Protein 3GO9 (pdb70)

Secondary structure (DSSP, 8-state):
---S----PPP-B-TTEEEEE-TTS-EEEEEE-TTSTTSPEEEEEEES--GGG--GGGTTHHHHHHHHH---TT--HHHHHHHHHT-S-SSS---SEEE-SS-EEEEEEE-TT-HHHHHHHHHHHHHHHH----SHHHHHHHHT-SS--EEESSS-TT-HHHHHHTTTSTTTT--TTPPPPSS--HHHHHHHHHHH--TT--EEEEES--HHHHHHHHHHHHTT-----SSPPP---PPPPPSS-B----S-SSEEEE--EEE--------HHHHHHHHHHHHHHHHHHHHHHHHS--TT-EEEEEEEEETTEEEEEEEEEE-GGGTTT--HHHHHHHHHHHH---HHHHHH--HHHHHHHTHHHHHHT--TTT--HHHHHHHHT---B-HHHHHHHHHHHHHH--HHHHHHHHHHHHTSPP--B---TTSPPP-HHHHHHHHHH--

Solvent-accessible surface area: 22981 Å² total

Sequence (447 aa):
LVGGLLQAEALQPDPAWQQGKLDNGFSWQLLATPQRPSDRIELRLIVNTGSLSENTQEVGFAHLLPRLALSSASFTPAQLQSLWQQGIDNERPLPPAITSYDFTLYSLSLPNNRPDLLKDALAWLSDTAGNLAVSEQTVNAALNTATDPIATFPQNIQEEPWWRYRLKGSSLIGHDPGQPVTQPVDVEKLKQFYQQWYTPDATLYVVGNVDSSRSSIAAQISKKAFSSELKGKRTAPAAVATLAPLPPEPVSLNEQQAAQDTLSLWDTPWHPIQDSALSRYWRRSDLARREALFWHIKQVLEEKNNQKKNLKLGFDCRVQYQRAQCCAIHLNTPVEENLTANTFVARRELAALRANGLSQAEFDALTQKNDQLSKLLFATYARTDTDILSQRLRSQQSGVVDIAPEQYQKLRQAFLSGLTLAELNRELKQQQLSQQDTTLVLQPKGEPEVNVKALQEEIYNGIA

Organism: Yersinia pestis (NCBI:txid632)

Radius of gyration: 25.08 Å; Cα contacts (8 Å, |Δi|>4): 705; chains: 1; bounding box: 83×47×65 Å

Nearest PDB structures (foldseek):
  3go9-assembly1_A  TM=1.001E+00  e=1.176E-84  Yersinia pestis
  6oft-assembly2_B  TM=8.315E-01  e=1.986E-24  Escherichia coli K-12
  6ofs-assembly1_A  TM=8.120E-01  e=3.632E-24  Escherichia coli K-12
  7v4y-assembly1_B  TM=7.287E-01  e=2.643E-16  Thermus thermophilus HB8
  3d3y-assembly1_A  TM=6.239E-01  e=3.699E-11  Enterococcus faecalis V583

Foldseek 3Di:
DDDDPDDDDFFFFAVQW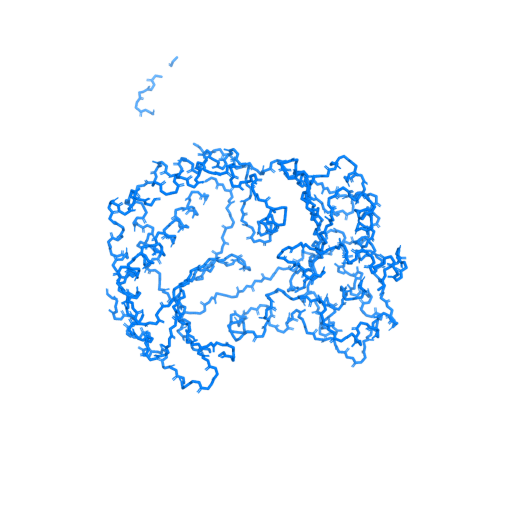DKDAFPLQAIETEHACVLPAFFWKKKKDKFQDFLLLDDPLCAQLVQLLVLLLLPFPVDDPVRSVVLVVFWFHPPPTDQQWEGENGIIMGITIHGHPCVVSVLVVLRSVLSSLAPRDQDPVSSVVSVPDPDRSYAYVVRCCPFFVNVLQQPPWPCPPRGGRDDHDPPRPSVVSVVSSLQRSGSSRYMYIYYNDDVVVVVVSNCVSHNPGDDDHPDPGDAGATDWDDQAADETHAPAPAKKKKKDKAFADFDRGLVVLVVVLLVLLLVLLVVVLVVVCVVPPQPAWDWDWDWAQGRRMIDTIIITGGHPVRVLVSLSSLLSLLCLLVPNDDPVSLVVSVVVVVVLVCVVVVVSVDRRVRCVVVCRCVRRVHGRGHSVVVSVSVVVSSVPDDRVSSSVSSNVVSVPGIHIYMGHPPDPDDPVVVSVVSSVVSD

InterPro domains:
  IPR007863 Peptidase M16, C-terminal [PF05193] (201-378)
  IPR011249 Metalloenzyme, LuxS/M16 peptidase-like [SSF63411] (29-240)
  IPR011249 Metalloenzyme, LuxS/M16 peptidase-like [SSF63411] (342-458)
  IPR011765 Peptidase M16, N-terminal [PF00675] (51-170)
  IPR050626 Peptidase M16 [PTHR43690] (34-378)

B-factor: mean 17.84, std 7.53, range [2.0, 52.75]

Structure (mmCIF, N/CA/C/O backbone):
data_3GO9
#
_entry.id   3GO9
#
_cell.length_a   42.890
_cell.length_b   80.230
_cell.length_c   66.620
_cell.angle_alpha   90.000
_cell.angle_beta   99.340
_cell.angle_gamma   90.000
#
_symmetry.space_group_name_H-M   'P 1 21 1'
#
loop_
_entity.id
_entity.type
_entity.pdbx_description
1 polymer 'insulinase family protease'
2 non-polymer 'ZINC ION'
3 non-polymer DI(HYDROXYETHYL)ETHER
4 water water
#
loop_
_atom_site.group_PDB
_atom_site.id
_atom_site.type_symbol
_atom_site.label_atom_id
_atom_site.label_alt_id
_atom_site.label_comp_id
_atom_site.label_asym_id
_atom_site.label_entity_id
_atom_site.label_seq_id
_atom_site.pdbx_PDB_ins_code
_atom_site.Cartn_x
_atom_site.Cartn_y
_atom_site.Cartn_z
_atom_site.occupancy
_atom_site.B_iso_or_equiv
_atom_site.auth_seq_id
_atom_site.auth_comp_id
_atom_site.auth_asym_id
_atom_site.auth_atom_id
_atom_site.pdbx_PDB_model_num
ATOM 1 N N . LEU A 1 1 ? 63.079 25.504 27.982 1.00 7.39 8 LEU A N 1
ATOM 2 C CA . LEU A 1 1 ? 62.415 25.121 26.697 1.00 8.46 8 LEU A CA 1
ATOM 3 C C . LEU A 1 1 ? 62.571 23.615 26.421 1.00 8.65 8 LEU A C 1
ATOM 4 O O . LEU A 1 1 ? 63.699 23.128 26.383 1.00 8.74 8 LEU A O 1
ATOM 17 N N . VAL A 1 3 ? 62.870 20.325 24.245 1.00 12.25 10 VAL A N 1
ATOM 18 C CA . VAL A 1 3 ? 63.675 20.284 23.021 1.00 14.44 10 VAL A CA 1
ATOM 19 C C . VAL A 1 3 ? 62.964 19.740 21.806 1.00 17.38 10 VAL A C 1
ATOM 20 O O . VAL A 1 3 ? 63.579 19.616 20.760 1.00 18.06 10 VAL A O 1
ATOM 24 N N . GLY A 1 4 ? 61.693 19.394 21.950 1.00 19.40 11 GLY A N 1
ATOM 25 C CA . GLY A 1 4 ? 60.974 18.656 20.893 1.00 22.95 11 GLY A CA 1
ATOM 26 C C . GLY A 1 4 ? 60.579 19.574 19.757 1.00 25.31 11 GLY A C 1
ATOM 27 O O . GLY A 1 4 ? 60.310 20.760 19.982 1.00 25.17 11 GLY A O 1
ATOM 28 N N . GLY A 1 5 ? 60.547 19.033 18.538 1.00 28.02 12 GLY A N 1
ATOM 29 C CA . GLY A 1 5 ? 59.990 19.743 17.393 1.00 29.83 12 GLY A CA 1
ATOM 30 C C . GLY A 1 5 ? 58.603 19.272 17.017 1.00 31.92 12 GLY A C 1
ATOM 31 O O . GLY A 1 5 ? 57.595 19.880 17.409 1.00 32.01 12 GLY A O 1
ATOM 32 N N . LEU A 1 6 ? 58.544 18.164 16.268 1.00 34.01 13 LEU A N 1
ATOM 33 C CA . LEU A 1 6 ? 57.313 17.766 15.540 1.00 35.01 13 LEU A CA 1
ATOM 34 C C . LEU A 1 6 ? 56.160 17.199 16.430 1.00 35.37 13 LEU A C 1
ATOM 35 O O . LEU A 1 6 ? 55.062 16.845 15.940 1.00 35.93 13 LEU A O 1
ATOM 40 N N . LEU A 1 7 ? 56.441 17.110 17.726 1.00 35.66 14 LEU A N 1
ATOM 41 C CA . LEU A 1 7 ? 55.476 16.756 18.766 1.00 35.60 14 LEU A CA 1
ATOM 42 C C . LEU A 1 7 ? 54.169 17.580 18.713 1.00 36.06 14 LEU A C 1
ATOM 43 O O . LEU A 1 7 ? 54.165 18.813 18.879 1.00 37.04 14 LEU A O 1
ATOM 48 N N . GLN A 1 16 ? 42.161 17.450 24.394 1.00 27.12 23 GLN A N 1
ATOM 49 C CA . GLN A 1 16 ? 41.033 17.219 25.284 1.00 27.08 23 GLN A CA 1
ATOM 50 C C . GLN A 1 16 ? 39.835 18.153 24.973 1.00 26.74 23 GLN A C 1
ATOM 51 O O . GLN A 1 16 ? 39.971 19.212 24.361 1.00 27.19 23 GLN A O 1
ATOM 57 N N . ALA A 1 17 ? 38.652 17.710 25.338 1.00 25.68 24 ALA A N 1
ATOM 58 C CA . ALA A 1 17 ? 37.473 18.573 25.306 1.00 24.82 24 ALA A CA 1
ATOM 59 C C . ALA A 1 17 ? 37.081 19.010 26.712 1.00 23.15 24 ALA A C 1
ATOM 60 O O . ALA A 1 17 ? 37.341 18.334 27.698 1.00 23.05 24 ALA A O 1
ATOM 62 N N . GLU A 1 18 ? 36.453 20.179 26.828 1.00 21.20 25 GLU A N 1
ATOM 63 C CA . GLU A 1 18 ? 35.981 20.645 28.098 1.00 19.47 25 GLU A CA 1
ATOM 64 C C . GLU A 1 18 ? 34.830 19.754 28.591 1.00 17.42 25 GLU A C 1
ATOM 65 O O . GLU A 1 18 ? 34.133 19.131 27.765 1.00 18.56 25 GLU A O 1
ATOM 71 N N . ALA A 1 19 ? 34.626 19.770 29.906 1.00 15.84 26 ALA A N 1
ATOM 72 C CA . ALA A 1 19 ? 33.492 19.155 30.540 1.00 13.77 26 ALA A CA 1
ATOM 73 C C . ALA A 1 19 ? 32.205 19.916 30.122 1.00 13.09 26 ALA A C 1
ATOM 74 O O . ALA A 1 19 ? 32.190 21.143 30.128 1.00 12.88 26 ALA A O 1
ATOM 76 N N . LEU A 1 20 ? 31.138 19.187 29.830 1.00 10.49 27 LEU A N 1
ATOM 77 C CA . LEU A 1 20 ? 29.843 19.855 29.675 1.00 11.01 27 LEU A CA 1
ATOM 78 C C . LEU A 1 20 ? 29.389 20.463 31.000 1.00 11.65 27 LEU A C 1
ATOM 79 O O . LEU A 1 20 ? 29.584 19.857 32.059 1.00 13.25 27 LEU A O 1
ATOM 84 N N . GLN A 1 21 ? 28.793 21.651 30.930 1.00 12.88 28 GLN A N 1
ATOM 85 C CA . GLN A 1 21 ? 28.333 22.431 32.063 1.00 13.34 28 GLN A CA 1
ATOM 86 C C . GLN A 1 21 ? 26.805 22.373 32.125 1.00 13.75 28 GLN A C 1
ATOM 87 O O . GLN A 1 21 ? 26.139 22.937 31.268 1.00 12.22 28 GLN A O 1
ATOM 93 N N . PRO A 1 22 ? 26.248 21.760 33.150 1.00 13.36 29 PRO A N 1
ATOM 94 C CA . PRO A 1 22 ? 24.801 21.922 33.365 1.00 14.25 29 PRO A CA 1
ATOM 95 C C . PRO A 1 22 ? 24.415 23.363 33.459 1.00 13.59 29 PRO A C 1
ATOM 96 O O . PRO A 1 22 ? 25.174 24.167 33.954 1.00 15.63 29 PRO A O 1
ATOM 100 N N . ASP A 1 23 ? 23.237 23.735 32.975 1.00 12.91 30 ASP A N 1
ATOM 101 C CA . ASP A 1 23 ? 22.897 25.142 32.922 1.00 12.39 30 ASP A CA 1
ATOM 102 C C . ASP A 1 23 ? 22.698 25.657 34.351 1.00 12.98 30 ASP A C 1
ATOM 103 O O . ASP A 1 23 ? 21.797 25.195 35.035 1.00 12.73 30 ASP A O 1
ATOM 108 N N . PRO A 1 24 ? 23.531 26.593 34.828 1.00 14.62 31 PRO A N 1
ATOM 109 C CA . PRO A 1 24 ? 23.455 27.038 36.215 1.00 15.94 31 PRO A CA 1
ATOM 110 C C . PRO A 1 24 ? 22.233 27.929 36.458 1.00 16.11 31 PRO A C 1
ATOM 111 O O . PRO A 1 24 ? 21.883 28.157 37.607 1.00 18.54 31 PRO A O 1
ATOM 115 N N . ALA A 1 25 ? 21.541 28.346 35.403 1.00 15.98 32 ALA A N 1
ATOM 116 C CA . ALA A 1 25 ? 20.297 29.078 35.568 1.00 16.99 32 ALA A CA 1
ATOM 117 C C . ALA A 1 25 ? 19.235 28.240 36.319 1.00 17.19 32 ALA A C 1
ATOM 118 O O . ALA A 1 25 ? 18.353 28.820 36.994 1.00 19.88 32 ALA A O 1
ATOM 120 N N . TRP A 1 26 ? 19.307 26.915 36.209 1.00 16.00 33 TRP A N 1
ATOM 121 C CA . TRP A 1 26 ? 18.405 26.002 36.918 1.00 16.72 33 TRP A CA 1
ATOM 122 C C . TRP A 1 26 ? 18.958 25.697 38.287 1.00 18.21 33 TRP A C 1
ATOM 123 O O . TRP A 1 26 ? 19.882 24.838 38.383 1.00 19.60 33 TRP A O 1
ATOM 134 N N . GLN A 1 27 ? 18.424 26.399 39.306 1.00 15.72 34 GLN A N 1
ATOM 135 C CA . GLN A 1 27 ? 18.748 26.243 40.704 1.00 15.79 34 GLN A CA 1
ATOM 136 C C . GLN A 1 27 ? 18.118 24.965 41.195 1.00 15.02 34 GLN A C 1
ATOM 137 O O . GLN A 1 27 ? 16.968 24.677 40.885 1.00 13.72 34 GLN A O 1
ATOM 143 N N . GLN A 1 28 ? 18.858 24.196 41.960 1.00 13.68 35 GLN A N 1
ATOM 144 C CA . GLN A 1 28 ? 18.293 22.925 42.438 1.00 14.34 35 GLN A CA 1
ATOM 145 C C . GLN A 1 28 ? 18.556 22.710 43.897 1.00 14.14 35 GLN A C 1
ATOM 146 O O . GLN A 1 28 ? 19.531 23.207 44.468 1.00 13.88 35 GLN A O 1
ATOM 152 N N . GLY A 1 29 ? 17.664 22.005 44.550 1.00 12.14 36 GLY A N 1
ATOM 153 C CA . GLY A 1 29 ? 17.894 21.641 45.931 1.00 13.57 36 GLY A CA 1
ATOM 154 C C . GLY A 1 29 ? 17.189 20.344 46.272 1.00 12.35 36 GLY A C 1
ATOM 155 O O . GLY A 1 29 ? 16.397 19.807 45.471 1.00 10.79 36 GLY A O 1
ATOM 156 N N . LYS A 1 30 ? 17.498 19.844 47.465 1.00 13.44 37 LYS A N 1
ATOM 157 C CA . LYS A 1 30 ? 16.915 18.611 47.994 1.00 13.79 37 LYS A CA 1
ATOM 158 C C . LYS A 1 30 ? 16.580 18.878 49.465 1.00 13.50 37 LYS A C 1
ATOM 159 O O . LYS A 1 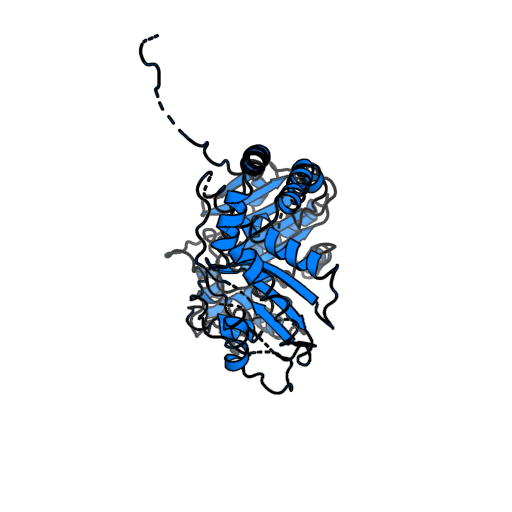30 ? 17.382 19.457 50.183 1.00 15.16 37 LYS A O 1
ATOM 165 N N . LEU A 1 31 ? 15.420 18.439 49.915 1.00 10.40 38 LEU A N 1
ATOM 166 C CA . LEU A 1 31 ? 15.054 18.548 51.297 1.00 10.98 38 LEU A CA 1
ATOM 167 C C . LEU A 1 31 ? 15.577 17.305 52.017 1.00 11.36 38 LEU A C 1
ATOM 168 O O . LEU A 1 31 ? 15.986 16.348 51.407 1.00 10.80 38 LEU A O 1
ATOM 173 N N . ASP A 1 32 ? 15.578 17.346 53.333 1.00 13.10 39 ASP A N 1
ATOM 174 C CA . ASP A 1 32 ? 16.162 16.233 54.058 1.00 14.27 39 ASP A CA 1
ATOM 175 C C . ASP A 1 32 ? 15.432 14.904 53.881 1.00 14.90 39 ASP A C 1
ATOM 176 O O . ASP A 1 32 ? 16.025 13.839 54.067 1.00 15.84 39 ASP A O 1
ATOM 181 N N . ASN A 1 33 ? 14.152 14.965 53.518 1.00 12.56 40 ASN A N 1
ATOM 182 C CA . ASN A 1 33 ? 13.345 13.753 53.219 1.00 11.35 40 ASN A CA 1
ATOM 183 C C . ASN A 1 33 ? 13.492 13.235 51.792 1.00 10.43 40 ASN A C 1
ATOM 184 O O . ASN A 1 33 ? 12.797 12.260 51.382 1.00 11.12 40 ASN A O 1
ATOM 189 N N . GLY A 1 34 ? 14.396 13.839 51.043 1.00 9.52 41 GLY A N 1
ATOM 190 C CA . GLY A 1 34 ? 14.706 13.459 49.671 1.00 9.58 41 GLY A CA 1
ATOM 191 C C . GLY A 1 34 ? 13.877 14.138 48.580 1.00 9.39 41 GLY A C 1
ATOM 192 O O . GLY A 1 34 ? 14.100 13.887 47.372 1.00 10.23 41 GLY A O 1
ATOM 193 N N . PHE A 1 35 ? 12.949 14.983 49.000 1.00 9.33 42 PHE A N 1
ATOM 194 C CA . PHE A 1 35 ? 12.164 15.786 48.035 1.00 8.33 42 PHE A CA 1
ATOM 195 C C . PHE A 1 35 ? 13.084 16.705 47.222 1.00 9.79 42 PHE A C 1
ATOM 196 O O . PHE A 1 35 ? 13.966 17.322 47.772 1.00 10.95 42 PHE A O 1
ATOM 204 N N . SER A 1 36 ? 12.918 16.721 45.894 1.00 8.30 43 SER A N 1
ATOM 205 C CA . SER A 1 36 ? 13.795 17.510 45.010 1.00 8.32 43 SER A CA 1
ATOM 206 C C . SER A 1 36 ? 13.048 18.674 44.440 1.00 8.44 43 SER A C 1
ATOM 207 O O . SER A 1 36 ? 11.836 18.576 44.187 1.00 8.84 43 SER A O 1
ATOM 210 N N . TRP A 1 37 ? 13.754 19.776 44.225 1.00 8.68 44 TRP A N 1
ATOM 211 C CA . TRP A 1 37 ? 13.122 20.923 43.565 1.00 9.27 44 TRP A CA 1
ATOM 212 C C . TRP A 1 37 ? 14.109 21.587 42.608 1.00 9.78 44 TRP A C 1
ATOM 213 O O . TRP A 1 37 ? 15.332 21.506 42.815 1.00 9.54 44 TRP A O 1
ATOM 224 N N . GLN A 1 38 ? 13.536 22.242 41.586 1.00 8.74 45 GLN A N 1
ATOM 225 C CA . GLN A 1 38 ? 14.321 22.911 40.582 1.00 8.55 45 GLN A CA 1
ATOM 226 C C . GLN A 1 38 ? 13.591 24.191 40.223 1.00 9.29 45 GLN A C 1
ATOM 227 O O . GLN A 1 38 ? 12.408 24.167 39.990 1.00 10.12 45 GLN A O 1
ATOM 233 N N . LEU A 1 39 ? 14.314 25.309 40.173 1.00 8.72 46 LEU A N 1
ATOM 234 C CA . LEU A 1 39 ? 13.721 26.601 39.935 1.00 9.41 46 LEU A CA 1
ATOM 235 C C . LEU A 1 39 ? 14.507 27.333 38.822 1.00 9.22 46 LEU A C 1
ATOM 236 O O . LEU A 1 39 ? 15.742 27.436 38.846 1.00 10.25 46 LEU A O 1
ATOM 241 N N . LEU A 1 40 ? 13.777 27.861 37.859 1.00 9.40 47 LEU A N 1
ATOM 242 C CA . LEU A 1 40 ? 14.318 28.707 36.849 1.00 8.89 47 LEU A CA 1
ATOM 243 C C . LEU A 1 40 ? 13.684 30.090 36.990 1.00 9.96 47 LEU A C 1
ATOM 244 O O . LEU A 1 40 ? 12.536 30.279 36.616 1.00 9.30 47 LEU A O 1
ATOM 249 N N . ALA A 1 41 ? 14.416 31.060 37.548 1.00 10.41 48 ALA A N 1
ATOM 250 C CA . ALA A 1 41 ? 13.897 32.429 37.570 1.00 10.70 48 ALA A CA 1
ATOM 251 C C . ALA A 1 41 ? 14.008 33.049 36.170 1.00 11.59 48 ALA A C 1
ATOM 252 O O . ALA A 1 41 ? 15.052 32.913 35.509 1.00 12.29 48 ALA A O 1
ATOM 254 N N . THR A 1 42 ? 12.972 33.788 35.744 1.00 12.01 49 THR A N 1
ATOM 255 C CA . THR A 1 42 ? 12.928 34.346 34.390 1.00 12.18 49 THR A CA 1
ATOM 256 C C . THR A 1 42 ? 12.653 35.855 34.441 1.00 13.67 49 THR A C 1
ATOM 257 O O . THR A 1 42 ? 11.562 36.328 34.112 1.00 14.53 49 THR A O 1
ATOM 261 N N . PRO A 1 43 ? 13.670 36.610 34.805 1.00 15.06 50 PRO A N 1
ATOM 262 C CA . PRO A 1 43 ? 13.447 38.057 34.812 1.00 17.27 50 PRO A CA 1
ATOM 263 C C . PRO A 1 43 ? 13.274 38.606 33.394 1.00 17.82 50 PRO A C 1
ATOM 264 O O . PRO A 1 43 ? 12.795 39.726 33.264 1.00 18.58 50 PRO A O 1
ATOM 268 N N . GLN A 1 44 ? 13.705 37.885 32.366 1.00 17.69 51 GLN A N 1
ATOM 269 C CA . GLN A 1 44 ? 13.440 38.248 30.967 1.00 18.87 51 GLN A CA 1
ATOM 270 C C . GLN A 1 44 ? 11.978 38.036 30.569 1.00 18.73 51 GLN A C 1
ATOM 271 O O . GLN A 1 44 ? 11.547 38.498 29.488 1.00 19.75 51 GLN A O 1
ATOM 277 N N . ARG A 1 45 ? 11.213 37.308 31.386 1.00 16.64 52 ARG A N 1
ATOM 278 C CA . ARG A 1 45 ? 9.772 37.131 31.162 1.00 15.83 52 ARG A CA 1
ATOM 279 C C . ARG A 1 45 ? 9.012 37.688 32.376 1.00 16.18 52 ARG A C 1
ATOM 280 O O . ARG A 1 45 ? 8.361 36.944 33.102 1.00 14.74 52 ARG A O 1
ATOM 288 N N . PRO A 1 46 ? 9.099 39.015 32.614 1.00 15.78 53 PRO A N 1
ATOM 289 C CA . PRO A 1 46 ? 8.734 39.513 33.899 1.00 16.55 53 PRO A CA 1
ATOM 290 C C . PRO A 1 46 ? 7.244 39.437 34.181 1.00 16.15 53 PRO A C 1
ATOM 291 O O . PRO A 1 46 ? 6.883 39.361 35.347 1.00 18.54 53 PRO A O 1
ATOM 295 N N . SER A 1 47 ? 6.418 39.403 33.119 1.00 16.19 54 SER A N 1
ATOM 296 C CA . SER A 1 47 ? 4.968 39.409 33.208 1.00 18.48 54 SER A CA 1
ATOM 297 C C . SER A 1 47 ? 4.298 38.073 32.832 1.00 17.18 54 SER A C 1
ATOM 298 O O . SER A 1 47 ? 3.061 37.963 32.868 1.00 17.46 54 SER A O 1
ATOM 301 N N . ASP A 1 48 ? 5.108 37.054 32.498 1.00 14.50 55 ASP A N 1
ATOM 302 C CA . ASP A 1 48 ? 4.574 35.802 32.024 1.00 12.47 55 ASP A CA 1
ATOM 303 C C . ASP A 1 48 ? 4.051 34.956 33.226 1.00 11.36 55 ASP A C 1
ATOM 304 O O . ASP A 1 48 ? 4.376 35.185 34.391 1.00 10.99 55 ASP A O 1
ATOM 309 N N . ARG A 1 49 ? 3.245 33.964 32.914 1.00 10.80 56 ARG A N 1
ATOM 310 C CA . ARG A 1 49 ? 2.648 33.102 33.934 1.00 8.76 56 ARG A CA 1
ATOM 311 C C . ARG A 1 49 ? 3.720 32.240 34.620 1.00 10.03 56 ARG A C 1
ATOM 312 O O . ARG A 1 49 ? 4.795 31.926 34.033 1.00 11.68 56 ARG A O 1
ATOM 320 N N . ILE A 1 50 ? 3.439 31.905 35.871 1.00 9.31 57 ILE A N 1
ATOM 321 C CA . ILE A 1 50 ? 4.379 31.120 36.697 1.00 8.93 57 ILE A CA 1
ATOM 322 C C . ILE A 1 50 ? 3.953 29.710 36.508 1.00 8.16 57 ILE A C 1
ATOM 323 O O . ILE A 1 50 ? 2.800 29.354 36.837 1.00 9.32 57 ILE A O 1
ATOM 328 N N . GLU A 1 51 ? 4.887 28.847 36.062 1.00 7.96 58 GLU A N 1
ATOM 329 C CA . GLU A 1 51 ? 4.584 27.440 35.799 1.00 7.31 58 GLU A CA 1
ATOM 330 C C . GLU A 1 51 ? 5.150 26.537 36.886 1.00 8.24 58 GLU A C 1
ATOM 331 O O . GLU A 1 51 ? 6.312 26.637 37.214 1.00 8.08 58 GLU A O 1
ATOM 337 N N . LEU A 1 52 ? 4.298 25.662 37.432 1.00 6.72 59 LEU A N 1
ATOM 338 C CA . LEU A 1 52 ? 4.696 24.700 38.435 1.00 7.76 59 LEU A CA 1
ATOM 339 C C . LEU A 1 52 ? 4.404 23.290 37.926 1.00 6.53 59 LEU A C 1
ATOM 340 O O . LEU A 1 52 ? 3.317 23.001 37.376 1.00 8.09 59 LEU A O 1
ATOM 345 N N . ARG A 1 53 ? 5.329 22.365 38.162 1.00 7.84 60 ARG A N 1
ATOM 346 C CA . ARG A 1 53 ?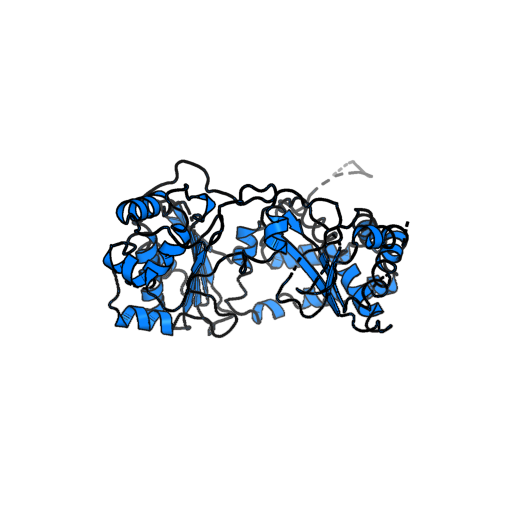 5.119 20.986 37.782 1.00 8.12 60 ARG A CA 1
ATOM 347 C C . ARG A 1 53 ? 5.586 20.122 38.955 1.00 9.08 60 ARG A C 1
ATOM 348 O O . ARG A 1 53 ? 6.694 20.331 39.471 1.00 9.74 60 ARG A O 1
ATOM 356 N N . LEU A 1 54 ? 4.763 19.159 39.365 1.00 7.76 61 LEU A N 1
ATOM 357 C CA . LEU A 1 54 ? 5.195 18.195 40.351 1.00 7.54 61 LEU A CA 1
ATOM 358 C C . LEU A 1 54 ? 5.181 16.880 39.654 1.00 7.77 61 LEU A C 1
ATOM 359 O O . LEU A 1 54 ? 4.108 16.402 39.240 1.00 7.89 61 LEU A O 1
ATOM 364 N N . ILE A 1 55 ? 6.363 16.288 39.509 1.00 7.40 62 ILE A N 1
ATOM 365 C CA . ILE A 1 55 ? 6.457 14.904 39.008 1.00 8.81 62 ILE A CA 1
ATOM 366 C C . ILE A 1 55 ? 6.602 13.959 40.171 1.00 9.63 62 ILE A C 1
ATOM 367 O O . ILE A 1 55 ? 7.444 14.142 41.077 1.00 8.95 62 ILE A O 1
ATOM 372 N N . VAL A 1 56 ? 5.743 12.954 40.169 1.00 9.73 63 VAL A N 1
ATOM 373 C CA . VAL A 1 56 ? 5.800 11.851 41.161 1.00 9.42 63 VAL A CA 1
ATOM 374 C C . VAL A 1 56 ? 6.126 10.610 40.325 1.00 8.77 63 VAL A C 1
ATOM 375 O O . VAL A 1 56 ? 5.416 10.312 39.359 1.00 9.29 63 VAL A O 1
ATOM 379 N N . ASN A 1 57 ? 7.180 9.883 40.693 1.00 9.96 64 ASN A N 1
ATOM 380 C CA . ASN A 1 57 ? 7.601 8.706 39.936 1.00 9.84 64 ASN A CA 1
ATOM 381 C C . ASN A 1 57 ? 6.745 7.484 40.285 1.00 10.23 64 ASN A C 1
ATOM 382 O O . ASN A 1 57 ? 7.267 6.461 40.793 1.00 11.77 64 ASN A O 1
ATOM 387 N N . THR A 1 58 ? 5.440 7.614 40.075 1.00 9.97 65 THR A N 1
ATOM 388 C CA . THR A 1 58 ? 4.452 6.577 40.319 1.00 11.55 65 THR A CA 1
ATOM 389 C C . THR A 1 58 ? 3.487 6.599 39.152 1.00 11.15 65 THR A C 1
ATOM 390 O O . THR A 1 58 ? 2.886 7.627 38.853 1.00 11.69 65 THR A O 1
ATOM 394 N N . GLY A 1 59 ? 3.361 5.468 38.500 1.00 9.93 66 GLY A N 1
ATOM 395 C CA . GLY A 1 59 ? 2.392 5.296 37.393 1.00 9.32 66 GLY A CA 1
ATOM 396 C C . GLY A 1 59 ? 1.807 3.913 37.455 1.00 8.92 66 GLY A C 1
ATOM 397 O O . GLY A 1 59 ? 1.885 3.226 38.501 1.00 10.04 66 GLY A O 1
ATOM 398 N N . SER A 1 60 ? 1.294 3.451 36.328 1.00 9.37 67 SER A N 1
ATOM 399 C CA . SER A 1 60 ? 0.601 2.165 36.266 1.00 9.26 67 SER A CA 1
ATOM 400 C C . SER A 1 60 ? 1.507 0.987 36.450 1.00 9.74 67 SER A C 1
ATOM 401 O O . SER A 1 60 ? 1.030 -0.093 36.833 1.00 10.35 67 SER A O 1
ATOM 404 N N . LEU A 1 61 ? 2.807 1.142 36.178 1.00 10.15 68 LEU A N 1
ATOM 405 C CA . LEU A 1 61 ? 3.727 0.053 36.447 1.00 10.36 68 LEU A CA 1
ATOM 406 C C . LEU A 1 61 ? 3.834 -0.254 37.955 1.00 11.21 68 LEU A C 1
ATOM 407 O O . LEU A 1 61 ? 4.257 -1.376 38.302 1.00 14.09 68 LEU A O 1
ATOM 412 N N . SER A 1 62 ? 3.411 0.651 38.848 1.00 12.20 69 SER A N 1
ATOM 413 C CA . SER A 1 62 ? 3.421 0.412 40.304 1.00 13.60 69 SER A CA 1
ATOM 414 C C . SER A 1 62 ? 2.263 -0.431 40.771 1.00 13.19 69 SER A C 1
ATOM 415 O O . SER A 1 62 ? 2.210 -0.817 41.946 1.00 12.92 69 SER A O 1
ATOM 418 N N . GLU A 1 63 ? 1.273 -0.614 39.899 1.00 11.41 70 GLU A N 1
ATOM 419 C CA . GLU A 1 63 ? 0.029 -1.293 40.254 1.00 10.45 70 GLU A CA 1
ATOM 420 C C . GLU A 1 63 ? 0.094 -2.791 40.114 1.00 9.77 70 GLU A C 1
ATOM 421 O O . GLU A 1 63 ? 0.499 -3.281 39.052 1.00 11.51 70 GLU A O 1
ATOM 427 N N . ASN A 1 64 ? -0.349 -3.503 41.131 1.00 9.56 71 ASN A N 1
ATOM 428 C CA . ASN A 1 64 ? -0.599 -4.930 40.999 1.00 10.45 71 ASN A CA 1
ATOM 429 C C . ASN A 1 64 ? -1.986 -5.119 40.432 1.00 11.09 71 ASN A C 1
ATOM 430 O O . ASN A 1 64 ? -2.660 -4.142 40.158 1.00 9.95 71 ASN A O 1
ATOM 435 N N . THR A 1 65 ? -2.446 -6.375 40.217 1.00 12.41 72 THR A N 1
ATOM 436 C CA . THR A 1 65 ? -3.743 -6.498 39.594 1.00 13.98 72 THR A CA 1
ATOM 437 C C . THR A 1 65 ? -4.923 -6.137 40.449 1.00 13.60 72 THR A C 1
ATOM 438 O O . THR A 1 65 ? -5.995 -5.943 39.885 1.00 16.13 72 THR A O 1
ATOM 442 N N . GLN A 1 66 ? -4.730 -5.958 41.753 1.00 14.09 73 GLN A N 1
ATOM 443 C CA . GLN A 1 66 ? -5.781 -5.480 42.630 1.00 14.49 73 GLN A CA 1
ATOM 444 C C . GLN A 1 66 ? -5.813 -3.954 42.690 1.00 12.81 73 GLN A C 1
ATOM 445 O O . GLN A 1 66 ? -6.540 -3.401 43.539 1.00 13.79 73 GLN A O 1
ATOM 451 N N . GLU A 1 67 ? -4.957 -3.306 41.894 1.00 11.93 74 GLU A N 1
ATOM 452 C CA . GLU A 1 67 ? -4.747 -1.845 41.964 1.00 11.19 74 GLU A CA 1
ATOM 453 C C . GLU A 1 67 ? -4.878 -1.165 40.629 1.00 11.13 74 GLU A C 1
ATOM 454 O O . GLU A 1 67 ? -4.419 -0.037 40.471 1.00 10.24 74 GLU A O 1
ATOM 460 N N . VAL A 1 68 ? -5.459 -1.858 39.652 1.00 11.32 75 VAL A N 1
ATOM 461 C CA . VAL A 1 68 ? -5.576 -1.365 38.308 1.00 11.71 75 VAL A CA 1
ATOM 462 C C . VAL A 1 68 ? -6.298 -0.026 38.332 1.00 11.69 75 VAL A C 1
ATOM 463 O O . VAL A 1 68 ? -7.377 0.111 38.931 1.00 10.82 75 VAL A O 1
ATOM 467 N N . GLY A 1 69 ? -5.666 0.969 37.723 1.00 9.56 76 GLY A N 1
ATOM 468 C CA . GLY A 1 69 ? -6.264 2.298 37.592 1.00 10.40 76 GLY A CA 1
ATOM 469 C C . GLY A 1 69 ? -6.052 3.198 38.809 1.00 9.21 76 GLY A C 1
ATOM 470 O O . GLY A 1 69 ? -6.494 4.369 38.794 1.00 10.16 76 GLY A O 1
ATOM 471 N N . PHE A 1 70 ? -5.440 2.674 39.881 1.00 9.50 77 PHE A N 1
ATOM 472 C CA . PHE A 1 70 ? -5.255 3.455 41.113 1.00 8.50 77 PHE A CA 1
ATOM 473 C C . PHE A 1 70 ? -4.427 4.718 40.866 1.00 8.45 77 PHE A C 1
ATOM 474 O O . PHE A 1 70 ? -4.791 5.803 41.340 1.00 8.39 77 PHE A O 1
ATOM 482 N N . ALA A 1 71 ? -3.350 4.619 40.114 1.00 7.73 78 ALA A N 1
ATOM 483 C CA . ALA A 1 71 ? -2.496 5.814 39.941 1.00 7.17 78 ALA A CA 1
ATOM 484 C C . ALA A 1 71 ? -3.236 6.887 39.161 1.00 7.79 78 ALA A C 1
ATOM 485 O O . ALA A 1 71 ? -3.011 8.103 39.338 1.00 8.86 78 ALA A O 1
ATOM 487 N N . HIS A 1 72 ? -4.080 6.466 38.235 1.00 9.26 79 HIS A N 1
ATOM 488 C CA . HIS A 1 72 ? -4.864 7.453 37.437 1.00 9.83 79 HIS A CA 1
ATOM 489 C C . HIS A 1 72 ? -6.002 8.078 38.252 1.00 9.28 79 HIS A C 1
ATOM 490 O O . HIS A 1 72 ? -6.441 9.208 37.938 1.00 9.78 79 HIS A O 1
ATOM 497 N N . LEU A 1 73 ? -6.520 7.364 39.230 1.00 8.72 80 LEU A N 1
ATOM 498 C CA . LEU A 1 73 ? -7.634 7.842 40.069 1.00 9.21 80 LEU A CA 1
ATOM 499 C C . LEU A 1 73 ? -7.197 8.884 41.095 1.00 8.51 80 LEU A C 1
ATOM 500 O O . LEU A 1 73 ? -7.887 9.871 41.352 1.00 8.98 80 LEU A O 1
ATOM 505 N N . LEU A 1 74 ? -6.012 8.677 41.686 1.00 9.29 81 LEU A N 1
ATOM 506 C CA . LEU A 1 74 ? -5.552 9.536 42.784 1.00 9.12 81 LEU A CA 1
ATOM 507 C C . LEU A 1 74 ? -5.642 11.013 42.426 1.00 8.48 81 LEU A C 1
ATOM 508 O O . LEU A 1 74 ? -6.161 11.776 43.210 1.00 9.19 81 LEU A O 1
ATOM 513 N N . PRO A 1 75 ? -5.124 11.442 41.258 1.00 8.87 82 PRO A N 1
ATOM 514 C CA . PRO A 1 75 ? -5.199 12.869 41.029 1.00 8.42 82 PRO A CA 1
ATOM 515 C C . PRO A 1 75 ? -6.601 13.408 40.869 1.00 9.35 82 PRO A C 1
ATOM 516 O O . PRO A 1 75 ? -6.824 14.603 41.167 1.00 9.33 82 PRO A O 1
ATOM 520 N N . ARG A 1 76 ? -7.555 12.573 40.430 1.00 8.38 83 ARG A N 1
ATOM 521 C CA . ARG A 1 76 ? -8.921 13.055 40.336 1.00 9.56 83 ARG A CA 1
ATOM 522 C C . ARG A 1 76 ? -9.476 13.383 41.751 1.00 8.90 83 ARG A C 1
ATOM 523 O O . ARG A 1 76 ? -10.265 14.317 41.951 1.00 10.15 83 ARG A O 1
ATOM 531 N N . LEU A 1 77 ? -9.052 12.618 42.742 1.00 8.99 84 LEU A N 1
ATOM 532 C CA . LEU A 1 77 ? -9.445 12.880 44.134 1.00 7.39 84 LEU A CA 1
ATOM 533 C C . LEU A 1 77 ? -9.034 14.314 44.590 1.00 9.16 84 LEU A C 1
ATOM 534 O O . LEU A 1 77 ? -9.832 15.000 45.235 1.00 10.39 84 LEU A O 1
ATOM 539 N N . ALA A 1 78 ? -7.815 14.698 44.238 1.00 9.57 85 ALA A N 1
ATOM 540 C CA . ALA A 1 78 ? -7.213 15.955 44.563 1.00 10.41 85 ALA A CA 1
ATOM 541 C C . ALA A 1 78 ? -8.024 17.129 43.976 1.00 11.48 85 ALA A C 1
ATOM 542 O O . ALA A 1 78 ? -7.951 18.254 44.489 1.00 11.74 85 ALA A O 1
ATOM 544 N N . LEU A 1 79 ? -8.819 16.859 42.929 1.00 12.33 86 LEU A N 1
ATOM 545 C CA . LEU A 1 79 ? -9.725 17.872 42.347 1.00 13.11 86 LEU A CA 1
ATOM 546 C C . LEU A 1 79 ? -11.106 17.847 42.972 1.00 13.66 86 LEU A C 1
ATOM 547 O O . LEU A 1 79 ? -11.891 18.778 42.795 1.00 18.15 86 LEU A O 1
ATOM 560 N N . SER A 1 81 ? -11.604 17.388 46.344 1.00 12.18 88 SER A N 1
ATOM 561 C CA . SER A 1 81 ? -11.490 18.064 47.620 1.00 12.49 88 SER A CA 1
ATOM 562 C C . SER A 1 81 ? -10.042 18.108 48.017 1.00 11.18 88 SER A C 1
ATOM 563 O O . SER A 1 81 ? -9.273 17.188 47.662 1.00 10.68 88 SER A O 1
ATOM 566 N N . SER A 1 82 ? -9.655 19.160 48.729 1.00 9.92 89 SER A N 1
ATOM 567 C CA . SER A 1 82 ? -8.277 19.280 49.176 1.00 10.51 89 SER A CA 1
ATOM 568 C C . SER A 1 82 ? -8.260 19.850 50.576 1.00 11.61 89 SER A C 1
ATOM 569 O O . SER A 1 82 ? -8.976 20.809 50.866 1.00 11.97 89 SER A O 1
ATOM 572 N N . ALA A 1 83 ? -7.471 19.237 51.441 1.00 10.42 90 ALA A N 1
ATOM 573 C CA . ALA A 1 83 ? -7.608 19.503 52.899 1.00 12.70 90 ALA A CA 1
ATOM 574 C C . ALA A 1 83 ? -7.479 20.988 53.289 1.00 12.43 90 ALA A C 1
ATOM 575 O O . ALA A 1 83 ? -8.179 21.441 54.227 1.00 15.61 90 ALA A O 1
ATOM 577 N N . SER A 1 84 ? -6.667 21.767 52.586 1.00 11.63 91 SER A N 1
ATOM 578 C CA . SER A 1 84 ? -6.425 23.157 52.928 1.00 13.55 91 SER A CA 1
ATOM 579 C C . SER A 1 84 ? -7.436 24.118 52.300 1.00 12.15 91 SER A C 1
ATOM 580 O O . SER A 1 84 ? -7.303 25.332 52.466 1.00 14.82 91 SER A O 1
ATOM 583 N N . PHE A 1 85 ? -8.434 23.588 51.624 1.00 12.64 92 PHE A N 1
ATOM 584 C CA . PHE A 1 85 ? -9.333 24.404 50.802 1.00 11.90 92 PHE A CA 1
ATOM 585 C C . PHE A 1 85 ? -10.810 24.167 51.095 1.00 12.04 92 PHE A C 1
ATOM 586 O O . PHE A 1 85 ? -11.277 23.040 51.178 1.00 11.11 92 PHE A O 1
ATOM 594 N N . THR A 1 86 ? -11.588 25.240 51.175 1.00 13.30 93 THR A N 1
ATOM 595 C CA . THR A 1 86 ? -13.029 25.094 50.955 1.00 12.58 93 THR A CA 1
ATOM 596 C C . THR A 1 86 ? -13.313 24.823 49.469 1.00 12.02 93 THR A C 1
ATOM 597 O O . THR A 1 86 ? -12.471 25.085 48.622 1.00 11.10 93 THR A O 1
ATOM 601 N N . PRO A 1 87 ? -14.490 24.257 49.122 1.00 13.54 94 PRO A N 1
ATOM 602 C CA . PRO A 1 87 ? -14.868 24.137 47.725 1.00 14.34 94 PRO A CA 1
ATOM 603 C C . PRO A 1 87 ? -14.654 25.437 46.903 1.00 13.72 94 PRO A C 1
ATOM 604 O O . PRO A 1 87 ? -14.111 25.390 45.755 1.00 11.75 94 PRO A O 1
ATOM 608 N N . ALA A 1 88 ? -15.032 26.578 47.493 1.00 14.50 95 ALA A N 1
ATOM 609 C CA . ALA A 1 88 ? -14.871 27.860 46.815 1.00 14.43 95 ALA A CA 1
ATOM 610 C C . ALA A 1 88 ? -13.420 28.197 46.559 1.00 14.45 95 ALA A C 1
ATOM 611 O O . ALA A 1 88 ? -13.052 28.639 45.460 1.00 14.94 95 ALA A O 1
ATOM 613 N N . GLN A 1 89 ? -12.573 27.949 47.545 1.00 13.62 96 GLN A N 1
ATOM 614 C CA . GLN A 1 89 ? -11.157 28.248 47.366 1.00 13.48 96 GLN A CA 1
ATOM 615 C C . GLN A 1 89 ? -10.518 27.315 46.324 1.00 12.49 96 GLN A C 1
ATOM 616 O O . GLN A 1 89 ? -9.615 27.739 45.537 1.00 10.66 96 GLN A O 1
ATOM 622 N N . LEU A 1 90 ? -10.940 26.048 46.339 1.00 11.97 97 LEU A N 1
ATOM 623 C CA . LEU A 1 90 ? -10.388 25.063 45.369 1.00 12.42 97 LEU A CA 1
ATOM 624 C C . LEU A 1 90 ? -10.755 25.420 43.948 1.00 12.16 97 LEU A C 1
ATOM 625 O O . LEU A 1 90 ? -9.924 25.380 43.067 1.00 12.52 97 LEU A O 1
ATOM 630 N N . GLN A 1 91 ? -12.010 25.802 43.766 1.00 12.39 98 GLN A N 1
ATOM 631 C CA . GLN A 1 91 ? -12.502 26.219 42.460 1.00 13.63 98 GLN A CA 1
ATOM 632 C C . GLN A 1 91 ? -11.748 27.500 42.032 1.00 12.43 98 GLN A C 1
ATOM 633 O O . GLN A 1 91 ? -11.346 27.629 40.865 1.00 13.30 98 GLN A O 1
ATOM 639 N N . SER A 1 92 ? -11.569 28.451 42.956 1.00 13.52 99 SER A N 1
ATOM 640 C CA . SER A 1 92 ? -10.893 29.720 42.629 1.00 13.19 99 SER A CA 1
ATOM 641 C C . SER A 1 92 ? -9.449 29.449 42.111 1.00 12.21 99 SER A C 1
ATOM 642 O O . SER A 1 92 ? -9.016 30.044 41.121 1.00 10.64 99 SER A O 1
ATOM 645 N N . LEU A 1 93 ? -8.733 28.542 42.765 1.00 10.76 100 LEU A N 1
ATOM 646 C CA . LEU A 1 93 ? -7.386 28.216 42.319 1.00 10.97 100 LEU A CA 1
ATOM 647 C C . LEU A 1 93 ? -7.403 27.715 40.892 1.00 10.35 100 LEU A C 1
ATOM 648 O O . LEU A 1 93 ? -6.618 28.185 40.056 1.00 9.71 100 LEU A O 1
ATOM 653 N N . TRP A 1 94 ? -8.252 26.717 40.620 1.00 9.84 101 TRP A N 1
ATOM 654 C CA . TRP A 1 94 ? -8.213 26.048 39.335 1.00 10.47 101 TRP A CA 1
ATOM 655 C C . TRP A 1 94 ? -8.769 26.913 38.184 1.00 11.00 101 TRP A C 1
ATOM 656 O O . TRP A 1 94 ? -8.322 26.806 37.074 1.00 11.11 101 TRP A O 1
ATOM 667 N N . GLN A 1 95 ? -9.677 27.831 38.485 1.00 11.58 102 GLN A N 1
ATOM 668 C CA . GLN A 1 95 ? -10.088 28.830 37.530 1.00 11.84 102 GLN A CA 1
ATOM 669 C C . GLN A 1 95 ? -9.011 29.789 37.119 1.00 11.93 102 GLN A C 1
ATOM 670 O O . GLN A 1 95 ? -9.155 30.467 36.100 1.00 13.47 102 GLN A O 1
ATOM 676 N N . GLN A 1 96 ? -7.947 29.856 37.904 1.00 10.95 103 GLN A N 1
ATOM 677 C CA . GLN A 1 96 ? -6.828 30.754 37.627 1.00 11.08 103 GLN A CA 1
ATOM 678 C C . GLN A 1 96 ? -5.540 29.940 37.534 1.00 11.62 103 GLN A C 1
ATOM 679 O O . GLN A 1 96 ? -4.440 30.483 37.690 1.00 13.18 103 GLN A O 1
ATOM 685 N N . GLY A 1 97 ? -5.648 28.655 37.216 1.00 10.94 104 GLY A N 1
ATOM 686 C CA . GLY A 1 97 ? -4.469 27.803 37.233 1.00 11.07 104 GLY A CA 1
ATOM 687 C C . GLY A 1 97 ? -4.099 27.123 35.947 1.00 10.79 104 GLY A C 1
ATOM 688 O O . GLY A 1 97 ? -3.300 26.180 35.976 1.00 10.73 104 GLY A O 1
ATOM 689 N N . ILE A 1 98 ? -4.712 27.548 34.849 1.00 9.30 105 ILE A N 1
ATOM 690 C CA . ILE A 1 98 ? -4.505 26.988 33.523 1.00 11.57 105 ILE A CA 1
ATOM 691 C C . ILE A 1 98 ? -3.856 28.030 32.581 1.00 10.50 105 ILE A C 1
ATOM 692 O O . ILE A 1 98 ? -4.238 29.201 32.577 1.00 11.31 105 ILE A O 1
ATOM 697 N N . ASP A 1 99 ? -2.877 27.604 31.811 1.00 9.33 106 ASP A N 1
ATOM 698 C CA . ASP A 1 99 ? -2.122 28.507 30.908 1.00 10.22 106 ASP A CA 1
ATOM 699 C C . ASP A 1 99 ? -3.039 29.051 29.808 1.00 11.05 106 ASP A C 1
ATOM 700 O O . ASP A 1 99 ? -4.023 28.441 29.426 1.00 11.10 106 ASP A O 1
ATOM 705 N N . ASN A 1 100 ? -2.675 30.216 29.285 1.00 11.73 107 ASN A N 1
ATOM 706 C CA . ASN A 1 100 ? -3.449 30.838 28.200 1.00 12.72 107 ASN A CA 1
ATOM 707 C C . ASN A 1 100 ? -3.385 30.124 26.849 1.00 13.28 107 ASN A C 1
ATOM 708 O O . ASN A 1 100 ? -4.310 30.220 26.023 1.00 14.78 107 ASN A O 1
ATOM 713 N N . GLU A 1 101 ? -2.291 29.432 26.611 1.00 13.77 108 GLU A N 1
ATOM 714 C CA . GLU A 1 101 ? -2.083 28.617 25.425 1.00 12.82 108 GLU A CA 1
ATOM 715 C C . GLU A 1 101 ? -1.445 27.304 25.840 1.00 12.92 108 GLU A C 1
ATOM 716 O O . GLU A 1 101 ? -0.882 27.191 26.955 1.00 13.78 108 GLU A O 1
ATOM 722 N N . ARG A 1 102 ? -1.536 26.310 24.971 1.00 13.52 109 ARG A N 1
ATOM 723 C CA . ARG A 1 102 ? -1.025 24.961 25.264 1.00 14.97 109 ARG A CA 1
ATOM 724 C C . ARG A 1 102 ? -1.453 24.528 26.660 1.00 15.83 109 ARG A C 1
ATOM 725 O O . ARG A 1 102 ? -0.621 23.990 27.420 1.00 15.01 109 ARG A O 1
ATOM 733 N N . PRO A 1 103 ? -2.752 24.720 26.976 1.00 15.30 110 PRO A N 1
ATOM 734 C CA . PRO A 1 103 ? -3.180 24.447 28.364 1.00 15.79 110 PRO A CA 1
ATOM 735 C C . PRO A 1 103 ? -2.964 23.005 28.678 1.00 15.95 110 PRO A C 1
ATOM 736 O O . PRO A 1 103 ? -3.080 22.145 27.785 1.00 16.40 110 PRO A O 1
ATOM 740 N N . LEU A 1 104 ? -2.601 22.746 29.929 1.00 13.21 111 LEU A N 1
ATOM 741 C CA . LEU A 1 104 ? -2.361 21.389 30.390 1.00 12.32 111 LEU A CA 1
ATOM 742 C C . LEU A 1 104 ? -3.476 20.928 31.278 1.00 11.27 111 LEU A C 1
ATOM 743 O O . LEU A 1 104 ? -4.056 21.697 32.030 1.00 10.32 111 LEU A O 1
ATOM 748 N N . PRO A 1 105 ? -3.755 19.645 31.199 1.00 11.08 112 PRO A N 1
ATOM 749 C CA . PRO A 1 105 ? -4.667 19.132 32.214 1.00 11.65 112 PRO A CA 1
ATOM 750 C C . PRO A 1 105 ? -4.048 19.205 33.592 1.00 9.91 112 PRO A C 1
ATOM 751 O O . PRO A 1 105 ? -2.818 19.193 33.741 1.00 10.27 112 PRO A O 1
ATOM 755 N N . PRO A 1 106 ? -4.883 19.142 34.628 1.00 10.36 113 PRO A N 1
ATOM 756 C CA . PRO A 1 106 ? -4.344 19.213 35.997 1.00 10.71 113 PRO A CA 1
ATOM 757 C C . PRO A 1 106 ? -3.357 18.128 36.329 1.00 10.47 113 PRO A C 1
ATOM 758 O O . PRO A 1 106 ? -2.400 18.345 37.070 1.00 10.25 113 PRO A O 1
ATOM 762 N N . ALA A 1 107 ? -3.592 16.955 35.791 1.00 8.91 114 ALA A N 1
ATOM 763 C CA . ALA A 1 107 ? -2.620 15.875 35.916 1.00 9.25 114 ALA A CA 1
ATOM 764 C C . ALA A 1 107 ? -2.647 14.986 34.698 1.00 9.75 114 ALA A C 1
ATOM 765 O O . ALA A 1 107 ? -3.655 14.870 34.003 1.00 9.68 114 ALA A O 1
ATOM 767 N N . ILE A 1 108 ? -1.484 14.421 34.442 1.00 9.08 115 ILE A N 1
ATOM 768 C CA . ILE A 1 108 ? -1.237 13.450 33.409 1.00 10.02 115 ILE A CA 1
ATOM 769 C C . ILE A 1 108 ? -0.626 12.264 34.074 1.00 9.67 115 ILE A C 1
ATOM 770 O O . ILE A 1 108 ? 0.365 12.415 34.823 1.00 9.39 115 ILE A O 1
ATOM 775 N N . THR A 1 109 ? -1.184 11.077 33.865 1.00 8.42 116 THR A N 1
ATOM 776 C CA . THR A 1 109 ? -0.568 9.884 34.428 1.00 9.44 116 THR A CA 1
ATOM 777 C C . THR A 1 109 ? -0.091 8.933 33.346 1.00 9.83 116 THR A C 1
ATOM 778 O O . THR A 1 109 ? -0.613 8.928 32.225 1.00 11.45 116 THR A O 1
ATOM 782 N N . SER A 1 110 ? 0.925 8.151 33.653 1.00 9.48 117 SER A N 1
ATOM 783 C CA . SER A 1 110 ? 1.550 7.352 32.637 1.00 8.62 117 SER A CA 1
ATOM 784 C C . SER A 1 110 ? 2.043 6.053 33.271 1.00 8.85 117 SER A C 1
ATOM 785 O O . SER A 1 110 ? 1.579 5.666 34.349 1.00 8.72 117 SER A O 1
ATOM 788 N N . TYR A 1 111 ? 2.922 5.345 32.575 1.00 8.67 118 TYR A N 1
ATOM 789 C CA . TYR A 1 111 ? 3.443 4.085 33.048 1.00 9.29 118 TYR A CA 1
ATOM 790 C C . TYR A 1 111 ? 4.327 4.241 34.260 1.00 10.65 118 TYR A C 1
ATOM 791 O O . TYR A 1 111 ? 4.292 3.456 35.161 1.00 9.65 118 TYR A O 1
ATOM 800 N N . ASP A 1 112 ? 5.182 5.279 34.252 1.00 9.65 119 ASP A N 1
ATOM 801 C CA . ASP A 1 112 ? 6.193 5.449 35.285 1.00 10.34 119 ASP A CA 1
ATOM 802 C C . ASP A 1 112 ? 6.228 6.802 35.946 1.00 10.92 119 ASP A C 1
ATOM 803 O O . ASP A 1 112 ? 7.112 7.053 36.754 1.00 11.21 119 ASP A O 1
ATOM 808 N N . PHE A 1 113 ? 5.218 7.615 35.680 1.00 8.99 120 PHE A N 1
ATOM 809 C CA . PHE A 1 113 ? 5.090 8.900 36.330 1.00 9.31 120 PHE A CA 1
ATOM 810 C C . PHE A 1 113 ? 3.666 9.398 36.372 1.00 8.46 120 PHE A C 1
ATOM 811 O O . PHE A 1 113 ? 2.803 8.988 35.595 1.00 9.40 120 PHE A O 1
ATOM 819 N N . THR A 1 114 ? 3.452 10.327 37.303 1.00 8.01 121 THR A N 1
ATOM 820 C CA . THR A 1 114 ? 2.295 11.241 37.322 1.00 8.32 121 THR A CA 1
ATOM 821 C C . THR A 1 114 ? 2.822 12.667 37.347 1.00 8.75 121 THR A C 1
ATOM 822 O O . THR A 1 114 ? 3.716 12.999 38.143 1.00 9.81 121 THR A O 1
ATOM 826 N N . LEU A 1 115 ? 2.229 13.545 36.558 1.00 8.77 122 LEU A N 1
ATOM 827 C CA . LEU A 1 115 ? 2.684 14.927 36.433 1.00 9.27 122 LEU A CA 1
ATOM 828 C C . LEU A 1 115 ? 1.510 15.828 36.761 1.00 8.45 122 LEU A C 1
ATOM 829 O O . LEU A 1 115 ? 0.482 15.798 36.028 1.00 10.79 122 LEU A O 1
ATOM 834 N N . TYR A 1 116 ? 1.656 16.638 37.839 1.00 6.71 123 TYR A N 1
ATOM 835 C CA . TYR A 1 116 ? 0.687 17.671 38.211 1.00 8.20 123 TYR A CA 1
ATOM 836 C C . TYR A 1 116 ? 1.149 19.008 37.654 1.00 8.28 123 TYR A C 1
ATOM 837 O O . TYR A 1 116 ? 2.319 19.345 37.759 1.00 9.97 123 TYR A O 1
ATOM 846 N N . SER A 1 117 ? 0.214 19.805 37.111 1.00 8.06 124 SER A N 1
ATOM 847 C CA . SER A 1 117 ? 0.584 21.042 36.443 1.00 9.64 124 SER A CA 1
ATOM 848 C C . SER A 1 117 ? -0.329 22.179 36.858 1.00 8.92 124 SER A C 1
ATOM 849 O O . SER A 1 117 ? -1.559 22.070 36.729 1.00 9.95 124 SER A O 1
ATOM 852 N N . LEU A 1 118 ? 0.278 23.286 37.261 1.00 6.84 125 LEU A N 1
ATOM 853 C CA . LEU A 1 118 ? -0.411 24.552 37.516 1.00 8.16 125 LEU A CA 1
ATOM 854 C C . LEU A 1 118 ? 0.306 25.698 36.778 1.00 8.85 125 LEU A C 1
ATOM 855 O O . LEU A 1 118 ? 1.542 25.716 36.647 1.00 10.00 125 LEU A O 1
ATOM 860 N N . SER A 1 119 ? -0.459 26.672 36.300 1.00 9.09 126 SER A N 1
ATOM 861 C CA . SER A 1 119 ? 0.047 27.831 35.585 1.00 9.38 126 SER A CA 1
ATOM 862 C C . SER A 1 119 ? -0.677 29.019 36.200 1.00 10.46 126 SER A C 1
ATOM 863 O O . SER A 1 119 ? -1.916 29.093 36.069 1.00 10.21 126 SER A O 1
ATOM 866 N N . LEU A 1 120 ? 0.051 29.875 36.904 1.00 10.25 127 LEU A N 1
ATOM 867 C CA . LEU A 1 120 ? -0.533 30.934 37.696 1.00 11.02 127 LEU A CA 1
ATOM 868 C C . LEU A 1 120 ? -0.289 32.262 37.026 1.00 11.85 127 LEU A C 1
ATOM 869 O O . LEU A 1 120 ? 0.735 32.503 36.382 1.00 11.42 127 LEU A O 1
ATOM 874 N N . PRO A 1 121 ? -1.195 33.214 37.238 1.00 12.06 128 PRO A N 1
ATOM 875 C CA . PRO A 1 121 ? -0.848 34.508 36.727 1.00 13.75 128 PRO A CA 1
ATOM 876 C C . PRO A 1 121 ? 0.346 35.107 37.419 1.00 14.32 128 PRO A C 1
ATOM 877 O O . PRO A 1 121 ? 0.636 34.814 38.561 1.00 14.11 128 PRO A O 1
ATOM 881 N N . ASN A 1 122 ? 0.989 36.020 36.721 1.00 18.34 129 ASN A N 1
ATOM 882 C CA . ASN A 1 122 ? 2.106 36.716 37.289 1.00 20.51 129 ASN A CA 1
ATOM 883 C C . ASN A 1 122 ? 1.661 37.639 38.422 1.00 20.33 129 ASN A C 1
ATOM 884 O O . ASN A 1 122 ? 0.500 38.046 38.478 1.00 17.98 129 ASN A O 1
ATOM 889 N N . ASN A 1 123 ? 2.555 37.866 39.366 1.00 19.09 130 ASN A N 1
ATOM 890 C CA . ASN A 1 123 ? 2.296 38.846 40.429 1.00 19.65 130 ASN A CA 1
ATOM 891 C C . ASN A 1 123 ? 1.063 38.533 41.266 1.00 18.22 130 ASN A C 1
ATOM 892 O O . ASN A 1 123 ? 0.295 39.428 41.631 1.00 15.92 130 ASN A O 1
ATOM 897 N N . ARG A 1 124 ? 0.897 37.237 41.572 1.00 15.50 131 ARG A N 1
ATOM 898 C CA . ARG A 1 124 ? -0.176 36.752 42.438 1.00 15.54 131 ARG A CA 1
ATOM 899 C C . ARG A 1 124 ? 0.440 35.857 43.501 1.00 16.21 131 ARG A C 1
ATOM 900 O O . ARG A 1 124 ? 0.356 34.616 43.407 1.00 13.21 131 ARG A O 1
ATOM 908 N N . PRO A 1 125 ? 1.024 36.470 44.552 1.00 17.17 132 PRO A N 1
ATOM 909 C CA . PRO A 1 125 ? 1.632 35.677 45.645 1.00 18.02 132 PRO A CA 1
ATOM 910 C C . PRO A 1 125 ? 0.614 34.831 46.376 1.00 16.18 132 PRO A C 1
ATOM 911 O O . PRO A 1 125 ? 0.955 33.728 46.847 1.00 16.12 132 PRO A O 1
ATOM 915 N N . ASP A 1 126 ? -0.654 35.273 46.389 1.00 14.20 133 ASP A N 1
ATOM 916 C CA . ASP A 1 126 ? -1.686 34.510 47.006 1.00 14.58 133 ASP A CA 1
ATOM 917 C C . ASP A 1 126 ? -1.888 33.211 46.291 1.00 13.08 133 ASP A C 1
ATOM 918 O O . ASP A 1 126 ? -2.028 32.169 46.949 1.00 11.36 133 ASP A O 1
ATOM 923 N N . LEU A 1 127 ? -1.911 33.267 44.969 1.00 11.86 134 LEU A N 1
ATOM 924 C CA . LEU A 1 127 ? -2.165 32.047 44.194 1.00 11.10 134 LEU A CA 1
ATOM 925 C C . LEU A 1 127 ? -0.949 31.105 44.209 1.00 11.00 134 LEU A C 1
ATOM 926 O O . LEU A 1 127 ? -1.090 29.892 44.197 1.00 10.55 134 LEU A O 1
ATOM 931 N N . LEU A 1 128 ? 0.250 31.667 44.309 1.00 11.13 135 LEU A N 1
ATOM 932 C CA . LEU A 1 128 ? 1.432 30.837 44.493 1.00 11.47 135 LEU A CA 1
ATOM 933 C C . LEU A 1 128 ? 1.343 30.075 45.806 1.00 11.67 135 LEU A C 1
ATOM 934 O O . LEU A 1 128 ? 1.595 28.870 45.825 1.00 10.69 135 LEU A O 1
ATOM 939 N N . LYS A 1 129 ? 0.959 30.757 46.890 1.00 11.59 136 LYS A N 1
ATOM 940 C CA . LYS A 1 129 ? 0.740 30.083 48.160 1.00 12.79 136 LYS A CA 1
ATOM 941 C C . LYS A 1 129 ? -0.306 28.980 48.021 1.00 11.41 136 LYS A C 1
ATOM 942 O O . LYS A 1 129 ? -0.099 27.878 48.510 1.00 12.94 136 LYS A O 1
ATOM 948 N N . ASP A 1 130 ? -1.416 29.280 47.369 1.00 11.79 137 ASP A N 1
ATOM 949 C CA . ASP A 1 130 ? -2.503 28.305 47.183 1.00 11.78 137 ASP A CA 1
ATOM 950 C C . ASP A 1 130 ? -2.011 27.130 46.367 1.00 11.24 137 ASP A C 1
ATOM 951 O O . ASP A 1 130 ? -2.330 25.965 46.677 1.00 11.64 137 ASP A O 1
ATOM 956 N N . ALA A 1 131 ? -1.264 27.410 45.308 1.00 9.83 138 ALA A N 1
ATOM 957 C CA . ALA A 1 131 ? -0.740 26.327 44.473 1.00 9.44 138 ALA A CA 1
ATOM 958 C C . ALA A 1 131 ? 0.150 25.372 45.278 1.00 11.34 138 ALA A C 1
ATOM 959 O O . ALA A 1 131 ? 0.055 24.153 45.182 1.00 10.71 138 ALA A O 1
ATOM 961 N N . LEU A 1 132 ? 1.055 25.938 46.055 1.00 9.91 139 LEU A N 1
ATOM 962 C CA . LEU A 1 132 ? 1.909 25.100 46.869 1.00 10.32 139 LEU A CA 1
ATOM 963 C C . LEU A 1 132 ? 1.122 24.307 47.906 1.00 10.70 139 LEU A C 1
ATOM 964 O O . LEU A 1 132 ? 1.500 23.154 48.229 1.00 10.46 139 LEU A O 1
ATOM 969 N N . ALA A 1 133 ? 0.020 24.889 48.412 1.00 9.45 140 ALA A N 1
ATOM 970 C CA . ALA A 1 133 ? -0.818 24.230 49.392 1.00 9.25 140 ALA A CA 1
ATOM 971 C C . ALA A 1 133 ? -1.555 23.059 48.716 1.00 8.84 140 ALA A C 1
ATOM 972 O O . ALA A 1 133 ? -1.636 21.956 49.303 1.00 9.44 140 ALA A O 1
ATOM 974 N N . TRP A 1 134 ? -2.045 23.270 47.492 1.00 9.11 141 TRP A N 1
ATOM 975 C CA . TRP A 1 134 ? -2.742 22.224 46.770 1.00 8.13 141 TRP A CA 1
ATOM 976 C C . TRP A 1 134 ? -1.758 21.084 46.484 1.00 7.49 141 TRP A C 1
ATOM 977 O O . TRP A 1 134 ? -2.062 19.912 46.640 1.00 7.62 141 TRP A O 1
ATOM 988 N N . LEU A 1 135 ? -0.552 21.439 46.073 1.00 7.18 142 LEU A N 1
ATOM 989 C CA . LEU A 1 135 ? 0.443 20.427 45.703 1.00 7.84 142 LEU A CA 1
ATOM 990 C C . LEU A 1 135 ? 0.920 19.657 46.952 1.00 9.40 142 LEU A C 1
ATOM 991 O O . LEU A 1 135 ? 1.158 18.434 46.870 1.00 10.19 142 LEU A O 1
ATOM 996 N N . SER A 1 136 ? 1.083 20.353 48.069 1.00 8.88 143 SER A N 1
ATOM 997 C CA . SER A 1 136 ? 1.449 19.664 49.354 1.00 10.11 143 SER A CA 1
ATOM 998 C C . SER A 1 136 ? 0.323 18.852 49.960 1.00 10.05 143 SER A C 1
ATOM 999 O O . SER A 1 136 ? 0.562 17.759 50.497 1.00 10.81 143 SER A O 1
ATOM 1002 N N . ASP A 1 137 ? -0.902 19.334 49.859 1.00 9.15 144 ASP A N 1
ATOM 1003 C CA . ASP A 1 137 ? -2.076 18.506 50.193 1.00 8.24 144 ASP A CA 1
ATOM 1004 C C . ASP A 1 137 ? -2.059 17.226 49.363 1.00 8.48 144 ASP A C 1
ATOM 1005 O O . ASP A 1 137 ? -2.270 16.122 49.882 1.00 11.06 144 ASP A O 1
ATOM 1010 N N . THR A 1 138 ? -1.822 17.349 48.055 1.00 8.00 145 THR A N 1
ATOM 1011 C CA . THR A 1 138 ? -1.867 16.198 47.198 1.00 8.18 145 THR A CA 1
ATOM 1012 C C . THR A 1 138 ? -0.713 15.215 47.520 1.00 8.50 145 THR A C 1
ATOM 1013 O O . THR A 1 138 ? -0.914 13.984 47.574 1.00 11.01 145 THR A O 1
ATOM 1017 N N . ALA A 1 139 ? 0.460 15.785 47.760 1.00 8.39 146 ALA A N 1
ATOM 1018 C CA . ALA A 1 139 ? 1.706 15.000 47.949 1.00 9.08 146 ALA A CA 1
ATOM 1019 C C . ALA A 1 139 ? 1.658 14.199 49.214 1.00 9.51 146 ALA A C 1
ATOM 1020 O O . ALA A 1 139 ? 2.179 13.054 49.249 1.00 10.83 146 ALA A O 1
ATOM 1022 N N . GLY A 1 140 ? 1.073 14.755 50.259 1.00 9.76 147 GLY A N 1
ATOM 1023 C CA . GLY A 1 140 ? 1.102 14.115 51.585 1.00 11.82 147 GLY A CA 1
ATOM 1024 C C . GLY A 1 140 ? -0.167 13.949 52.364 1.00 13.20 147 GLY A C 1
ATOM 1025 O O . GLY A 1 140 ? -0.126 13.282 53.407 1.00 13.85 147 GLY A O 1
ATOM 1026 N N . ASN A 1 141 ? -1.276 14.549 51.924 1.00 10.67 148 ASN A N 1
ATOM 1027 C CA . ASN A 1 141 ? -2.531 14.470 52.693 1.00 9.61 148 ASN A CA 1
ATOM 1028 C C . ASN A 1 141 ? -3.742 14.349 51.768 1.00 9.83 148 ASN A C 1
ATOM 1029 O O . ASN A 1 141 ? -4.796 14.915 52.005 1.00 11.64 148 ASN A O 1
ATOM 1034 N N . LEU A 1 142 ? -3.583 13.553 50.743 1.00 10.40 149 LEU A N 1
ATOM 1035 C CA . LEU A 1 142 ? -4.637 13.374 49.710 1.00 9.85 149 LEU A CA 1
ATOM 1036 C C . LEU A 1 142 ? -5.942 12.901 50.359 1.00 10.87 149 LEU A C 1
ATOM 1037 O O . LEU A 1 142 ? -5.918 12.064 51.260 1.00 10.19 149 LEU A O 1
ATOM 1042 N N . ALA A 1 143 ? -7.070 13.470 49.920 1.00 11.21 150 ALA A N 1
ATOM 1043 C CA . ALA A 1 143 ? -8.366 13.198 50.507 1.00 12.65 150 ALA A CA 1
ATOM 1044 C C . ALA A 1 143 ? -8.931 11.919 49.900 1.00 13.18 150 ALA A C 1
ATOM 1045 O O . ALA A 1 143 ? -9.589 11.944 48.885 1.00 14.53 150 ALA A O 1
ATOM 1047 N N . VAL A 1 144 ? -8.607 10.786 50.504 1.00 14.35 151 VAL A N 1
ATOM 1048 C CA . VAL A 1 144 ? -8.991 9.492 49.974 1.00 14.61 151 VAL A CA 1
ATOM 1049 C C . VAL A 1 144 ? -10.026 8.927 50.953 1.00 16.41 151 VAL A C 1
ATOM 1050 O O . VAL A 1 144 ? -9.704 8.530 52.060 1.00 16.73 151 VAL A O 1
ATOM 1054 N N . SER A 1 145 ? -11.276 8.969 50.556 1.00 17.41 152 SER A N 1
ATOM 1055 C CA . SER A 1 145 ? -12.343 8.469 51.389 1.00 17.64 152 SER A CA 1
ATOM 1056 C C . SER A 1 145 ? -13.416 7.879 50.539 1.00 17.89 152 SER A C 1
ATOM 1057 O O . SER A 1 145 ? -13.421 8.053 49.320 1.00 16.47 152 SER A O 1
ATOM 1060 N N . GLU A 1 146 ? -14.379 7.176 51.161 1.00 18.94 153 GLU A N 1
ATOM 1061 C CA . GLU A 1 146 ? -15.509 6.656 50.386 1.00 19.73 153 GLU A CA 1
ATOM 1062 C C . GLU A 1 146 ? -16.219 7.794 49.667 1.00 19.03 153 GLU A C 1
ATOM 1063 O O . GLU A 1 146 ? -16.641 7.670 48.516 1.00 18.76 153 GLU A O 1
ATOM 1069 N N . GLN A 1 147 ? -16.311 8.925 50.343 1.00 19.25 154 GLN A N 1
ATOM 1070 C CA . GLN A 1 147 ? -16.994 10.104 49.813 1.00 19.52 154 GLN A CA 1
ATOM 1071 C C . GLN A 1 147 ? -16.286 10.687 48.583 1.00 18.56 154 GLN A C 1
ATOM 1072 O O . GLN A 1 147 ? -16.925 10.970 47.572 1.00 18.41 154 GLN A O 1
ATOM 1078 N N . THR A 1 148 ? -14.974 10.871 48.662 1.00 16.35 155 THR A N 1
ATOM 1079 C CA . THR A 1 148 ? -14.268 11.466 47.529 1.00 16.36 155 THR A CA 1
ATOM 1080 C C . THR A 1 148 ? -14.161 10.490 46.355 1.00 14.76 155 THR A C 1
ATOM 1081 O O . THR A 1 148 ? -14.199 10.882 45.187 1.00 15.28 155 THR A O 1
ATOM 1085 N N . VAL A 1 149 ? -13.987 9.208 46.673 1.00 14.22 156 VAL A N 1
ATOM 1086 C CA . VAL A 1 149 ? -13.931 8.160 45.634 1.00 14.52 156 VAL A CA 1
ATOM 1087 C C . VAL A 1 149 ? -15.271 8.077 44.882 1.00 14.68 156 VAL A C 1
ATOM 1088 O O . VAL A 1 149 ? -15.311 8.115 43.681 1.00 14.04 156 VAL A O 1
ATOM 1092 N N . ASN A 1 150 ? -16.384 8.045 45.601 1.00 16.07 157 ASN A N 1
ATOM 1093 C CA . ASN A 1 150 ? -17.699 8.055 44.979 1.00 16.51 157 ASN A CA 1
ATOM 1094 C C . ASN A 1 150 ? -17.874 9.291 44.109 1.00 16.02 157 ASN A C 1
ATOM 1095 O O . ASN A 1 150 ? -18.273 9.181 42.963 1.00 17.48 157 ASN A O 1
ATOM 1100 N N . ALA A 1 151 ? -17.478 10.462 44.618 1.00 16.65 158 ALA A N 1
ATOM 1101 C CA . ALA A 1 151 ? -17.619 11.689 43.849 1.00 15.91 158 ALA A CA 1
ATOM 1102 C C . ALA A 1 151 ? -16.788 11.643 42.564 1.00 15.46 158 ALA A C 1
ATOM 1103 O O . ALA A 1 151 ? -17.259 12.009 41.493 1.00 15.84 158 ALA A O 1
ATOM 1105 N N . ALA A 1 152 ? -15.557 11.169 42.672 1.00 14.73 159 ALA A N 1
ATOM 1106 C CA . ALA A 1 152 ? -14.666 11.065 41.533 1.00 15.03 159 ALA A CA 1
ATOM 1107 C C . ALA A 1 152 ? -15.208 10.133 40.438 1.00 15.88 159 ALA A C 1
ATOM 1108 O O . ALA A 1 152 ? -15.056 10.393 39.239 1.00 17.27 159 ALA A O 1
ATOM 1110 N N . LEU A 1 153 ? -15.839 9.055 40.842 1.00 16.97 160 LEU A N 1
ATOM 1111 C CA . LEU A 1 153 ? -16.322 8.063 39.891 1.00 18.77 160 LEU A CA 1
ATOM 1112 C C . LEU A 1 153 ? -17.598 8.536 39.210 1.00 20.87 160 LEU A C 1
ATOM 1113 O O . LEU A 1 153 ? -17.996 7.970 38.198 1.00 23.41 160 LEU A O 1
ATOM 1118 N N . ASN A 1 154 ? -18.239 9.554 39.785 1.00 21.28 161 ASN A N 1
ATOM 1119 C CA . ASN A 1 154 ? -19.486 10.096 39.234 1.00 22.29 161 ASN A CA 1
ATOM 1120 C C . ASN A 1 154 ? -19.305 11.431 38.470 1.00 21.79 161 ASN A C 1
ATOM 1121 O O . ASN A 1 154 ? -20.280 12.089 38.164 1.00 21.55 161 ASN A O 1
ATOM 1126 N N . THR A 1 155 ? -18.070 11.822 38.131 1.00 21.62 162 THR A N 1
ATOM 1127 C CA . THR A 1 155 ? -17.870 13.029 37.281 1.00 20.93 162 THR A CA 1
ATOM 1128 C C . THR A 1 155 ? -18.261 12.812 35.806 1.00 20.59 162 THR A C 1
ATOM 1129 O O . THR A 1 155 ? -18.063 11.740 35.235 1.00 21.01 162 THR A O 1
ATOM 1133 N N . ALA A 1 156 ? -18.822 13.850 35.183 1.00 19.75 163 ALA A N 1
ATOM 1134 C CA . ALA A 1 156 ? -19.250 13.732 33.785 1.00 19.89 163 ALA A CA 1
ATOM 1135 C C . ALA A 1 156 ? -18.081 13.566 32.842 1.00 19.72 163 ALA A C 1
ATOM 1136 O O . ALA A 1 156 ? -18.232 13.001 31.752 1.00 21.23 163 ALA A O 1
ATOM 1138 N N . THR A 1 157 ? -16.920 14.081 33.237 1.00 17.63 164 THR A N 1
ATOM 1139 C CA . THR A 1 157 ? -15.758 14.071 32.359 1.00 17.95 164 THR A CA 1
ATOM 1140 C C . THR A 1 157 ? -14.545 13.566 33.103 1.00 15.91 164 THR A C 1
ATOM 1141 O O . THR A 1 157 ? -14.581 13.411 34.302 1.00 16.62 164 THR A O 1
ATOM 1145 N N . ASP A 1 158 ? -13.472 13.349 32.361 1.00 13.91 165 ASP A N 1
ATOM 1146 C CA . ASP A 1 158 ? -12.225 12.854 32.949 1.00 14.70 165 ASP A CA 1
ATOM 1147 C C . ASP A 1 158 ? -11.186 13.913 32.800 1.00 13.91 165 ASP A C 1
ATOM 1148 O O . ASP A 1 158 ? -10.635 14.106 31.712 1.00 15.23 165 ASP A O 1
ATOM 1153 N N . PRO A 1 159 ? -10.872 14.624 33.908 1.00 13.82 166 PRO A N 1
ATOM 1154 C CA . PRO A 1 159 ? -9.886 15.679 33.752 1.00 14.42 166 PRO A CA 1
ATOM 1155 C C . PRO A 1 159 ? -8.453 15.179 33.733 1.00 13.06 166 PRO A C 1
ATOM 1156 O O . PRO A 1 159 ? -7.548 15.960 33.498 1.00 15.12 166 PRO A O 1
ATOM 1160 N N . ILE A 1 160 ? -8.229 13.891 33.969 1.00 10.47 167 ILE A N 1
ATOM 1161 C CA . ILE A 1 160 ? -6.876 13.343 34.061 1.00 10.38 167 ILE A CA 1
ATOM 1162 C C . ILE A 1 160 ? -6.449 12.689 32.736 1.00 11.31 167 ILE A C 1
ATOM 1163 O O . ILE A 1 160 ? -7.119 11.771 32.231 1.00 11.23 167 ILE A O 1
ATOM 1168 N N . ALA A 1 161 ? -5.376 13.179 32.165 1.00 9.32 168 ALA A N 1
ATOM 1169 C CA . ALA A 1 161 ? -4.896 12.708 30.891 1.00 9.53 168 ALA A CA 1
ATOM 1170 C C . ALA A 1 161 ? -3.923 11.590 31.069 1.00 10.52 168 ALA A C 1
ATOM 1171 O O . ALA A 1 161 ? -3.470 11.291 32.198 1.00 9.20 168 ALA A O 1
ATOM 1173 N N . THR A 1 162 ? -3.577 10.975 29.956 1.00 12.32 169 THR A N 1
ATOM 1174 C CA . THR A 1 162 ? -2.506 9.996 29.974 1.00 11.84 169 THR A CA 1
ATOM 1175 C C . THR A 1 162 ? -1.324 10.433 29.115 1.00 12.26 169 THR A C 1
ATOM 1176 O O . THR A 1 162 ? -1.435 11.332 28.291 1.00 12.27 169 THR A O 1
ATOM 1180 N N . PHE A 1 163 ? -0.172 9.832 29.349 1.00 12.54 170 PHE A N 1
ATOM 1181 C CA . PHE A 1 163 ? 0.931 9.883 28.382 1.00 13.81 170 PHE A CA 1
ATOM 1182 C C . PHE A 1 163 ? 1.329 8.457 28.015 1.00 14.25 170 PHE A C 1
ATOM 1183 O O . PHE A 1 163 ? 1.600 7.661 28.920 1.00 12.76 170 PHE A O 1
ATOM 1191 N N . PRO A 1 164 ? 1.388 8.117 26.705 1.00 14.64 171 PRO A N 1
ATOM 1192 C CA . PRO A 1 164 ? 0.929 8.883 25.559 1.00 14.57 171 PRO A CA 1
ATOM 1193 C C . PRO A 1 164 ? -0.527 9.314 25.714 1.00 13.95 171 PRO A C 1
ATOM 1194 O O . PRO A 1 164 ? -1.342 8.725 26.463 1.00 12.09 171 PRO A O 1
ATOM 1198 N N . GLN A 1 165 ? -0.882 10.363 24.982 1.00 16.49 172 GLN A N 1
ATOM 1199 C CA . GLN A 1 165 ? -2.164 10.953 25.109 1.00 16.92 172 GLN A CA 1
ATOM 1200 C C . GLN A 1 165 ? -3.323 10.023 24.718 1.00 16.70 172 GLN A C 1
ATOM 1201 O O . GLN A 1 165 ? -4.404 10.063 25.316 1.00 15.40 172 GLN A O 1
ATOM 1207 N N . ASN A 1 166 ? -3.065 9.131 23.744 1.00 16.90 173 ASN A N 1
ATOM 1208 C CA . ASN A 1 166 ? -4.063 8.190 23.328 1.00 16.56 173 ASN A CA 1
ATOM 1209 C C . ASN A 1 166 ? -3.475 6.777 23.362 1.00 15.66 173 ASN A C 1
ATOM 1210 O O . ASN A 1 166 ? -2.742 6.366 22.456 1.00 14.84 173 ASN A O 1
ATOM 1215 N N . ILE A 1 167 ? -3.759 6.088 24.455 1.00 13.86 174 ILE A N 1
ATOM 1216 C CA . ILE A 1 167 ? -3.184 4.727 24.681 1.00 13.46 174 ILE A CA 1
ATOM 1217 C C . ILE A 1 167 ? -3.799 3.749 23.726 1.00 13.36 174 ILE A C 1
ATOM 1218 O O . ILE A 1 167 ? -3.229 2.697 23.457 1.00 11.82 174 ILE A O 1
ATOM 1223 N N . GLN A 1 168 ? -4.990 4.098 23.223 1.00 14.33 175 GLN A N 1
ATOM 1224 C CA . GLN A 1 168 ? -5.797 3.225 22.363 1.00 16.39 175 GLN A CA 1
ATOM 1225 C C . GLN A 1 168 ? -5.415 3.246 20.858 1.00 16.37 175 GLN A C 1
ATOM 1226 O O . GLN A 1 168 ? -5.963 2.508 20.066 1.00 19.73 175 GLN A O 1
ATOM 1232 N N . GLU A 1 169 ? -4.538 4.141 20.470 1.00 17.08 176 GLU A N 1
ATOM 1233 C CA A GLU A 1 169 ? -4.034 4.221 19.090 0.60 18.31 176 GLU A CA 1
ATOM 1234 C CA B GLU A 1 169 ? -4.086 4.198 19.081 0.40 17.79 176 GLU A CA 1
ATOM 1235 C C . GLU A 1 169 ? -3.565 2.834 18.630 1.00 18.26 176 GLU A C 1
ATOM 1236 O O . GLU A 1 169 ? -2.740 2.251 19.298 1.00 15.47 176 GLU A O 1
ATOM 1247 N N . PRO A 1 170 ? -4.061 2.318 17.471 1.00 18.86 177 PRO A N 1
ATOM 1248 C CA . PRO A 1 170 ? -3.460 1.044 17.020 1.00 18.40 177 PRO A CA 1
ATOM 1249 C C . PRO A 1 170 ? -1.923 1.036 16.857 1.00 16.09 177 PRO A C 1
ATOM 1250 O O . PRO A 1 170 ? -1.267 0.011 17.140 1.00 17.02 177 PRO A O 1
ATOM 1254 N N . TRP A 1 171 ? -1.349 2.158 16.481 1.00 15.27 178 TRP A N 1
ATOM 1255 C CA . TRP A 1 171 ? 0.108 2.292 16.495 1.00 15.16 178 TRP A CA 1
ATOM 1256 C C . TRP A 1 171 ? 0.721 1.995 17.883 1.00 14.99 178 TRP A C 1
ATOM 1257 O O . TRP A 1 171 ? 1.723 1.294 18.011 1.00 12.86 178 TRP A O 1
ATOM 1268 N N . TRP A 1 172 ? 0.157 2.601 18.923 1.00 14.04 179 TRP A N 1
ATOM 1269 C CA . TRP A 1 172 ? 0.659 2.345 20.253 1.00 13.12 179 TRP A CA 1
ATOM 1270 C C . TRP A 1 172 ? 0.499 0.894 20.685 1.00 12.26 179 TRP A C 1
ATOM 1271 O O . TRP A 1 172 ? 1.463 0.326 21.223 1.00 13.25 179 TRP A O 1
ATOM 1282 N N . ARG A 1 173 ? -0.638 0.294 20.381 1.00 11.65 180 ARG A N 1
ATOM 1283 C CA . ARG A 1 173 ? -0.890 -1.132 20.634 1.00 12.62 180 ARG A CA 1
ATOM 1284 C C . ARG A 1 173 ? 0.151 -1.987 19.950 1.00 12.32 180 ARG A C 1
ATOM 1285 O O . ARG A 1 173 ? 0.718 -2.895 20.561 1.00 14.09 180 ARG A O 1
ATOM 1293 N N . TYR A 1 174 ? 0.505 -1.634 18.733 1.00 12.92 181 TYR A N 1
ATOM 1294 C CA . TYR A 1 174 ? 1.581 -2.373 18.035 1.00 11.44 181 TYR A CA 1
ATOM 1295 C C . TYR A 1 174 ? 2.928 -2.168 18.704 1.00 11.61 181 TYR A C 1
ATOM 1296 O O . TYR A 1 174 ? 3.640 -3.120 19.008 1.00 11.04 181 TYR A O 1
ATOM 1305 N N . ARG A 1 175 ? 3.266 -0.904 18.968 1.00 9.14 182 ARG A N 1
ATOM 1306 C CA . ARG A 1 175 ? 4.546 -0.568 19.496 1.00 10.82 182 ARG A CA 1
ATOM 1307 C C . ARG A 1 175 ? 4.824 -1.151 20.870 1.00 11.04 182 ARG A C 1
ATOM 1308 O O . ARG A 1 175 ? 5.972 -1.463 21.164 1.00 12.01 182 ARG A O 1
ATOM 1316 N N . LEU A 1 176 ? 3.766 -1.317 21.671 1.00 10.79 183 LEU A N 1
ATOM 1317 C CA . LEU A 1 176 ? 3.816 -1.899 23.009 1.00 12.35 183 LEU A CA 1
ATOM 1318 C C . LEU A 1 176 ? 4.188 -3.393 23.017 1.00 12.76 183 LEU A C 1
ATOM 1319 O O . LEU A 1 176 ? 4.557 -3.957 24.051 1.00 13.58 183 LEU A O 1
ATOM 1324 N N . LYS A 1 177 ? 4.029 -4.075 21.887 1.00 12.85 184 LYS A N 1
ATOM 1325 C CA . LYS A 1 177 ? 4.237 -5.549 21.912 1.00 13.02 184 LYS A CA 1
ATOM 1326 C C . LYS A 1 177 ? 5.683 -5.895 22.332 1.00 11.99 184 LYS A C 1
ATOM 1327 O O . LYS A 1 177 ? 6.688 -5.279 21.894 1.00 13.23 184 LYS A O 1
ATOM 1333 N N . GLY A 1 178 ? 5.782 -6.826 23.265 1.00 13.04 185 GLY A N 1
ATOM 1334 C CA . GLY A 1 178 ? 7.068 -7.279 23.760 1.00 13.70 185 GLY A CA 1
ATOM 1335 C C . GLY A 1 178 ? 7.621 -6.457 24.879 1.00 14.30 185 GLY A C 1
ATOM 1336 O O . GLY A 1 178 ? 8.720 -6.774 25.367 1.00 16.05 185 GLY A O 1
ATOM 1337 N N . SER A 1 179 ? 6.900 -5.403 25.290 1.00 13.47 186 SER A N 1
ATOM 1338 C CA . SER A 1 179 ? 7.357 -4.543 26.371 1.00 13.07 186 SER A CA 1
ATOM 1339 C C . SER A 1 179 ? 6.786 -4.969 27.704 1.00 13.12 186 SER A C 1
ATOM 1340 O O . SER A 1 179 ? 5.852 -5.768 27.762 1.00 15.23 186 SER A O 1
ATOM 1343 N N . SER A 1 180 ? 7.293 -4.349 28.749 1.00 13.76 187 SER A N 1
ATOM 1344 C CA . SER A 1 180 ? 6.775 -4.541 30.108 1.00 15.08 187 SER A CA 1
ATOM 1345 C C . SER A 1 180 ? 5.557 -3.691 30.407 1.00 15.29 187 SER A C 1
ATOM 1346 O O . SER A 1 180 ? 5.091 -3.703 31.542 1.00 16.52 187 SER A O 1
ATOM 1349 N N . LEU A 1 181 ? 5.086 -2.957 29.409 1.00 13.61 188 LEU A N 1
ATOM 1350 C CA . LEU A 1 181 ? 3.998 -1.995 29.593 1.00 13.45 188 LEU A CA 1
ATOM 1351 C C . LEU A 1 181 ? 2.647 -2.623 29.302 1.00 12.92 188 LEU A C 1
ATOM 1352 O O . LEU A 1 181 ? 1.593 -2.029 29.567 1.00 13.20 188 LEU A O 1
ATOM 1357 N N . ILE A 1 182 ? 2.670 -3.823 28.730 1.00 14.68 189 ILE A N 1
ATOM 1358 C CA . ILE A 1 182 ? 1.439 -4.588 28.512 1.00 15.86 189 ILE A CA 1
ATOM 1359 C C . ILE A 1 182 ? 0.668 -4.870 29.769 1.00 15.18 189 ILE A C 1
ATOM 1360 O O . ILE A 1 182 ? 1.172 -5.401 30.771 1.00 17.53 189 ILE A O 1
ATOM 1365 N N . GLY A 1 183 ? -0.634 -4.624 29.709 1.00 16.36 190 GLY A N 1
ATOM 1366 C CA . GLY A 1 183 ? -1.490 -4.801 30.845 1.00 16.79 190 GLY A CA 1
ATOM 1367 C C . GLY A 1 183 ? -1.376 -3.745 31.931 1.00 17.14 190 GLY A C 1
ATOM 1368 O O . GLY A 1 183 ? -2.041 -3.826 32.975 1.00 19.10 190 GLY A O 1
ATOM 1369 N N . HIS A 1 184 ? -0.619 -2.696 31.637 1.00 14.19 191 HIS A N 1
ATOM 1370 C CA . HIS A 1 184 ? -0.511 -1.515 32.472 1.00 13.97 191 HIS A CA 1
ATOM 1371 C C . HIS A 1 184 ? -0.964 -0.236 31.798 1.00 13.61 191 HIS A C 1
ATOM 1372 O O . HIS A 1 184 ? -0.363 0.836 32.017 1.00 15.22 191 HIS A O 1
ATOM 1379 N N . ASP A 1 185 ? -2.016 -0.287 30.981 1.00 13.40 192 ASP A N 1
ATOM 1380 C CA . ASP A 1 185 ? -2.615 0.944 30.432 1.00 14.31 192 ASP A CA 1
ATOM 1381 C C . ASP A 1 185 ? -2.855 1.982 31.526 1.00 14.64 192 ASP A C 1
ATOM 1382 O O . ASP A 1 185 ? -3.552 1.705 32.527 1.00 15.70 192 ASP A O 1
ATOM 1387 N N . PRO A 1 186 ? -2.310 3.189 31.362 1.00 13.46 193 PRO A N 1
ATOM 1388 C CA . PRO A 1 186 ? -2.296 4.190 32.449 1.00 14.66 193 PRO A CA 1
ATOM 1389 C C . PRO A 1 186 ? -3.627 4.894 32.709 1.00 17.46 193 PRO A C 1
ATOM 1390 O O . PRO A 1 186 ? -3.753 5.574 33.731 1.00 18.72 193 PRO A O 1
ATOM 1394 N N . GLY A 1 187 ? -4.582 4.773 31.808 1.00 17.42 194 GLY A N 1
ATOM 1395 C CA . GLY A 1 187 ? -5.863 5.476 32.021 1.00 17.46 194 GLY A CA 1
ATOM 1396 C C . GLY A 1 187 ? -7.017 4.510 32.246 1.00 18.59 194 GLY A C 1
ATOM 1397 O O . GLY A 1 187 ? -8.178 4.929 32.026 1.00 18.02 194 GLY A O 1
ATOM 1398 N N . GLN A 1 188 ? -6.725 3.276 32.673 1.00 18.67 195 GLN A N 1
ATOM 1399 C CA . GLN A 1 188 ? -7.761 2.201 32.843 1.00 20.03 195 GLN A CA 1
ATOM 1400 C C . GLN A 1 188 ? -8.680 2.613 33.973 1.00 19.90 195 GLN A C 1
ATOM 1401 O O . GLN A 1 188 ? -8.221 3.088 34.976 1.00 18.16 195 GLN A O 1
ATOM 1407 N N . PRO A 1 189 ? -10.002 2.401 33.830 1.00 20.16 196 PRO A N 1
ATOM 1408 C CA . PRO A 1 189 ? -10.827 2.638 35.002 1.00 19.89 196 PRO A CA 1
ATOM 1409 C C . PRO A 1 189 ? -10.585 1.623 36.115 1.00 18.78 196 PRO A C 1
ATOM 1410 O O . PRO A 1 189 ? -10.218 0.475 35.856 1.00 20.14 196 PRO A O 1
ATOM 1414 N N . VAL A 1 190 ? -10.812 2.053 37.344 1.00 17.05 197 VAL A N 1
ATOM 1415 C CA . VAL A 1 190 ? -10.695 1.152 38.490 1.00 15.87 197 VAL A CA 1
ATOM 1416 C C . VAL A 1 190 ? -11.819 0.094 38.513 1.00 17.51 197 VAL A C 1
ATOM 1417 O O . VAL A 1 190 ? -12.895 0.354 38.014 1.00 16.40 197 VAL A O 1
ATOM 1421 N N . THR A 1 191 ? -11.532 -1.069 39.108 1.00 17.05 198 THR A N 1
ATOM 1422 C CA . THR A 1 191 ? -12.579 -2.061 39.429 1.00 18.27 198 THR A CA 1
ATOM 1423 C C . THR A 1 191 ? -13.461 -1.567 40.559 1.00 17.55 198 THR A C 1
ATOM 1424 O O . THR A 1 191 ? -12.989 -1.136 41.593 1.00 17.87 198 THR A O 1
ATOM 1428 N N . GLN A 1 192 ? -14.769 -1.641 40.344 1.00 18.42 199 GLN A N 1
ATOM 1429 C CA . GLN A 1 192 ? -15.713 -1.243 41.359 1.00 17.65 199 GLN A CA 1
ATOM 1430 C C . GLN A 1 192 ? -16.396 -2.484 41.941 1.00 16.82 199 GLN A C 1
ATOM 1431 O O . GLN A 1 192 ? -16.558 -3.492 41.231 1.00 17.85 199 GLN A O 1
ATOM 1437 N N . PRO A 1 193 ? -16.733 -2.439 43.239 1.00 16.15 200 PRO A N 1
ATOM 1438 C CA . PRO A 1 193 ? -16.490 -1.368 44.232 1.00 16.23 200 PRO A CA 1
ATOM 1439 C C . PRO A 1 193 ? -15.016 -1.263 44.593 1.00 14.60 200 PRO A C 1
ATOM 1440 O O . PRO A 1 193 ? -14.297 -2.285 44.672 1.00 14.38 200 PRO A O 1
ATOM 1444 N N . VAL A 1 194 ? -14.575 -0.036 44.839 1.00 14.26 201 VAL A N 1
ATOM 1445 C CA . VAL A 1 194 ? -13.169 0.251 45.166 1.00 14.04 201 VAL A CA 1
ATOM 1446 C C . VAL A 1 194 ? -12.957 -0.041 46.626 1.00 13.28 201 VAL A C 1
ATOM 1447 O O . VAL A 1 194 ? -13.745 0.396 47.483 1.00 13.39 201 VAL A O 1
ATOM 1451 N N . ASP A 1 195 ? -11.866 -0.747 46.915 1.00 13.08 202 ASP A N 1
ATOM 1452 C CA . ASP A 1 195 ? -11.418 -0.959 48.255 1.00 14.80 202 ASP A CA 1
ATOM 1453 C C . ASP A 1 195 ? -10.643 0.289 48.637 1.00 14.90 202 ASP A C 1
ATOM 1454 O O . ASP A 1 195 ? -9.478 0.441 48.230 1.00 14.07 202 ASP A O 1
ATOM 1459 N N . VAL A 1 196 ? -11.340 1.222 49.298 1.00 14.52 203 VAL A N 1
ATOM 1460 C CA . VAL A 1 196 ? -10.777 2.540 49.586 1.00 13.95 203 VAL A CA 1
ATOM 1461 C C . VAL A 1 196 ? -9.545 2.382 50.498 1.00 15.94 203 VAL A C 1
ATOM 1462 O O . VAL A 1 196 ? -8.553 3.109 50.357 1.00 13.76 203 VAL A O 1
ATOM 1466 N N . GLU A 1 197 ? -9.567 1.375 51.382 1.00 16.14 204 GLU A N 1
ATOM 1467 C CA . GLU A 1 197 ? -8.418 1.160 52.259 1.00 17.80 204 GLU A CA 1
ATOM 1468 C C . GLU A 1 197 ? -7.168 0.771 51.448 1.00 16.11 204 GLU A C 1
ATOM 1469 O O . GLU A 1 197 ? -6.068 1.271 51.724 1.00 16.28 204 GLU A O 1
ATOM 1475 N N . LYS A 1 198 ? -7.347 -0.047 50.439 1.00 14.63 205 LYS A N 1
ATOM 1476 C CA . LYS A 1 198 ? -6.241 -0.495 49.601 1.00 14.49 205 LYS A CA 1
ATOM 1477 C C . LYS A 1 198 ? -5.735 0.680 48.760 1.00 12.97 205 LYS A C 1
ATOM 1478 O O . LYS A 1 198 ? -4.537 0.808 48.496 1.00 14.01 205 LYS A O 1
ATOM 1484 N N . LEU A 1 199 ? -6.659 1.508 48.320 1.00 11.62 206 LEU A N 1
ATOM 1485 C CA . LEU A 1 199 ? -6.260 2.717 47.584 1.00 10.22 206 LEU A CA 1
ATOM 1486 C C . LEU A 1 199 ? -5.380 3.628 48.448 1.00 10.59 206 LEU A C 1
ATOM 1487 O O . LEU A 1 199 ? -4.402 4.191 47.957 1.00 11.10 206 LEU A O 1
ATOM 1492 N N . LYS A 1 200 ? -5.754 3.820 49.715 1.00 10.61 207 LYS A N 1
ATOM 1493 C CA . LYS A 1 200 ? -4.985 4.699 50.598 1.00 12.82 207 LYS A CA 1
ATOM 1494 C C . LYS A 1 200 ? -3.598 4.076 50.830 1.00 12.22 207 LYS A C 1
ATOM 1495 O O . LYS A 1 200 ? -2.614 4.762 50.876 1.00 13.15 207 LYS A O 1
ATOM 1501 N N . GLN A 1 201 ? -3.548 2.768 50.975 1.00 13.64 208 GLN A N 1
ATOM 1502 C CA . GLN A 1 201 ? -2.289 2.081 51.199 1.00 14.01 208 GLN A CA 1
ATOM 1503 C C . GLN A 1 201 ? -1.370 2.240 49.993 1.00 12.78 208 GLN A C 1
ATOM 1504 O O . GLN A 1 201 ? -0.163 2.516 50.134 1.00 13.14 208 GLN A O 1
ATOM 1510 N N . PHE A 1 202 ? -1.950 2.155 48.800 1.00 11.37 209 PHE A N 1
ATOM 1511 C CA . PHE A 1 202 ? -1.193 2.365 47.554 1.00 9.67 209 PHE A CA 1
ATOM 1512 C C . PHE A 1 202 ? -0.621 3.761 47.516 1.00 9.38 209 PHE A C 1
ATOM 1513 O O . PHE A 1 202 ? 0.536 3.969 47.208 1.00 9.28 209 PHE A O 1
ATOM 1521 N N . TYR A 1 203 ? -1.460 4.742 47.819 1.00 10.54 210 TYR A N 1
ATOM 1522 C CA . TYR A 1 203 ? -1.025 6.128 47.861 1.00 9.47 210 TYR A CA 1
ATOM 1523 C C . TYR A 1 203 ? 0.130 6.340 48.811 1.00 10.43 210 TYR A C 1
ATOM 1524 O O . TYR A 1 203 ? 1.138 6.983 48.459 1.00 10.75 210 TYR A O 1
ATOM 1533 N N . GLN A 1 204 ? 0.026 5.759 49.977 1.00 10.20 211 GLN A N 1
ATOM 1534 C CA . GLN A 1 204 ? 1.092 5.954 50.999 1.00 12.72 211 GLN A CA 1
ATOM 1535 C C . GLN A 1 204 ? 2.381 5.241 50.627 1.00 12.89 211 GLN A C 1
ATOM 1536 O O . GLN A 1 204 ? 3.456 5.753 50.903 1.00 13.26 211 GLN A O 1
ATOM 1542 N N . GLN A 1 205 ? 2.262 4.079 49.995 1.00 11.98 212 GLN A N 1
ATOM 1543 C CA . GLN A 1 205 ? 3.405 3.305 49.531 1.00 12.29 212 GLN A CA 1
ATOM 1544 C C . GLN A 1 205 ? 4.193 4.039 48.458 1.00 11.77 212 GLN A C 1
ATOM 1545 O O . GLN A 1 205 ? 5.454 4.022 48.447 1.00 13.30 212 GLN A O 1
ATOM 1551 N N . TRP A 1 206 ? 3.473 4.661 47.515 1.00 9.77 213 TRP A N 1
ATOM 1552 C CA . TRP A 1 206 ? 4.111 5.138 46.316 1.00 10.08 213 TRP A CA 1
ATOM 1553 C C . TRP A 1 206 ? 4.259 6.661 46.259 1.00 9.08 213 TRP A C 1
ATOM 1554 O O . TRP A 1 206 ? 5.121 7.145 45.530 1.00 10.49 213 TRP A O 1
ATOM 1565 N N . TYR A 1 207 ? 3.530 7.420 47.058 1.00 8.77 214 TYR A N 1
ATOM 1566 C CA . TYR A 1 207 ? 3.740 8.889 47.089 1.00 8.98 214 TYR A CA 1
ATOM 1567 C C . TYR A 1 207 ? 4.684 9.199 48.244 1.00 10.34 214 TYR A C 1
ATOM 1568 O O . TYR A 1 207 ? 4.240 9.505 49.356 1.00 11.05 214 TYR A O 1
ATOM 1577 N N . THR A 1 208 ? 5.978 9.037 47.954 1.00 10.02 215 THR A N 1
ATOM 1578 C CA . THR A 1 208 ? 7.065 9.294 48.898 1.00 10.56 215 THR A CA 1
ATOM 1579 C C . THR A 1 208 ? 7.943 10.440 48.348 1.00 8.64 215 THR A C 1
ATOM 1580 O O . THR A 1 208 ? 8.078 10.584 47.111 1.00 8.75 215 THR A O 1
ATOM 1584 N N . PRO A 1 209 ? 8.548 11.266 49.232 1.00 8.44 216 PRO A N 1
ATOM 1585 C CA . PRO A 1 209 ? 9.220 12.502 48.778 1.00 7.23 216 PRO A CA 1
ATOM 1586 C C . PRO A 1 209 ? 10.425 12.226 47.925 1.00 8.42 216 PRO A C 1
ATOM 1587 O O . PRO A 1 209 ? 10.797 13.040 47.069 1.00 9.32 216 PRO A O 1
ATOM 1591 N N . ASP A 1 210 ? 11.062 11.064 48.166 1.00 9.23 217 ASP A N 1
ATOM 1592 C CA . ASP A 1 210 ? 12.210 10.669 47.368 1.00 10.92 217 ASP A CA 1
ATOM 1593 C C . ASP A 1 210 ? 11.886 10.313 45.920 1.00 11.48 217 ASP A C 1
ATOM 1594 O O . ASP A 1 210 ? 12.814 10.150 45.099 1.00 12.94 217 ASP A O 1
ATOM 1599 N N . ALA A 1 211 ? 10.589 10.210 45.591 1.00 10.16 218 ALA A N 1
ATOM 1600 C CA . ALA A 1 211 ? 10.124 9.944 44.256 1.00 10.90 218 ALA A CA 1
ATOM 1601 C C . ALA A 1 211 ? 9.486 11.188 43.626 1.00 10.51 218 ALA A C 1
ATOM 1602 O O . ALA A 1 211 ? 8.814 11.048 42.620 1.00 11.23 218 ALA A O 1
ATOM 1612 N N . THR A 1 213 ? 9.761 15.444 42.347 1.00 6.82 220 THR A N 1
ATOM 1613 C CA . THR A 1 213 ? 10.492 16.661 41.993 1.00 7.37 220 THR A CA 1
ATOM 1614 C C . THR A 1 213 ? 9.507 17.745 41.643 1.00 8.58 220 THR A C 1
ATOM 1615 O O . THR A 1 213 ? 8.630 17.545 40.755 1.00 8.41 220 THR A O 1
ATOM 1619 N N . LEU A 1 214 ? 9.695 18.895 42.290 1.00 9.04 221 LEU A N 1
ATOM 1620 C CA . LEU A 1 214 ? 8.936 20.087 41.936 1.00 7.05 221 LEU A CA 1
ATOM 1621 C C . LEU A 1 214 ? 9.759 21.017 41.051 1.00 8.36 221 LEU A C 1
ATOM 1622 O O . LEU A 1 214 ? 10.925 21.286 41.370 1.00 9.25 221 LEU A O 1
ATOM 1627 N N . TYR A 1 215 ? 9.173 21.464 39.945 1.00 6.97 222 TYR A N 1
ATOM 1628 C CA . TYR A 1 215 ? 9.829 22.410 39.073 1.00 8.42 222 TYR A CA 1
ATOM 1629 C C . TYR A 1 215 ? 9.007 23.691 39.035 1.00 7.57 222 TYR A C 1
ATOM 1630 O O . TYR A 1 215 ? 7.791 23.648 39.022 1.00 7.50 222 TYR A O 1
ATOM 1639 N N . VAL A 1 216 ? 9.694 24.843 39.014 1.00 7.74 223 VAL A N 1
ATOM 1640 C CA . VAL A 1 216 ? 9.051 26.123 38.959 1.00 8.21 223 VAL A CA 1
ATOM 1641 C C . VAL A 1 216 ? 9.815 26.958 37.927 1.00 8.53 223 VAL A C 1
ATOM 1642 O O . VAL A 1 216 ? 11.070 27.093 38.022 1.00 9.42 223 VAL A O 1
ATOM 1646 N N . VAL A 1 217 ? 9.063 27.584 37.031 1.00 7.27 224 VAL A N 1
ATOM 1647 C CA . VAL A 1 217 ? 9.644 28.550 36.083 1.00 7.83 224 VAL A CA 1
ATOM 1648 C C . VAL A 1 217 ? 8.846 29.839 36.141 1.00 9.53 224 VAL A C 1
ATOM 1649 O O . VAL A 1 217 ? 7.613 29.812 35.956 1.00 9.31 224 VAL A O 1
ATOM 1653 N N . GLY A 1 218 ? 9.553 30.955 36.301 1.00 8.62 225 GLY A N 1
ATOM 1654 C CA . GLY A 1 218 ? 8.854 32.230 36.267 1.00 9.52 225 GLY A CA 1
ATOM 1655 C C . GLY A 1 218 ? 9.601 33.323 36.943 1.00 9.68 225 GLY A C 1
ATOM 1656 O O . GLY A 1 218 ? 10.689 33.133 37.474 1.00 9.77 225 GLY A O 1
ATOM 1657 N N . ASN A 1 219 ? 9.030 34.524 36.895 1.00 10.29 226 ASN A N 1
ATOM 1658 C CA . ASN A 1 219 ? 9.700 35.677 37.479 1.00 12.27 226 ASN A CA 1
ATOM 1659 C C . ASN A 1 219 ? 9.345 35.689 38.935 1.00 15.12 226 ASN A C 1
ATOM 1660 O O . ASN A 1 219 ? 8.497 36.463 39.382 1.00 17.50 226 ASN A O 1
ATOM 1665 N N . VAL A 1 220 ? 9.954 34.776 39.671 1.00 15.69 227 VAL A N 1
ATOM 1666 C CA . VAL A 1 220 ? 9.659 34.623 41.052 1.00 16.90 227 VAL A CA 1
ATOM 1667 C C . VAL A 1 220 ? 10.828 35.127 41.894 1.00 17.15 227 VAL A C 1
ATOM 1668 O O . VAL A 1 220 ? 11.896 35.362 41.377 1.00 16.84 227 VAL A O 1
ATOM 1672 N N . ASP A 1 221 ? 10.590 35.204 43.200 1.00 17.47 228 ASP A N 1
ATOM 1673 C CA . ASP A 1 221 ? 11.589 35.564 44.192 1.00 17.62 228 ASP A CA 1
ATOM 1674 C C . ASP A 1 221 ? 12.227 34.259 44.655 1.00 17.86 228 ASP A C 1
ATOM 1675 O O . ASP A 1 221 ? 11.630 33.521 45.389 1.00 17.14 228 ASP A O 1
ATOM 1680 N N . SER A 1 222 ? 13.421 33.971 44.181 1.00 17.28 229 SER A N 1
ATOM 1681 C CA A SER A 1 222 ? 14.001 32.642 44.378 0.60 17.51 229 SER A CA 1
ATOM 1682 C CA B SER A 1 222 ? 14.049 32.670 44.365 0.40 16.83 229 SER A CA 1
ATOM 1683 C C . SER A 1 222 ? 14.315 32.382 45.839 1.00 16.84 229 SER A C 1
ATOM 1684 O O . SER A 1 222 ? 14.343 31.213 46.286 1.00 15.16 229 SER A O 1
ATOM 1689 N N . ARG A 1 223 ? 14.587 33.455 46.599 1.00 13.82 230 ARG A N 1
ATOM 1690 C CA . ARG A 1 223 ? 14.891 33.270 48.010 1.00 14.63 230 ARG A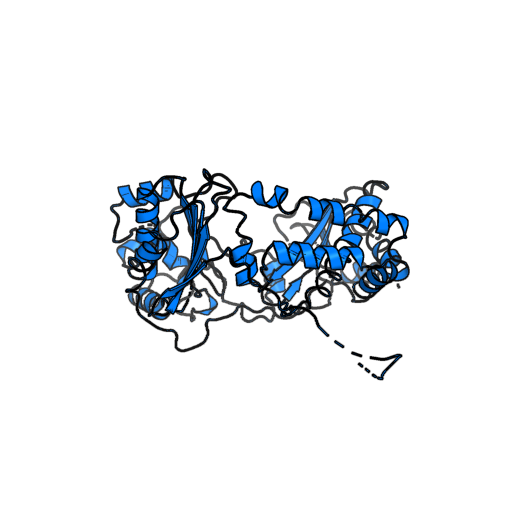 CA 1
ATOM 1691 C C . ARG A 1 223 ? 13.624 32.903 48.756 1.00 13.47 230 ARG A C 1
ATOM 1692 O O . ARG A 1 223 ? 13.625 31.901 49.535 1.00 14.15 230 ARG A O 1
ATOM 1700 N N . SER A 1 224 ? 12.542 33.638 48.555 1.00 13.07 231 SER A N 1
ATOM 1701 C CA A SER A 1 224 ? 11.313 33.304 49.272 0.60 13.86 231 SER A CA 1
ATOM 1702 C CA B SER A 1 224 ? 11.253 33.371 49.189 0.40 13.38 231 SER A CA 1
ATOM 1703 C C . SER A 1 224 ? 10.683 32.011 48.795 1.00 13.60 231 SER A C 1
ATOM 1704 O O . SER A 1 224 ? 10.166 31.272 49.609 1.00 13.67 231 SER A O 1
ATOM 1709 N N . ILE A 1 225 ? 10.763 31.708 47.504 1.00 13.26 232 ILE A N 1
ATOM 1710 C CA . ILE A 1 225 ? 10.089 30.509 47.050 1.00 13.66 232 ILE A CA 1
ATOM 1711 C C . ILE A 1 225 ? 10.831 29.254 47.531 1.00 13.28 232 ILE A C 1
ATOM 1712 O O . ILE A 1 225 ? 10.164 28.273 47.874 1.00 12.25 232 ILE A O 1
ATOM 1717 N N . ALA A 1 226 ? 12.173 29.281 47.603 1.00 12.94 233 ALA A N 1
ATOM 1718 C CA . ALA A 1 226 ? 12.933 28.146 48.171 1.00 12.72 233 ALA A CA 1
ATOM 1719 C C . ALA A 1 226 ? 12.422 27.931 49.583 1.00 12.99 233 ALA A C 1
ATOM 1720 O O . ALA A 1 226 ? 12.176 26.791 49.980 1.00 11.75 233 ALA A O 1
ATOM 1722 N N . ALA A 1 227 ? 12.269 29.005 50.360 1.00 12.60 234 ALA A N 1
ATOM 1723 C CA . ALA A 1 227 ? 11.795 28.838 51.722 1.00 12.05 234 ALA A CA 1
ATOM 1724 C C . ALA A 1 227 ? 10.379 28.311 51.784 1.00 12.44 234 ALA A C 1
ATOM 1725 O O . ALA A 1 227 ? 10.079 27.483 52.610 1.00 13.39 234 ALA A O 1
ATOM 1727 N N . GLN A 1 228 ? 9.518 28.742 50.861 1.00 11.85 235 GLN A N 1
ATOM 1728 C CA . GLN A 1 228 ? 8.186 28.272 50.841 1.00 11.19 235 GLN A CA 1
ATOM 1729 C C . GLN A 1 228 ? 8.114 26.802 50.456 1.00 10.20 235 GLN A C 1
ATOM 1730 O O . GLN A 1 228 ? 7.248 26.051 50.937 1.00 11.23 235 GLN A O 1
ATOM 1736 N N . ILE A 1 229 ? 8.951 26.431 49.502 1.00 9.70 236 ILE A N 1
ATOM 1737 C CA . ILE A 1 229 ? 8.986 24.997 49.093 1.00 9.67 236 ILE A CA 1
ATOM 1738 C C . ILE A 1 229 ? 9.412 24.137 50.276 1.00 11.11 236 ILE A C 1
ATOM 1739 O O . ILE A 1 229 ? 8.808 23.091 50.547 1.00 10.20 236 ILE A O 1
ATOM 1744 N N . SER A 1 230 ? 10.450 24.539 50.984 1.00 11.24 237 SER A N 1
ATOM 1745 C CA . SER A 1 230 ? 10.866 23.782 52.179 1.00 12.36 237 SER A CA 1
ATOM 1746 C C . SER A 1 230 ? 9.765 23.646 53.205 1.00 13.31 237 SER A C 1
ATOM 1747 O O . SER A 1 230 ? 9.499 22.558 53.726 1.00 15.17 237 SER A O 1
ATOM 1750 N N . LYS A 1 231 ? 9.068 24.712 53.475 1.00 13.20 238 LYS A N 1
ATOM 1751 C CA A LYS A 1 231 ? 8.002 24.692 54.481 0.60 15.37 238 LYS A CA 1
ATOM 1752 C CA B LYS A 1 231 ? 8.010 24.662 54.483 0.40 14.80 238 LYS A CA 1
ATOM 1753 C C . LYS A 1 231 ? 6.806 23.849 54.036 1.00 14.37 238 LYS A C 1
ATOM 1754 O O . LYS A 1 231 ? 6.162 23.213 54.860 1.00 16.21 238 LYS A O 1
ATOM 1765 N N . ALA A 1 232 ? 6.514 23.806 52.726 1.00 13.06 239 ALA A N 1
ATOM 1766 C CA . ALA A 1 232 ? 5.412 23.023 52.178 1.00 12.24 239 ALA A CA 1
ATOM 1767 C C . ALA A 1 232 ? 5.683 21.544 52.149 1.00 11.63 239 ALA A C 1
ATOM 1768 O O . ALA A 1 232 ? 4.757 20.777 52.393 1.00 12.49 239 ALA A O 1
ATOM 1770 N N . PHE A 1 233 ? 6.921 21.150 51.819 1.00 11.44 240 PHE A N 1
ATOM 1771 C CA . PHE A 1 233 ? 7.187 19.764 51.475 1.00 10.42 240 PHE A CA 1
ATOM 1772 C C . PHE A 1 233 ? 8.127 19.016 52.417 1.00 11.21 240 PHE A C 1
ATOM 1773 O O . PHE A 1 233 ? 8.372 17.839 52.198 1.00 11.44 240 PHE A O 1
ATOM 1781 N N . SER A 1 234 ? 8.699 19.695 53.406 1.00 11.79 241 SER A N 1
ATOM 1782 C CA A SER A 1 234 ? 9.719 19.030 54.228 0.60 12.48 241 SER A CA 1
ATOM 1783 C CA B SER A 1 234 ? 9.704 19.043 54.266 0.40 12.33 241 SER A CA 1
ATOM 1784 C C . SER A 1 234 ? 9.147 18.000 55.218 1.00 13.39 241 SER A C 1
ATOM 1785 O O . SER A 1 234 ? 9.922 17.179 55.760 1.00 12.84 241 SER A O 1
ATOM 1790 N N . GLU A 1 235 ? 7.850 18.044 55.438 1.00 11.99 242 GLU A N 1
ATOM 1791 C CA . GLU A 1 235 ? 7.203 17.158 56.380 1.00 14.17 242 GLU A CA 1
ATOM 1792 C C . GLU A 1 235 ? 6.747 15.838 55.733 1.00 14.54 242 GLU A C 1
ATOM 1793 O O . GLU A 1 235 ? 6.380 14.886 56.444 1.00 16.00 242 GLU A O 1
ATOM 1799 N N . LEU A 1 236 ? 6.849 15.692 54.395 1.00 12.13 243 LEU A N 1
ATOM 1800 C CA . LEU A 1 236 ? 6.453 14.457 53.727 1.00 12.40 243 LEU A CA 1
ATOM 1801 C C . LEU A 1 236 ? 7.298 13.320 54.261 1.00 13.21 243 LEU A C 1
ATOM 1802 O O . LEU A 1 236 ? 8.457 13.526 54.607 1.00 13.25 243 LEU A O 1
ATOM 1807 N N . LYS A 1 237 ? 6.673 12.158 54.365 1.00 15.16 244 LYS A N 1
ATOM 1808 C CA . LYS A 1 237 ? 7.320 10.957 54.931 1.00 15.28 244 LYS A CA 1
ATOM 1809 C C . LYS A 1 237 ? 7.342 9.785 53.928 1.00 15.06 244 LYS A C 1
ATOM 1810 O O . LYS A 1 237 ? 6.597 9.709 52.971 1.00 14.39 244 LYS A O 1
ATOM 1816 N N . GLY A 1 238 ? 8.230 8.845 54.182 1.00 16.75 245 GLY A N 1
ATOM 1817 C CA . GLY A 1 238 ? 8.293 7.628 53.395 1.00 17.27 245 GLY A CA 1
ATOM 1818 C C . GLY A 1 238 ? 9.488 7.622 52.486 1.00 16.72 245 GLY A C 1
ATOM 1819 O O . GLY A 1 238 ? 10.099 8.658 52.231 1.00 15.27 245 GLY A O 1
ATOM 1820 N N . LYS A 1 239 ? 9.900 6.412 52.084 1.00 16.87 246 LYS A N 1
ATOM 1821 C CA . LYS A 1 239 ? 11.066 6.235 51.242 1.00 17.81 246 LYS A CA 1
ATOM 1822 C C . LYS A 1 239 ? 10.784 4.962 50.466 1.00 18.04 246 LYS A C 1
ATOM 1823 O O . LYS A 1 239 ? 10.159 4.012 51.013 1.00 19.36 246 LYS A O 1
ATOM 1829 N N . ARG A 1 240 ? 11.211 4.951 49.219 1.00 17.00 247 ARG A N 1
ATOM 1830 C CA . ARG A 1 240 ? 11.127 3.784 48.361 1.00 18.06 247 ARG A CA 1
ATOM 1831 C C . ARG A 1 240 ? 12.163 2.723 48.724 1.00 19.49 247 ARG A C 1
ATOM 1832 O O . ARG A 1 240 ? 13.335 3.006 48.760 1.00 19.56 247 ARG A O 1
ATOM 1840 N N . THR A 1 241 ? 11.762 1.477 48.877 1.00 24.16 248 THR A N 1
ATOM 1841 C CA . THR A 1 241 ? 12.802 0.448 49.041 1.00 26.00 248 THR A CA 1
ATOM 1842 C C . THR A 1 241 ? 13.606 0.076 47.751 1.00 26.64 248 THR A C 1
ATOM 1843 O O . THR A 1 241 ? 14.787 -0.314 47.879 1.00 26.62 248 THR A O 1
ATOM 1847 N N . ALA A 1 242 ? 12.994 0.213 46.552 1.00 26.16 249 ALA A N 1
ATOM 1848 C CA . ALA A 1 242 ? 13.640 -0.107 45.237 1.00 26.45 249 ALA A CA 1
ATOM 1849 C C . ALA A 1 242 ? 13.742 1.146 44.339 1.00 26.39 249 ALA A C 1
ATOM 1850 O O . ALA A 1 242 ? 13.004 2.138 44.550 1.00 26.48 249 ALA A O 1
ATOM 1852 N N . PRO A 1 243 ? 14.609 1.102 43.307 1.00 25.97 250 PRO A N 1
ATOM 1853 C CA . PRO A 1 243 ? 14.559 2.224 42.333 1.00 25.94 250 PRO A CA 1
ATOM 1854 C C . PRO A 1 243 ? 13.145 2.335 41.716 1.00 25.03 250 PRO A C 1
ATOM 1855 O O . PRO A 1 243 ? 12.443 1.309 41.538 1.00 25.14 250 PRO A O 1
ATOM 1859 N N . ALA A 1 244 ? 12.709 3.562 41.417 1.00 24.74 251 ALA A N 1
ATOM 1860 C CA . ALA A 1 244 ? 11.416 3.715 40.741 1.00 24.27 251 ALA A CA 1
ATOM 1861 C C . ALA A 1 244 ? 11.403 2.955 39.403 1.00 23.25 251 ALA A C 1
ATOM 1862 O O . ALA A 1 244 ? 12.423 2.804 38.723 1.00 23.27 251 ALA A O 1
ATOM 1864 N N . ALA A 1 245 ? 10.226 2.466 39.058 1.00 23.39 252 ALA A N 1
ATOM 1865 C CA . ALA A 1 245 ? 9.961 1.903 37.749 1.00 22.85 252 ALA A CA 1
ATOM 1866 C C . ALA A 1 245 ? 10.353 2.833 36.615 1.00 22.19 252 ALA A C 1
ATOM 1867 O O . ALA A 1 245 ? 10.128 4.068 36.678 1.00 21.09 252 ALA A O 1
ATOM 1869 N N . VAL A 1 246 ? 10.940 2.229 35.568 1.00 22.20 253 VAL A N 1
ATOM 1870 C CA . VAL A 1 246 ? 11.262 2.912 34.349 1.00 22.32 253 VAL A CA 1
ATOM 1871 C C . VAL A 1 246 ? 10.573 2.167 33.193 1.00 23.04 253 VAL A C 1
ATOM 1872 O O . VAL A 1 246 ? 10.607 0.907 33.053 1.00 23.68 253 VAL A O 1
ATOM 1876 N N . ALA A 1 247 ? 9.844 2.926 32.413 1.00 22.26 254 ALA A N 1
ATOM 1877 C CA . ALA A 1 247 ? 9.102 2.328 31.326 1.00 21.20 254 ALA A CA 1
ATOM 1878 C C . ALA A 1 247 ? 10.123 2.170 30.169 1.00 22.96 254 ALA A C 1
ATOM 1879 O O . ALA A 1 247 ? 10.751 3.147 29.766 1.00 22.54 254 ALA A O 1
ATOM 1881 N N . THR A 1 248 ? 10.217 0.947 29.645 1.00 22.94 255 THR A N 1
ATOM 1882 C CA . THR A 1 248 ? 11.068 0.599 28.474 1.00 23.68 255 THR A CA 1
ATOM 1883 C C . THR A 1 248 ? 10.322 -0.233 27.371 1.00 22.19 255 THR A C 1
ATOM 1884 O O . THR A 1 248 ? 9.578 -1.195 27.638 1.00 22.12 255 THR A O 1
ATOM 1888 N N . LEU A 1 249 ? 10.587 0.148 26.126 1.00 21.18 256 LEU A N 1
ATOM 1889 C CA . LEU A 1 249 ? 9.985 -0.547 24.954 1.00 19.34 256 LEU A CA 1
ATOM 1890 C C . LEU A 1 249 ? 10.930 -1.591 24.370 1.00 18.18 256 LEU A C 1
ATOM 1891 O O . LEU A 1 249 ? 12.140 -1.439 24.486 1.00 18.99 256 LEU A O 1
ATOM 1896 N N . ALA A 1 250 ? 10.405 -2.658 23.769 1.00 15.66 257 ALA A N 1
ATOM 1897 C CA . ALA A 1 250 ? 11.242 -3.573 22.972 1.00 14.77 257 ALA A CA 1
ATOM 1898 C C . ALA A 1 250 ? 11.626 -2.872 21.653 1.00 13.96 257 ALA A C 1
ATOM 1899 O O . ALA A 1 250 ? 10.999 -1.852 21.232 1.00 13.09 257 ALA A O 1
ATOM 1901 N N . PRO A 1 251 ? 12.636 -3.395 20.962 1.00 12.82 258 PRO A N 1
ATOM 1902 C CA . PRO A 1 251 ? 12.963 -2.788 19.663 1.00 12.83 258 PRO A CA 1
ATOM 1903 C C . PRO A 1 251 ? 11.793 -2.953 18.694 1.00 11.72 258 PRO A C 1
ATOM 1904 O O . PRO A 1 251 ? 11.023 -3.913 18.780 1.00 11.76 258 PRO A O 1
ATOM 1908 N N . LEU A 1 252 ? 11.643 -1.979 17.802 1.00 12.24 259 LEU A N 1
ATOM 1909 C CA . LEU A 1 252 ? 10.674 -2.077 16.732 1.00 12.01 259 LEU A CA 1
ATOM 1910 C C . LEU A 1 252 ? 11.014 -3.225 15.810 1.00 11.55 259 LEU A C 1
ATOM 1911 O O . LEU A 1 252 ? 12.118 -3.271 15.279 1.00 12.73 259 LEU A O 1
ATOM 1916 N N . PRO A 1 253 ? 10.060 -4.130 15.562 1.00 11.84 260 PRO A N 1
ATOM 1917 C CA . PRO A 1 253 ? 10.381 -5.188 14.595 1.00 12.89 260 PRO A CA 1
ATOM 1918 C C . PRO A 1 253 ? 10.624 -4.661 13.201 1.00 13.36 260 PRO A C 1
ATOM 1919 O O . PRO A 1 253 ? 10.046 -3.663 12.834 1.00 11.76 260 PRO A O 1
ATOM 1923 N N . PRO A 1 254 ? 11.439 -5.380 12.403 1.00 13.80 261 PRO A N 1
ATOM 1924 C CA . PRO A 1 254 ? 11.780 -4.919 11.071 1.00 15.25 261 PRO A CA 1
ATOM 1925 C C . PRO A 1 254 ? 10.701 -5.110 9.985 1.00 14.30 261 PRO A C 1
ATOM 1926 O O . PRO A 1 254 ? 10.746 -4.446 8.929 1.00 15.26 261 PRO A O 1
ATOM 1930 N N . GLU A 1 255 ? 9.734 -5.992 10.226 1.00 14.32 262 GLU A N 1
ATOM 1931 C CA . GLU A 1 255 ? 8.771 -6.364 9.214 1.00 16.12 262 GLU A CA 1
ATOM 1932 C C . GLU A 1 255 ? 7.803 -5.199 8.888 1.00 15.05 262 GLU A C 1
ATOM 1933 O O . GLU A 1 255 ? 7.418 -4.435 9.790 1.00 16.13 262 GLU A O 1
ATOM 1939 N N . PRO A 1 256 ? 7.395 -5.052 7.618 1.00 15.13 263 PRO A N 1
ATOM 1940 C CA . PRO A 1 256 ? 6.387 -4.025 7.309 1.00 15.05 263 PRO A CA 1
ATOM 1941 C C . PRO A 1 256 ? 5.057 -4.418 7.925 1.00 16.29 263 PRO A C 1
ATOM 1942 O O . PRO A 1 256 ? 4.778 -5.616 8.111 1.00 16.74 263 PRO A O 1
ATOM 1946 N N . VAL A 1 257 ? 4.258 -3.417 8.252 1.00 15.79 264 VAL A N 1
ATOM 1947 C CA . VAL A 1 257 ? 2.972 -3.683 8.871 1.00 16.86 264 VAL A CA 1
ATOM 1948 C C . VAL A 1 257 ? 1.929 -2.688 8.417 1.00 17.24 264 VAL A C 1
ATOM 1949 O O . VAL A 1 257 ? 2.236 -1.540 8.173 1.00 15.12 264 VAL A O 1
ATOM 1953 N N . SER A 1 258 ? 0.690 -3.165 8.306 1.00 17.66 265 SER A N 1
ATOM 1954 C CA . SER A 1 258 ? -0.451 -2.286 8.071 1.00 19.08 265 SER A CA 1
ATOM 1955 C C . SER A 1 258 ? -1.278 -2.257 9.359 1.00 19.27 265 SER A C 1
ATOM 1956 O O . SER A 1 258 ? -1.503 -3.290 9.983 1.00 20.04 265 SER A O 1
ATOM 1959 N N . LEU A 1 259 ? -1.690 -1.069 9.746 1.00 19.91 266 LEU A N 1
ATOM 1960 C CA . LEU A 1 259 ? -2.491 -0.874 10.955 1.00 21.59 266 LEU A CA 1
ATOM 1961 C C . LEU A 1 259 ? -3.686 -0.085 10.547 1.00 24.95 266 LEU A C 1
ATOM 1962 O O . LEU A 1 259 ? -3.531 1.051 10.051 1.00 25.64 266 LEU A O 1
ATOM 1980 N N . ASN A 1 261 ? -6.751 2.233 11.237 1.00 30.65 268 ASN A N 1
ATOM 1981 C CA . ASN A 1 261 ? -6.949 3.316 12.146 1.00 31.26 268 ASN A CA 1
ATOM 1982 C C . ASN A 1 261 ? -8.306 3.976 11.873 1.00 32.58 268 ASN A C 1
ATOM 1983 O O . ASN A 1 261 ? -8.629 4.303 10.733 1.00 32.62 268 ASN A O 1
ATOM 1988 N N . GLU A 1 262 ? -9.100 4.201 12.926 1.00 34.86 269 GLU A N 1
ATOM 1989 C CA . GLU A 1 262 ? -10.459 4.695 12.706 1.00 35.46 269 GLU A CA 1
ATOM 1990 C C . GLU A 1 262 ? -10.623 6.229 12.629 1.00 34.82 269 GLU A C 1
ATOM 1991 O O . GLU A 1 262 ? -11.682 6.659 12.229 1.00 36.09 269 GLU A O 1
ATOM 1997 N N . GLN A 1 263 ? -9.583 7.024 12.893 1.00 33.83 270 GLN A N 1
ATOM 1998 C CA A GLN A 1 263 ? -9.628 8.488 12.734 0.60 33.70 270 GLN A CA 1
ATOM 1999 C CA B GLN A 1 263 ? -9.653 8.493 12.716 0.40 33.39 270 GLN A CA 1
ATOM 2000 C C . GLN A 1 263 ? -8.855 9.081 11.526 1.00 32.51 270 GLN A C 1
ATOM 2001 O O . GLN A 1 263 ? -8.952 10.281 11.236 1.00 32.79 270 GLN A O 1
ATOM 2012 N N . ALA A 1 264 ? -8.056 8.261 10.857 1.00 30.37 271 ALA A N 1
ATOM 2013 C CA . ALA A 1 264 ? -7.284 8.680 9.677 1.00 28.14 271 ALA A CA 1
ATOM 2014 C C . ALA A 1 264 ? -8.213 9.112 8.514 1.00 24.42 271 ALA A C 1
ATOM 2015 O O . ALA A 1 264 ? -9.114 8.377 8.197 1.00 24.94 271 ALA A O 1
ATOM 2017 N N . ALA A 1 265 ? -7.978 10.271 7.885 1.00 22.25 272 ALA A N 1
ATOM 2018 C CA . ALA A 1 265 ? -8.702 10.642 6.633 1.00 19.54 272 ALA A CA 1
ATOM 2019 C C . ALA A 1 265 ? -8.176 9.887 5.421 1.00 17.78 272 ALA A C 1
ATOM 2020 O O . ALA A 1 265 ? -8.918 9.516 4.494 1.00 15.12 272 ALA A O 1
ATOM 2022 N N . GLN A 1 266 ? -6.864 9.657 5.423 1.00 16.98 273 GLN A N 1
ATOM 2023 C CA . GLN A 1 266 ? -6.192 9.017 4.294 1.00 17.08 273 GLN A CA 1
ATOM 2024 C C . GLN A 1 266 ? -5.020 8.222 4.848 1.00 16.98 273 GLN A C 1
ATOM 2025 O O . GLN A 1 266 ? -4.816 8.208 6.059 1.00 16.13 273 GLN A O 1
ATOM 2031 N N . ASP A 1 267 ? -4.273 7.542 3.987 1.00 15.93 274 ASP A N 1
ATOM 2032 C CA . ASP A 1 267 ? -3.137 6.723 4.486 1.00 15.84 274 ASP A CA 1
ATOM 2033 C C . ASP A 1 267 ? -2.031 7.606 5.033 1.00 15.43 274 ASP A C 1
ATOM 2034 O O . ASP A 1 267 ? -1.828 8.713 4.565 1.00 14.96 274 ASP A O 1
ATOM 2039 N N . THR A 1 268 ? -1.265 7.075 5.987 1.00 14.67 275 THR A N 1
ATOM 2040 C CA . THR A 1 268 ? 0.067 7.610 6.239 1.00 14.63 275 THR A CA 1
ATOM 2041 C C . THR A 1 268 ? 1.020 6.444 6.166 1.00 14.45 275 THR A C 1
ATOM 2042 O O . THR A 1 268 ? 0.887 5.519 6.944 1.00 14.62 275 THR A O 1
ATOM 2046 N N . LEU A 1 269 ? 1.937 6.449 5.212 1.00 11.52 276 LEU A N 1
ATOM 2047 C CA . LEU A 1 269 ? 3.054 5.535 5.256 1.00 11.93 276 LEU A CA 1
ATOM 2048 C C . LEU A 1 269 ? 4.208 6.176 5.996 1.00 11.77 276 LEU A C 1
ATOM 2049 O O . LEU A 1 269 ? 4.689 7.251 5.601 1.00 11.47 276 LEU A O 1
ATOM 2054 N N . SER A 1 270 ? 4.671 5.513 7.065 1.00 11.40 277 SER A N 1
ATOM 2055 C CA . SER A 1 270 ? 5.793 6.014 7.844 1.00 12.67 277 SER A CA 1
ATOM 2056 C C . SER A 1 270 ? 7.013 5.138 7.537 1.00 12.99 277 SER A C 1
ATOM 2057 O O . SER A 1 270 ? 6.914 3.911 7.507 1.00 13.28 277 SER A O 1
ATOM 2060 N N . LEU A 1 271 ? 8.117 5.797 7.237 1.00 11.20 278 LEU A N 1
ATOM 2061 C CA . LEU A 1 271 ? 9.419 5.158 7.068 1.00 12.56 278 LEU A CA 1
ATOM 2062 C C . LEU A 1 271 ? 10.113 5.439 8.384 1.00 12.43 278 LEU A C 1
ATOM 2063 O O . LEU A 1 271 ? 10.468 6.605 8.695 1.00 12.50 278 LEU A O 1
ATOM 2081 N N . TRP A 1 273 ? 12.823 4.553 11.766 1.00 12.31 280 TRP A N 1
ATOM 2082 C CA . TRP A 1 273 ? 14.025 3.948 12.346 1.00 12.46 280 TRP A CA 1
ATOM 2083 C C . TRP A 1 273 ? 13.937 4.061 13.879 1.00 13.47 280 TRP A C 1
ATOM 2084 O O . TRP A 1 273 ? 13.556 5.109 14.417 1.00 15.27 280 TRP A O 1
ATOM 2095 N N . ASP A 1 274 ? 14.309 2.991 14.589 1.00 12.13 281 ASP A N 1
ATOM 2096 C CA . ASP A 1 274 ? 14.161 2.903 16.012 1.00 13.55 281 ASP A CA 1
ATOM 2097 C C . ASP A 1 274 ? 15.485 2.318 16.512 1.00 14.24 281 ASP A C 1
ATOM 2098 O O . ASP A 1 274 ? 15.974 1.336 15.942 1.00 15.35 281 ASP A O 1
ATOM 2103 N N . THR A 1 275 ? 16.122 2.993 17.443 1.00 14.61 282 THR A N 1
ATOM 2104 C CA . THR A 1 275 ? 17.437 2.539 17.947 1.00 15.62 282 THR A CA 1
ATOM 2105 C C . THR A 1 275 ? 17.557 2.853 19.432 1.00 14.35 282 THR A C 1
ATOM 2106 O O . THR A 1 275 ? 16.819 3.683 19.942 1.00 13.96 282 THR A O 1
ATOM 2110 N N . PRO A 1 276 ? 18.460 2.162 20.145 1.00 15.51 283 PRO A N 1
ATOM 2111 C CA . PRO A 1 276 ? 18.637 2.493 21.547 1.00 15.10 283 PRO A CA 1
ATOM 2112 C C . PRO A 1 276 ? 19.197 3.902 21.693 1.00 15.86 283 PRO A C 1
ATOM 2113 O O . PRO A 1 276 ? 20.054 4.275 20.904 1.00 15.33 283 PRO A O 1
ATOM 2117 N N . TRP A 1 277 ? 18.718 4.655 22.690 1.00 17.35 284 TRP A N 1
ATOM 2118 C CA . TRP A 1 277 ? 19.224 5.992 22.982 1.00 18.31 284 TRP A CA 1
ATOM 2119 C C . TRP A 1 277 ? 20.297 5.883 24.022 1.00 20.11 284 TRP A C 1
ATOM 2120 O O . TRP A 1 277 ? 20.104 5.238 25.038 1.00 21.27 284 TRP A O 1
ATOM 2131 N N . HIS A 1 278 ? 21.396 6.560 23.789 1.00 22.00 285 HIS A N 1
ATOM 2132 C CA . HIS A 1 278 ? 22.482 6.671 24.777 1.00 23.10 285 HIS A CA 1
ATOM 2133 C C . HIS A 1 278 ? 22.618 8.147 25.161 1.00 22.57 285 HIS A C 1
ATOM 2134 O O . HIS A 1 278 ? 23.043 8.925 24.308 1.00 23.14 285 HIS A O 1
ATOM 2141 N N . PRO A 1 279 ? 22.240 8.523 26.412 1.00 22.03 286 PRO A N 1
ATOM 2142 C CA . PRO A 1 279 ? 22.396 9.916 26.853 1.00 21.31 286 PRO A CA 1
ATOM 2143 C C . PRO A 1 279 ? 23.798 10.471 26.616 1.00 19.75 286 PRO A C 1
ATOM 2144 O O . PRO A 1 279 ? 24.825 9.783 26.769 1.00 21.15 286 PRO A O 1
ATOM 2148 N N . ILE A 1 280 ? 23.818 11.754 26.290 1.00 18.51 287 ILE A N 1
ATOM 2149 C CA . ILE A 1 280 ? 25.035 12.419 25.895 1.00 18.06 287 ILE A CA 1
ATOM 2150 C C . ILE A 1 280 ? 25.848 12.816 27.166 1.00 19.85 287 ILE A C 1
ATOM 2151 O O . ILE A 1 280 ? 25.387 13.644 27.904 1.00 20.60 287 ILE A O 1
ATOM 2156 N N . GLN A 1 281 ? 27.028 12.240 27.343 1.00 21.32 288 GLN A N 1
ATOM 2157 C CA . GLN A 1 281 ? 27.831 12.373 28.603 1.00 22.75 288 GLN A CA 1
ATOM 2158 C C . GLN A 1 281 ? 28.895 13.422 28.474 1.00 21.80 288 GLN A C 1
ATOM 2159 O O . GLN A 1 281 ? 29.441 13.905 29.479 1.00 21.67 288 GLN A O 1
ATOM 2165 N N . ASP A 1 282 ? 29.281 13.710 27.251 1.00 18.81 289 ASP A N 1
ATOM 2166 C CA . ASP A 1 282 ? 30.454 14.505 27.032 1.00 17.43 289 ASP A CA 1
ATOM 2167 C C . ASP A 1 282 ? 30.377 15.163 25.678 1.00 16.92 289 ASP A C 1
ATOM 2168 O O . ASP A 1 282 ? 29.406 14.956 24.912 1.00 15.53 289 ASP A O 1
ATOM 2173 N N . SER A 1 283 ? 31.348 16.031 25.437 1.00 15.19 290 SER A N 1
ATOM 2174 C CA . SER A 1 283 ? 31.359 16.901 24.268 1.00 15.63 290 SER A CA 1
ATOM 2175 C C . SER A 1 283 ? 31.449 16.093 22.968 1.00 15.76 290 SER A C 1
ATOM 2176 O O . SER A 1 283 ? 30.872 16.484 21.945 1.00 15.15 290 SER A O 1
ATOM 2192 N N . ALA A 1 285 ? 30.316 13.016 22.409 1.00 15.77 292 ALA A N 1
ATOM 2193 C CA . ALA A 1 285 ? 28.991 12.433 22.200 1.00 15.14 292 ALA A CA 1
ATOM 2194 C C . ALA A 1 285 ? 28.068 13.509 21.701 1.00 15.12 292 ALA A C 1
ATOM 2195 O O . ALA A 1 285 ? 27.177 13.253 20.877 1.00 14.58 292 ALA A O 1
ATOM 2197 N N . LEU A 1 286 ? 28.234 14.726 22.231 1.00 12.77 293 LEU A N 1
ATOM 2198 C CA . LEU A 1 286 ? 27.372 15.819 21.777 1.00 11.80 293 LEU A CA 1
ATOM 2199 C C . LEU A 1 286 ? 27.573 16.080 20.268 1.00 11.30 293 LEU A C 1
ATOM 2200 O O . LEU A 1 286 ? 26.597 16.236 19.510 1.00 11.33 293 LEU A O 1
ATOM 2205 N N . SER A 1 287 ? 28.831 16.171 19.861 1.00 11.86 294 SER A N 1
ATOM 2206 C CA . SER A 1 287 ? 29.164 16.374 18.474 1.00 13.47 294 SER A CA 1
ATOM 2207 C C . SER A 1 287 ? 28.622 15.252 17.563 1.00 14.12 294 SER A C 1
ATOM 2208 O O . SER A 1 287 ? 28.106 15.522 16.454 1.00 14.74 294 SER A O 1
ATOM 2211 N N . ARG A 1 288 ? 28.763 14.028 18.019 1.00 13.84 295 ARG A N 1
ATOM 2212 C CA . ARG A 1 288 ? 28.224 12.876 17.244 1.00 15.14 295 ARG A CA 1
ATOM 2213 C C . ARG A 1 288 ? 26.717 12.978 17.099 1.00 13.84 295 ARG A C 1
ATOM 2214 O O . ARG A 1 288 ? 26.162 12.726 16.020 1.00 13.82 295 ARG A O 1
ATOM 2222 N N . TYR A 1 289 ? 26.020 13.352 18.175 1.00 12.11 296 TYR A N 1
ATOM 2223 C CA . TYR A 1 289 ? 24.563 13.557 18.152 1.00 11.52 296 TYR A CA 1
ATOM 2224 C C . TYR A 1 289 ? 24.217 14.657 17.157 1.00 11.71 296 TYR A C 1
ATOM 2225 O O . TYR A 1 289 ? 23.314 14.496 16.318 1.00 11.54 296 TYR A O 1
ATOM 2234 N N . TRP A 1 290 ? 24.949 15.769 17.214 1.00 11.03 297 TRP A N 1
ATOM 2235 C CA . TRP A 1 290 ? 24.592 16.882 16.362 1.00 10.09 297 TRP A CA 1
ATOM 2236 C C . TRP A 1 290 ? 24.801 16.538 14.881 1.00 10.71 297 TRP A C 1
ATOM 2237 O O . TRP A 1 290 ? 24.030 17.009 14.022 1.00 12.05 297 TRP A O 1
ATOM 2248 N N . ARG A 1 291 ? 25.822 15.735 14.578 1.00 11.54 298 ARG A N 1
ATOM 2249 C CA A ARG A 1 291 ? 26.076 15.316 13.195 0.60 11.98 298 ARG A CA 1
ATOM 2250 C CA B ARG A 1 291 ? 26.073 15.325 13.194 0.40 12.23 298 ARG A CA 1
ATOM 2251 C C . ARG A 1 291 ? 24.919 14.457 12.714 1.00 11.95 298 ARG A C 1
ATOM 2252 O O . ARG A 1 291 ? 24.430 14.615 11.560 1.00 12.48 298 ARG A O 1
ATOM 2267 N N . SER A 1 292 ? 24.477 13.557 13.578 1.00 12.50 299 SER A N 1
ATOM 2268 C CA . SER A 1 292 ? 23.382 12.639 13.238 1.00 13.52 299 SER A CA 1
ATOM 2269 C C . SER A 1 292 ? 22.080 13.412 13.055 1.00 14.72 299 SER A C 1
ATOM 2270 O O . SER A 1 292 ? 21.363 13.217 12.041 1.00 12.79 299 SER A O 1
ATOM 2273 N N . ASP A 1 293 ? 21.765 14.291 14.006 1.00 13.28 300 ASP A N 1
ATOM 2274 C CA . ASP A 1 293 ? 20.561 15.143 13.950 1.00 16.07 300 ASP A CA 1
ATOM 2275 C C . ASP A 1 293 ? 20.549 15.997 12.679 1.00 15.64 300 ASP A C 1
ATOM 2276 O O . ASP A 1 293 ? 19.519 16.134 12.021 1.00 16.79 300 ASP A O 1
ATOM 2281 N N . LEU A 1 294 ? 21.699 16.586 12.339 1.00 14.22 301 LEU A N 1
ATOM 2282 C CA . LEU A 1 294 ? 21.750 17.484 11.190 1.00 14.08 301 LEU A CA 1
ATOM 2283 C C . LEU A 1 294 ? 21.560 16.707 9.869 1.00 14.48 301 LEU A C 1
ATOM 2284 O O . LEU A 1 294 ? 20.961 17.262 8.934 1.00 14.77 301 LEU A O 1
ATOM 2289 N N . ALA A 1 295 ? 22.108 15.499 9.785 1.00 14.27 302 ALA A N 1
ATOM 2290 C CA . ALA A 1 295 ? 21.899 14.631 8.597 1.00 15.47 302 ALA A CA 1
ATOM 2291 C C . ALA A 1 295 ? 20.393 14.363 8.426 1.00 16.65 302 ALA A C 1
ATOM 2292 O O . ALA A 1 295 ? 19.865 14.466 7.337 1.00 16.69 302 ALA A O 1
ATOM 2294 N N . ARG A 1 296 ? 19.715 14.044 9.522 1.00 17.60 303 ARG A N 1
ATOM 2295 C CA A ARG A 1 296 ? 18.269 13.830 9.490 0.50 18.54 303 ARG A CA 1
ATOM 2296 C CA B ARG A 1 296 ? 18.274 13.825 9.472 0.50 18.73 303 ARG A CA 1
ATOM 2297 C C . ARG A 1 296 ? 17.542 15.083 9.029 1.00 18.74 303 ARG A C 1
ATOM 2298 O O . ARG A 1 296 ? 16.644 15.021 8.180 1.00 19.47 303 ARG A O 1
ATOM 2313 N N . GLU A 1 297 ? 17.948 16.232 9.555 1.00 18.35 304 GLU A N 1
ATOM 2314 C CA . GLU A 1 297 ? 17.334 17.467 9.201 1.00 18.80 304 GLU A CA 1
ATOM 2315 C C . GLU A 1 297 ? 17.592 17.799 7.723 1.00 19.14 304 GLU A C 1
ATOM 2316 O O . GLU A 1 297 ? 16.674 18.230 6.988 1.00 18.55 304 GLU A O 1
ATOM 2322 N N . ALA A 1 298 ? 18.807 17.505 7.269 1.00 18.31 305 ALA A N 1
ATOM 2323 C CA . ALA A 1 298 ? 19.215 17.830 5.907 1.00 19.00 305 ALA A CA 1
ATOM 2324 C C . ALA A 1 298 ? 18.346 17.055 4.919 1.00 18.93 305 ALA A C 1
ATOM 2325 O O . ALA A 1 298 ? 17.917 17.592 3.903 1.00 17.67 305 ALA A O 1
ATOM 2327 N N . LEU A 1 299 ? 18.117 15.797 5.231 1.00 18.73 306 LEU A N 1
ATOM 2328 C CA . LEU A 1 299 ? 17.401 14.914 4.355 1.00 20.22 306 LEU A CA 1
ATOM 2329 C C . LEU A 1 299 ? 15.969 15.380 4.283 1.00 20.04 306 LEU A C 1
ATOM 2330 O O . LEU A 1 299 ? 15.399 15.437 3.182 1.00 18.96 306 LEU A O 1
ATOM 2335 N N . PHE A 1 300 ? 15.393 15.780 5.413 1.00 19.31 307 PHE A N 1
ATOM 2336 C CA . PHE A 1 300 ? 13.997 16.172 5.358 1.00 21.33 307 PHE A CA 1
ATOM 2337 C C . PHE A 1 300 ? 13.843 17.465 4.602 1.00 21.10 307 PHE A C 1
ATOM 2338 O O . PHE A 1 300 ? 12.944 17.647 3.753 1.00 20.80 307 PHE A O 1
ATOM 2346 N N . TRP A 1 301 ? 14.765 18.362 4.881 1.00 20.43 308 TRP A N 1
ATOM 2347 C CA . TRP A 1 301 ? 14.858 19.623 4.211 1.00 20.79 308 TRP A CA 1
ATOM 2348 C C . TRP A 1 301 ? 14.956 19.469 2.672 1.00 19.57 308 TRP A C 1
ATOM 2349 O O . TRP A 1 301 ? 14.234 20.130 1.934 1.00 19.59 308 TRP A O 1
ATOM 2360 N N . HIS A 1 302 ? 15.820 18.566 2.236 1.00 17.07 309 HIS A N 1
ATOM 2361 C CA . HIS A 1 302 ? 16.062 18.344 0.807 1.00 15.97 309 HIS A CA 1
ATOM 2362 C C . HIS A 1 302 ? 14.817 17.787 0.133 1.00 15.44 309 HIS A C 1
ATOM 2363 O O . HIS A 1 302 ? 14.448 18.252 -0.952 1.00 15.17 309 HIS A O 1
ATOM 2370 N N . ILE A 1 303 ? 14.209 16.783 0.753 1.00 15.22 310 ILE A N 1
ATOM 2371 C CA . ILE A 1 303 ? 12.985 16.162 0.188 1.00 15.28 310 ILE A CA 1
ATOM 2372 C C . ILE A 1 303 ? 11.876 17.207 0.134 1.00 16.16 310 ILE A C 1
ATOM 2373 O O . ILE A 1 303 ? 11.176 17.313 -0.882 1.00 14.83 310 ILE A O 1
ATOM 2378 N N . LYS A 1 304 ? 11.720 18.016 1.180 1.00 16.12 311 LYS A N 1
ATOM 2379 C CA . LYS A 1 304 ? 10.706 19.050 1.156 1.00 18.13 311 LYS A CA 1
ATOM 2380 C C . LYS A 1 304 ? 10.910 20.011 0.025 1.00 18.68 311 LYS A C 1
ATOM 2381 O O . LYS A 1 304 ? 9.931 20.406 -0.613 1.00 19.60 311 LYS A O 1
ATOM 2387 N N . GLN A 1 305 ? 12.154 20.419 -0.202 1.00 18.17 312 GLN A N 1
ATOM 2388 C CA . GLN A 1 305 ? 12.435 21.368 -1.274 1.00 19.39 312 GLN A CA 1
ATOM 2389 C C . GLN A 1 305 ? 12.110 20.733 -2.622 1.00 18.59 312 GLN A C 1
ATOM 2390 O O . GLN A 1 305 ? 11.592 21.421 -3.499 1.00 18.65 312 GLN A O 1
ATOM 2396 N N . VAL A 1 306 ? 12.501 19.467 -2.807 1.00 16.33 313 VAL A N 1
ATOM 2397 C CA . VAL A 1 306 ? 12.263 18.772 -4.099 1.00 15.60 313 VAL A CA 1
ATOM 2398 C C . VAL A 1 306 ? 10.769 18.709 -4.322 1.00 15.37 313 VAL A C 1
ATOM 2399 O O . VAL A 1 306 ? 10.298 18.897 -5.448 1.00 16.64 313 VAL A O 1
ATOM 2403 N N . LEU A 1 307 ? 10.008 18.400 -3.277 1.00 14.89 314 LEU A N 1
ATOM 2404 C CA . LEU A 1 307 ? 8.539 18.361 -3.385 1.00 15.58 314 LEU A CA 1
ATOM 2405 C C . LEU A 1 307 ? 7.934 19.727 -3.770 1.00 17.33 314 LEU A C 1
ATOM 2406 O O . LEU A 1 307 ? 7.028 19.793 -4.628 1.00 16.02 314 LEU A O 1
ATOM 2411 N N . GLU A 1 308 ? 8.431 20.815 -3.171 1.00 18.64 315 GLU A N 1
ATOM 2412 C CA A GLU A 1 308 ? 7.925 22.159 -3.503 0.60 20.30 315 GLU A CA 1
ATOM 2413 C CA B GLU A 1 308 ? 7.912 22.142 -3.511 0.40 19.74 315 GLU A CA 1
ATOM 2414 C C . GLU A 1 308 ? 8.178 22.462 -4.980 1.00 19.95 315 GLU A C 1
ATOM 2415 O O . GLU A 1 308 ? 7.368 23.110 -5.652 1.00 21.62 315 GLU A O 1
ATOM 2426 N N . LYS A 1 309 ? 9.281 21.978 -5.520 1.00 19.49 316 LYS A N 1
ATOM 2427 C CA . LYS A 1 309 ? 9.592 22.241 -6.926 1.00 19.72 316 LYS A CA 1
ATOM 2428 C C . LYS A 1 309 ? 8.894 21.273 -7.895 1.00 18.69 316 LYS A C 1
ATOM 2429 O O . LYS A 1 309 ? 8.639 21.630 -9.052 1.00 20.27 316 LYS A O 1
ATOM 2435 N N . ASN A 1 310 ? 8.643 20.044 -7.423 1.00 16.36 317 ASN A N 1
ATOM 2436 C CA . ASN A 1 310 ? 8.094 18.955 -8.222 1.00 15.74 317 ASN A CA 1
ATOM 2437 C C . ASN A 1 310 ? 6.855 18.329 -7.574 1.00 15.36 317 ASN A C 1
ATOM 2438 O O . ASN A 1 310 ? 6.968 17.303 -6.866 1.00 14.17 317 ASN A O 1
ATOM 2443 N N . ASN A 1 311 ? 5.692 18.942 -7.827 1.00 14.98 318 ASN A N 1
ATOM 2444 C CA . ASN A 1 311 ? 4.457 18.550 -7.168 1.00 17.16 318 ASN A CA 1
ATOM 2445 C C . ASN A 1 311 ? 4.181 17.061 -7.385 1.00 16.21 318 ASN A C 1
ATOM 2446 O O . ASN A 1 311 ? 4.301 16.537 -8.517 1.00 13.18 318 ASN A O 1
ATOM 2451 N N . GLN A 1 312 ? 3.807 16.400 -6.290 1.00 16.85 319 GLN A N 1
ATOM 2452 C CA . GLN A 1 312 ? 3.371 14.994 -6.277 1.00 17.81 319 GLN A CA 1
ATOM 2453 C C . GLN A 1 312 ? 1.897 14.966 -5.841 1.00 19.27 319 GLN A C 1
ATOM 2454 O O . GLN A 1 312 ? 1.562 15.490 -4.778 1.00 21.17 319 GLN A O 1
ATOM 2460 N N . LYS A 1 313 ? 1.065 14.279 -6.605 1.00 18.99 320 LYS A N 1
ATOM 2461 C CA A LYS A 1 313 ? -0.405 14.274 -6.403 0.60 19.35 320 LYS A CA 1
ATOM 2462 C CA B LYS A 1 313 ? -0.389 14.310 -6.389 0.40 19.03 320 LYS A CA 1
ATOM 2463 C C . LYS A 1 313 ? -0.807 13.869 -4.976 1.00 18.95 320 LYS A C 1
ATOM 2464 O O . LYS A 1 313 ? -0.602 12.725 -4.566 1.00 18.12 320 LYS A O 1
ATOM 2475 N N . ASN A 1 314 ? -1.373 14.817 -4.223 1.00 18.60 321 ASN A N 1
ATOM 2476 C CA . ASN A 1 314 ? -1.933 14.566 -2.902 1.00 17.63 321 ASN A CA 1
ATOM 2477 C C . ASN A 1 314 ? -0.948 14.125 -1.807 1.00 18.13 321 ASN A C 1
ATOM 2478 O O . ASN A 1 314 ? -1.350 13.488 -0.827 1.00 17.47 321 ASN A O 1
ATOM 2483 N N . LEU A 1 315 ? 0.315 14.480 -1.967 1.00 17.86 322 LEU A N 1
ATOM 2484 C CA . LEU A 1 315 ? 1.330 14.122 -0.957 1.00 17.87 322 LEU A CA 1
ATOM 2485 C C . LEU A 1 315 ? 1.548 15.226 0.038 1.00 17.98 322 LEU A C 1
ATOM 2486 O O . LEU A 1 315 ? 1.855 16.347 -0.396 1.00 19.15 322 LEU A O 1
ATOM 2491 N N . LYS A 1 316 ? 1.427 14.934 1.346 1.00 17.43 323 LYS A N 1
ATOM 2492 C CA . LYS A 1 316 ? 1.924 15.813 2.401 1.00 18.65 323 LYS A CA 1
ATOM 2493 C C . LYS A 1 316 ? 2.945 15.055 3.248 1.00 18.59 323 LYS A C 1
ATOM 2494 O O . LYS A 1 316 ? 2.686 13.924 3.658 1.00 18.74 323 LYS A O 1
ATOM 2500 N N . LEU A 1 317 ? 4.052 15.704 3.552 1.00 18.06 324 LEU A N 1
ATOM 2501 C CA . LEU A 1 317 ? 5.166 15.058 4.222 1.00 19.66 324 LEU A CA 1
ATOM 2502 C C . LEU A 1 317 ? 5.310 15.608 5.600 1.00 21.14 324 LEU A C 1
ATOM 2503 O O . LEU A 1 317 ? 5.140 16.833 5.814 1.00 21.89 324 LEU A O 1
ATOM 2508 N N . GLY A 1 318 ? 5.640 14.716 6.528 1.00 20.17 325 GLY A N 1
ATOM 2509 C CA . GLY A 1 318 ? 5.873 15.051 7.916 1.00 20.66 325 GLY A CA 1
ATOM 2510 C C . GLY A 1 318 ? 7.190 14.433 8.353 1.00 20.97 325 GLY A C 1
ATOM 2511 O O . GLY A 1 318 ? 7.658 13.511 7.738 1.00 19.44 325 GLY A O 1
ATOM 2512 N N . PHE A 1 319 ? 7.840 15.019 9.341 1.00 21.91 326 PHE A N 1
ATOM 2513 C CA . PHE A 1 319 ? 9.079 14.432 9.858 1.00 23.15 326 PHE A CA 1
ATOM 2514 C C . PHE A 1 319 ? 9.243 14.689 11.342 1.00 23.80 326 PHE A C 1
ATOM 2515 O O . PHE A 1 319 ? 9.017 15.811 11.825 1.00 23.48 326 PHE A O 1
ATOM 2523 N N . ASP A 1 320 ? 9.651 13.687 12.097 1.00 22.98 327 ASP A N 1
ATOM 2524 C CA . ASP A 1 320 ? 9.900 13.984 13.501 1.00 22.64 327 ASP A CA 1
ATOM 2525 C C . ASP A 1 320 ? 10.775 12.940 14.086 1.00 21.31 327 ASP A C 1
ATOM 2526 O O . ASP A 1 320 ? 10.950 11.860 13.493 1.00 18.86 327 ASP A O 1
ATOM 2531 N N . CYS A 1 321 ? 11.372 13.326 15.197 1.00 20.83 328 CYS A N 1
ATOM 2532 C CA . CYS A 1 321 ? 12.226 12.477 15.978 1.00 21.73 328 CYS A CA 1
ATOM 2533 C C . CYS A 1 321 ? 11.710 12.579 17.397 1.00 22.01 328 CYS A C 1
ATOM 2534 O O . CYS A 1 321 ? 11.187 13.624 17.836 1.00 22.31 328 CYS A O 1
ATOM 2537 N N . ARG A 1 322 ? 11.837 11.506 18.128 1.00 21.09 329 ARG A N 1
ATOM 2538 C CA . ARG A 1 322 ? 11.586 11.555 19.550 1.00 21.52 329 ARG A CA 1
ATOM 2539 C C . ARG A 1 322 ? 12.509 10.586 20.259 1.00 21.36 329 ARG A C 1
ATOM 2540 O O . ARG A 1 322 ? 12.977 9.599 19.686 1.00 19.87 329 ARG A O 1
ATOM 2548 N N . VAL A 1 323 ? 12.780 10.912 21.506 1.00 19.77 330 VAL A N 1
ATOM 2549 C CA . VAL A 1 323 ? 13.494 10.001 22.407 1.00 20.15 330 VAL A CA 1
ATOM 2550 C C . VAL A 1 323 ? 12.533 9.742 23.537 1.00 20.39 330 VAL A C 1
ATOM 2551 O O . VAL A 1 323 ? 12.102 10.673 24.220 1.00 21.82 330 VAL A O 1
ATOM 2555 N N . GLN A 1 324 ? 12.163 8.491 23.732 1.00 19.60 331 GLN A N 1
ATOM 2556 C CA . GLN A 1 324 ? 11.156 8.115 24.703 1.00 20.24 331 GLN A CA 1
ATOM 2557 C C . GLN A 1 324 ? 11.408 6.680 25.013 1.00 19.09 331 GLN A C 1
ATOM 2558 O O . GLN A 1 324 ? 11.743 5.920 24.116 1.00 18.49 331 GLN A O 1
ATOM 2564 N N . TYR A 1 325 ? 11.251 6.293 26.278 1.00 18.41 332 TYR A N 1
ATOM 2565 C CA . TYR A 1 325 ? 11.516 4.934 26.713 1.00 19.87 332 TYR A CA 1
ATOM 2566 C C . TYR A 1 325 ? 12.881 4.395 26.306 1.00 20.23 332 TYR A C 1
ATOM 2567 O O . TYR A 1 325 ? 12.994 3.222 25.975 1.00 21.70 332 TYR A O 1
ATOM 2576 N N . GLN A 1 326 ? 13.900 5.253 26.347 1.00 20.46 333 GLN A N 1
ATOM 2577 C CA . GLN A 1 326 ? 15.299 4.899 26.107 1.00 21.18 333 GLN A CA 1
ATOM 2578 C C . GLN A 1 326 ? 15.520 4.480 24.645 1.00 19.37 333 GLN A C 1
ATOM 2579 O O . GLN A 1 326 ? 16.524 3.809 24.354 1.00 18.29 333 GLN A O 1
ATOM 2585 N N . ARG A 1 327 ? 14.567 4.819 23.756 1.00 17.70 334 ARG A N 1
ATOM 2586 C CA . ARG A 1 327 ? 14.732 4.570 22.299 1.00 18.58 334 ARG A CA 1
ATOM 2587 C C . ARG A 1 327 ? 14.713 5.876 21.544 1.00 16.87 334 ARG A C 1
ATOM 2588 O O . ARG A 1 327 ? 13.985 6.776 21.904 1.00 16.93 334 ARG A O 1
ATOM 2596 N N . ALA A 1 328 ? 15.487 5.961 20.473 1.00 15.73 335 ALA A N 1
ATOM 2597 C CA . ALA A 1 328 ? 15.430 7.115 19.554 1.00 15.62 335 ALA A CA 1
ATOM 2598 C C . ALA A 1 328 ? 14.581 6.651 18.379 1.00 15.82 335 ALA A C 1
ATOM 2599 O O . ALA A 1 328 ? 14.875 5.583 17.813 1.00 16.21 335 ALA A O 1
ATOM 2601 N N . GLN A 1 329 ? 13.535 7.413 18.034 1.00 14.13 336 GLN A N 1
ATOM 2602 C CA . GLN A 1 329 ? 12.657 7.065 16.919 1.00 15.18 336 GLN A CA 1
ATOM 2603 C C . GLN A 1 329 ? 12.708 8.213 15.915 1.00 14.63 336 GLN A C 1
ATOM 2604 O O . GLN A 1 329 ? 12.485 9.373 16.288 1.00 17.39 336 GLN A O 1
ATOM 2610 N N . CYS A 1 330 ? 13.024 7.915 14.665 1.00 14.30 337 CYS A N 1
ATOM 2611 C CA A CYS A 1 330 ? 13.040 8.990 13.695 0.60 15.24 337 CYS A CA 1
ATOM 2612 C CA B CYS A 1 330 ? 13.072 8.905 13.570 0.40 14.19 337 CYS A CA 1
ATOM 2613 C C . CYS A 1 330 ? 12.089 8.447 12.536 1.00 14.72 337 CYS A C 1
ATOM 2614 O O . CYS A 1 330 ? 12.143 7.283 12.121 1.00 14.57 337 CYS A O 1
ATOM 2619 N N . ALA A 1 331 ? 11.178 9.297 12.094 1.00 13.80 338 ALA A N 1
ATOM 2620 C CA . ALA A 1 331 ? 10.185 8.916 11.096 1.00 13.78 338 ALA A CA 1
ATOM 2621 C C . ALA A 1 331 ? 9.996 9.969 10.005 1.00 13.70 338 ALA A C 1
ATOM 2622 O O . ALA A 1 331 ? 9.958 11.170 10.300 1.00 15.42 338 ALA A O 1
ATOM 2624 N N . ILE A 1 332 ? 9.820 9.499 8.776 1.00 13.89 339 ILE A N 1
ATOM 2625 C CA . ILE A 1 332 ? 9.316 10.295 7.644 1.00 13.30 339 ILE A CA 1
ATOM 2626 C C . ILE A 1 332 ? 7.926 9.821 7.386 1.00 13.83 339 ILE A C 1
ATOM 2627 O O . ILE A 1 332 ? 7.694 8.654 7.102 1.00 12.27 339 ILE A O 1
ATOM 2632 N N . HIS A 1 333 ? 6.973 10.756 7.442 1.00 13.59 340 HIS A N 1
ATOM 2633 C CA . HIS A 1 333 ? 5.595 10.414 7.234 1.00 13.60 340 HIS A CA 1
ATOM 2634 C C . HIS A 1 333 ? 5.108 10.912 5.884 1.00 12.80 340 HIS A C 1
ATOM 2635 O O . HIS A 1 333 ? 5.268 12.094 5.533 1.00 13.41 340 HIS A O 1
ATOM 2642 N N . LEU A 1 334 ? 4.512 10.008 5.122 1.00 13.34 341 LEU A N 1
ATOM 2643 C CA . LEU A 1 334 ? 3.925 10.318 3.845 1.00 13.16 341 LEU A CA 1
ATOM 2644 C C . LEU A 1 334 ? 2.439 10.213 3.974 1.00 12.84 341 LEU A C 1
ATOM 2645 O O . LEU A 1 334 ? 1.884 9.136 4.009 1.00 12.66 341 LEU A O 1
ATOM 2650 N N . ASN A 1 335 ? 1.765 11.367 3.988 1.00 13.38 342 ASN A N 1
ATOM 2651 C CA . ASN A 1 335 ? 0.311 11.365 4.099 1.00 14.52 342 ASN A CA 1
ATOM 2652 C C . ASN A 1 335 ? -0.244 11.429 2.682 1.00 13.57 342 ASN A C 1
ATOM 2653 O O . ASN A 1 335 ? 0.073 12.365 1.930 1.00 14.82 342 ASN A O 1
ATOM 2658 N N . THR A 1 336 ? -0.990 10.406 2.295 1.00 12.71 343 THR A N 1
ATOM 2659 C CA . THR A 1 336 ? -1.391 10.217 0.922 1.00 13.48 343 THR A CA 1
ATOM 2660 C C . THR A 1 336 ? -2.661 9.401 0.814 1.00 13.62 343 THR A C 1
ATOM 2661 O O . THR A 1 336 ? -2.849 8.443 1.570 1.00 12.97 343 THR A O 1
ATOM 2665 N N . PRO A 1 337 ? -3.547 9.767 -0.134 1.00 14.40 344 PRO A N 1
ATOM 2666 C CA . PRO A 1 337 ? -4.603 8.810 -0.469 1.00 14.31 344 PRO A CA 1
ATOM 2667 C C . PRO A 1 337 ? -3.994 7.490 -0.915 1.00 14.44 344 PRO A C 1
ATOM 2668 O O . PRO A 1 337 ? -2.929 7.454 -1.532 1.00 13.93 344 PRO A O 1
ATOM 2672 N N . VAL A 1 338 ? -4.680 6.409 -0.601 1.00 14.54 345 VAL A N 1
ATOM 2673 C CA . VAL A 1 338 ? -4.240 5.081 -0.999 1.00 15.12 345 VAL A CA 1
ATOM 2674 C C . VAL A 1 338 ? -3.999 4.936 -2.531 1.00 14.27 345 VAL A C 1
ATOM 2675 O O . VAL A 1 338 ? -3.027 4.237 -2.963 1.00 14.91 345 VAL A O 1
ATOM 2679 N N . GLU A 1 339 ? -4.802 5.644 -3.329 1.00 14.67 346 GLU A N 1
ATOM 2680 C CA A GLU A 1 339 ? -4.699 5.628 -4.788 0.60 15.02 346 GLU A CA 1
ATOM 2681 C CA B GLU A 1 339 ? -4.685 5.596 -4.790 0.40 14.83 346 GLU A CA 1
ATOM 2682 C C . GLU A 1 339 ? -3.362 6.191 -5.275 1.00 14.51 346 GLU A C 1
ATOM 2683 O O . GLU A 1 339 ? -2.919 5.886 -6.376 1.00 14.31 346 GLU A O 1
ATOM 2694 N N . ASN A 1 340 ? -2.732 7.026 -4.450 1.00 13.22 347 ASN A N 1
ATOM 2695 C CA . ASN A 1 340 ? -1.458 7.662 -4.788 1.00 13.20 347 ASN A CA 1
ATOM 2696 C C . ASN A 1 340 ? -0.285 7.124 -3.963 1.00 11.87 347 ASN A C 1
ATOM 2697 O O . ASN A 1 340 ? 0.825 7.597 -4.104 1.00 11.07 347 ASN A O 1
ATOM 2702 N N . LEU A 1 341 ? -0.526 6.117 -3.132 1.00 11.46 348 LEU A N 1
ATOM 2703 C CA . LEU A 1 341 ? 0.487 5.568 -2.232 1.00 11.55 348 LEU A CA 1
ATOM 2704 C C . LEU A 1 341 ? 1.766 5.088 -2.916 1.00 12.23 348 LEU A C 1
ATOM 2705 O O . LEU A 1 341 ? 2.855 5.518 -2.537 1.00 11.55 348 LEU A O 1
ATOM 2710 N N . THR A 1 342 ? 1.644 4.190 -3.886 1.00 12.50 349 THR A N 1
ATOM 2711 C CA . THR A 1 342 ? 2.832 3.641 -4.534 1.00 13.21 349 THR A CA 1
ATOM 2712 C C . THR A 1 342 ? 3.653 4.739 -5.233 1.00 11.83 349 THR A C 1
ATOM 2713 O O . THR A 1 342 ? 4.859 4.788 -5.076 1.00 12.16 349 THR A O 1
ATOM 2717 N N . ALA A 1 343 ? 3.003 5.656 -5.935 1.00 11.44 350 ALA A N 1
ATOM 2718 C CA . ALA A 1 343 ? 3.715 6.765 -6.593 1.00 11.95 350 ALA A CA 1
ATOM 2719 C C . ALA A 1 343 ? 4.428 7.656 -5.580 1.00 11.33 350 ALA A C 1
ATOM 2720 O O . ALA A 1 343 ? 5.571 8.046 -5.778 1.00 11.84 350 ALA A O 1
ATOM 2722 N N . ASN A 1 344 ? 3.753 7.971 -4.474 1.00 10.76 351 ASN A N 1
ATOM 2723 C CA . ASN A 1 344 ? 4.296 8.859 -3.479 1.00 10.50 351 ASN A CA 1
ATOM 2724 C C . ASN A 1 344 ? 5.435 8.227 -2.678 1.00 11.04 351 ASN A C 1
ATOM 2725 O O . ASN A 1 344 ? 6.456 8.861 -2.405 1.00 10.10 351 ASN A O 1
ATOM 2738 N N . THR A 1 346 ? 7.338 5.886 -3.965 1.00 9.86 353 THR A N 1
ATOM 2739 C CA . THR A 1 346 ? 8.408 5.820 -4.969 1.00 10.14 353 THR A CA 1
ATOM 2740 C C . THR A 1 346 ? 9.166 7.152 -5.049 1.00 9.63 353 THR A C 1
ATOM 2741 O O . THR A 1 346 ? 10.410 7.171 -5.120 1.00 10.06 353 THR A O 1
ATOM 2745 N N . PHE A 1 347 ? 8.428 8.262 -5.012 1.00 10.30 354 PHE A N 1
ATOM 2746 C CA . PHE A 1 347 ? 9.008 9.607 -5.013 1.00 10.89 354 PHE A CA 1
ATOM 2747 C C . PHE A 1 347 ? 9.985 9.750 -3.857 1.00 10.50 354 PHE A C 1
ATOM 2748 O O . PHE A 1 347 ? 11.121 10.155 -4.043 1.00 10.84 354 PHE A O 1
ATOM 2756 N N . VAL A 1 348 ? 9.541 9.423 -2.651 1.00 9.13 355 VAL A N 1
ATOM 2757 C CA . VAL A 1 348 ? 10.434 9.546 -1.483 1.00 9.18 355 VAL A CA 1
ATOM 2758 C C . VAL A 1 348 ? 11.604 8.540 -1.546 1.00 8.91 355 VAL A C 1
ATOM 2759 O O . VAL A 1 348 ? 12.715 8.886 -1.222 1.00 8.46 355 VAL A O 1
ATOM 2763 N N . ALA A 1 349 ? 11.331 7.294 -1.907 1.00 9.69 356 ALA A N 1
ATOM 2764 C CA . ALA A 1 349 ? 12.357 6.243 -1.915 1.00 9.70 3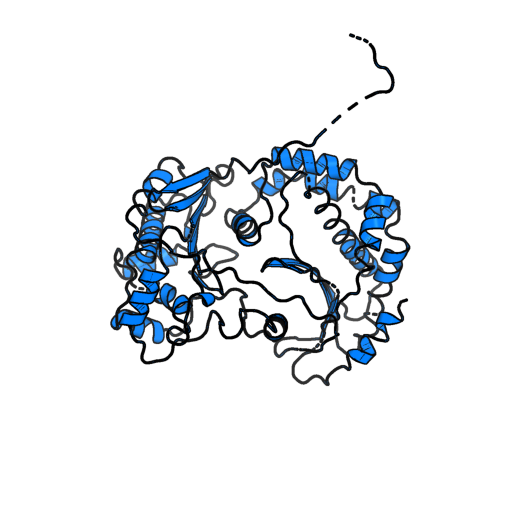56 ALA A CA 1
ATOM 2765 C C . ALA A 1 349 ? 13.442 6.594 -2.920 1.00 10.21 356 ALA A C 1
ATOM 2766 O O . ALA A 1 349 ? 14.622 6.345 -2.700 1.00 9.10 356 ALA A O 1
ATOM 2768 N N . ARG A 1 350 ? 13.081 7.234 -4.017 1.00 10.70 357 ARG A N 1
ATOM 2769 C CA A ARG A 1 350 ? 14.140 7.611 -4.970 0.60 11.16 357 ARG A CA 1
ATOM 2770 C CA B ARG A 1 350 ? 14.102 7.651 -5.001 0.40 11.00 357 ARG A CA 1
ATOM 2771 C C . ARG A 1 350 ? 14.994 8.744 -4.427 1.00 10.26 357 ARG A C 1
ATOM 2772 O O . ARG A 1 350 ? 16.199 8.799 -4.699 1.00 11.47 357 ARG A O 1
ATOM 2787 N N . GLU A 1 351 ? 14.406 9.626 -3.632 1.00 9.57 358 GLU A N 1
ATOM 2788 C CA . GLU A 1 351 ? 15.219 10.646 -2.944 1.00 10.79 358 GLU A CA 1
ATOM 2789 C C . GLU A 1 351 ? 16.189 10.014 -1.934 1.00 10.80 358 GLU A C 1
ATOM 2790 O O . GLU A 1 351 ? 17.368 10.367 -1.853 1.00 12.11 358 GLU A O 1
ATOM 2796 N N . LEU A 1 352 ? 15.672 9.091 -1.145 1.00 11.04 359 LEU A N 1
ATOM 2797 C CA . LEU A 1 352 ? 16.534 8.409 -0.175 1.00 11.34 359 LEU A CA 1
ATOM 2798 C C . LEU A 1 352 ? 17.697 7.624 -0.836 1.00 11.67 359 LEU A C 1
ATOM 2799 O O . LEU A 1 352 ? 18.823 7.666 -0.363 1.00 11.81 359 LEU A O 1
ATOM 2804 N N . ALA A 1 353 ? 17.409 6.971 -1.953 1.00 10.19 360 ALA A N 1
ATOM 2805 C CA . ALA A 1 353 ? 18.414 6.230 -2.692 1.00 11.13 360 ALA A CA 1
ATOM 2806 C C . ALA A 1 353 ? 19.502 7.180 -3.199 1.00 11.46 360 ALA A C 1
ATOM 2807 O O . ALA A 1 353 ? 20.690 6.860 -3.123 1.00 11.42 360 ALA A O 1
ATOM 2809 N N . ALA A 1 354 ? 19.080 8.311 -3.735 1.00 10.87 361 ALA A N 1
ATOM 2810 C CA . ALA A 1 354 ? 20.041 9.308 -4.246 1.00 11.97 361 ALA A CA 1
ATOM 2811 C C . ALA A 1 354 ? 20.857 9.920 -3.121 1.00 12.68 361 ALA A C 1
ATOM 2812 O O . ALA A 1 354 ? 22.089 10.074 -3.231 1.00 12.48 361 ALA A O 1
ATOM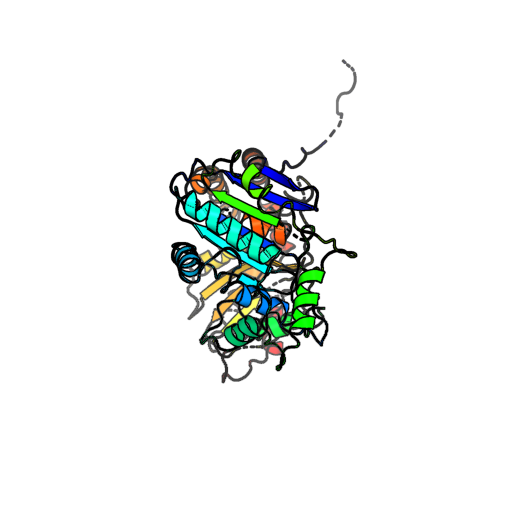 2814 N N . LEU A 1 355 ? 20.211 10.249 -2.010 1.00 12.54 362 LEU A N 1
ATOM 2815 C CA . LEU A 1 355 ? 20.924 10.832 -0.879 1.00 12.47 362 LEU A CA 1
ATOM 2816 C C . LEU A 1 355 ? 21.895 9.845 -0.221 1.00 13.28 362 LEU A C 1
ATOM 2817 O O . LEU A 1 355 ? 23.001 10.231 0.189 1.00 12.95 362 LEU A O 1
ATOM 2822 N N . ARG A 1 356 ? 21.478 8.599 -0.138 1.00 12.39 363 ARG A N 1
ATOM 2823 C CA . ARG A 1 356 ? 22.368 7.520 0.337 1.00 13.37 363 ARG A CA 1
ATOM 2824 C C . ARG A 1 356 ? 23.632 7.432 -0.515 1.00 13.49 363 ARG A C 1
ATOM 2825 O O . ARG A 1 356 ? 24.744 7.255 0.012 1.00 14.65 363 ARG A O 1
ATOM 2833 N N . ALA A 1 357 ? 23.470 7.473 -1.823 1.00 13.99 364 ALA A N 1
ATOM 2834 C CA . ALA A 1 357 ? 24.583 7.245 -2.733 1.00 14.72 364 ALA A CA 1
ATOM 2835 C C . ALA A 1 357 ? 25.490 8.456 -2.840 1.00 16.83 364 ALA A C 1
ATOM 2836 O O . ALA A 1 357 ? 26.729 8.310 -2.767 1.00 16.98 364 ALA A O 1
ATOM 2838 N N . ASN A 1 358 ? 24.885 9.638 -2.935 1.00 15.94 365 ASN A N 1
ATOM 2839 C CA . ASN A 1 358 ? 25.596 10.850 -3.310 1.00 17.65 365 ASN A CA 1
ATOM 2840 C C . ASN A 1 358 ? 25.501 12.031 -2.368 1.00 16.92 365 ASN A C 1
ATOM 2841 O O . ASN A 1 358 ? 26.314 12.974 -2.465 1.00 18.53 365 ASN A O 1
ATOM 2846 N N . GLY A 1 359 ? 24.531 12.019 -1.466 1.00 15.16 366 GLY A N 1
ATOM 2847 C CA . GLY A 1 359 ? 24.367 13.071 -0.517 1.00 15.60 366 GLY A CA 1
ATOM 2848 C C . GLY A 1 359 ? 23.971 14.394 -1.098 1.00 15.44 366 GLY A C 1
ATOM 2849 O O . GLY A 1 359 ? 23.417 14.480 -2.217 1.00 16.19 366 GLY A O 1
ATOM 2850 N N . LEU A 1 360 ? 24.274 15.414 -0.335 1.00 15.56 367 LEU A N 1
ATOM 2851 C CA . LEU A 1 360 ? 24.018 16.789 -0.694 1.00 14.81 367 LEU A CA 1
ATOM 2852 C C . LEU A 1 360 ? 25.086 17.239 -1.677 1.00 15.52 367 LEU A C 1
ATOM 2853 O O . LEU A 1 360 ? 26.222 16.766 -1.651 1.00 14.42 367 LEU A O 1
ATOM 2858 N N . SER A 1 361 ? 24.712 18.183 -2.527 1.00 14.98 368 SER A N 1
ATOM 2859 C CA . SER A 1 361 ? 25.703 18.944 -3.293 1.00 16.25 368 SER A CA 1
ATOM 2860 C C . SER A 1 361 ? 26.402 19.961 -2.399 1.00 16.56 368 SER A C 1
ATOM 2861 O O . SER A 1 361 ? 25.918 20.311 -1.316 1.00 16.13 368 SER A O 1
ATOM 2864 N N . GLN A 1 362 ? 27.520 20.486 -2.868 1.00 17.66 369 GLN A N 1
ATOM 2865 C CA . GLN A 1 362 ? 28.212 21.500 -2.103 1.00 18.36 369 GLN A CA 1
ATOM 2866 C C . GLN A 1 362 ? 27.341 22.715 -1.932 1.00 17.72 369 GLN A C 1
ATOM 2867 O O . GLN A 1 362 ? 27.347 23.347 -0.890 1.00 16.26 369 GLN A O 1
ATOM 2873 N N . ALA A 1 363 ? 26.596 23.084 -2.982 1.00 17.98 370 ALA A N 1
ATOM 2874 C CA . ALA A 1 363 ? 25.743 24.266 -2.890 1.00 18.52 370 ALA A CA 1
ATOM 2875 C C . ALA A 1 363 ? 24.621 24.070 -1.871 1.00 18.68 370 ALA A C 1
ATOM 2876 O O . ALA A 1 363 ? 24.294 24.984 -1.103 1.00 18.84 370 ALA A O 1
ATOM 2878 N N . GLU A 1 364 ? 24.050 22.865 -1.839 1.00 18.90 371 GLU A N 1
ATOM 2879 C CA . GLU A 1 364 ? 22.988 22.533 -0.876 1.00 18.65 371 GLU A CA 1
ATOM 2880 C C . GLU A 1 364 ? 23.526 22.574 0.563 1.00 18.12 371 GLU A C 1
ATOM 2881 O O . GLU A 1 364 ? 22.891 23.153 1.474 1.00 17.41 371 GLU A O 1
ATOM 2887 N N . PHE A 1 365 ? 24.701 21.970 0.736 1.00 17.28 372 PHE A N 1
ATOM 2888 C CA . PHE A 1 365 ? 25.414 22.052 2.033 1.00 16.92 372 PHE A CA 1
ATOM 2889 C C . PHE A 1 365 ? 25.677 23.472 2.476 1.00 17.51 372 PHE A C 1
ATOM 2890 O O . PHE A 1 365 ? 25.366 23.841 3.592 1.00 15.09 372 PHE A O 1
ATOM 2898 N N . ASP A 1 366 ? 26.213 24.298 1.594 1.00 17.31 373 ASP A N 1
ATOM 2899 C CA . ASP A 1 366 ? 26.503 25.681 1.944 1.00 18.70 373 ASP A CA 1
ATOM 2900 C C . ASP A 1 366 ? 25.231 26.450 2.328 1.00 19.39 373 ASP A C 1
ATOM 2901 O O . ASP A 1 366 ? 25.261 27.232 3.282 1.00 19.50 373 ASP A O 1
ATOM 2906 N N . ALA A 1 367 ? 24.120 26.193 1.614 1.00 19.07 374 ALA A N 1
ATOM 2907 C CA . ALA A 1 367 ? 22.808 26.755 1.946 1.00 20.02 374 ALA A CA 1
ATOM 2908 C C . ALA A 1 367 ? 22.348 26.353 3.357 1.00 20.41 374 ALA A C 1
ATOM 2909 O O . ALA A 1 367 ? 21.913 27.205 4.180 1.00 19.14 374 ALA A O 1
ATOM 2911 N N . LEU A 1 368 ? 22.461 25.052 3.611 1.00 20.05 375 LEU A N 1
ATOM 2912 C CA . LEU A 1 368 ? 22.110 24.487 4.899 1.00 19.86 375 LEU A CA 1
ATOM 2913 C C . LEU A 1 368 ? 22.924 25.137 6.007 1.00 20.20 375 LEU A C 1
ATOM 2914 O O . LEU A 1 368 ? 22.351 25.567 7.040 1.00 19.74 375 LEU A O 1
ATOM 2932 N N . THR A 1 370 ? 24.598 28.019 6.064 1.00 20.95 377 THR A N 1
ATOM 2933 C CA . THR A 1 370 ? 24.203 29.429 6.267 1.00 21.73 377 THR A CA 1
ATOM 2934 C C . THR A 1 370 ? 22.948 29.518 7.168 1.00 21.47 377 THR A C 1
ATOM 2935 O O . THR A 1 370 ? 22.853 30.358 8.094 1.00 19.62 377 THR A O 1
ATOM 2939 N N . GLN A 1 371 ? 21.997 28.631 6.899 1.00 21.23 378 GLN A N 1
ATOM 2940 C CA . GLN A 1 371 ? 20.754 28.579 7.633 1.00 22.22 378 GLN A CA 1
ATOM 2941 C C . GLN A 1 371 ? 21.002 28.175 9.089 1.00 21.08 378 GLN A C 1
ATOM 2942 O O . GLN A 1 371 ? 20.472 28.771 10.037 1.00 20.11 378 GLN A O 1
ATOM 2948 N N . LYS A 1 372 ? 21.857 27.188 9.304 1.00 19.10 379 LYS A N 1
ATOM 2949 C CA . LYS A 1 372 ? 22.070 26.747 10.702 1.00 18.54 379 LYS A CA 1
ATOM 2950 C C . LYS A 1 372 ? 22.861 27.792 11.478 1.00 18.16 379 LYS A C 1
ATOM 2951 O O . LYS A 1 372 ? 22.651 28.005 12.666 1.00 16.47 379 LYS A O 1
ATOM 2957 N N . ASN A 1 373 ? 23.770 28.464 10.791 1.00 18.25 380 ASN A N 1
ATOM 2958 C CA . ASN A 1 373 ? 24.526 29.562 11.392 1.00 18.37 380 ASN A CA 1
ATOM 2959 C C . ASN A 1 373 ? 23.611 30.741 11.726 1.00 19.06 380 ASN A C 1
ATOM 2960 O O . ASN A 1 373 ? 23.753 31.385 12.783 1.00 17.27 380 ASN A O 1
ATOM 2965 N N . ASP A 1 374 ? 22.631 30.981 10.855 1.00 19.69 381 ASP A N 1
ATOM 2966 C CA . ASP A 1 374 ? 21.628 32.017 11.135 1.00 20.80 381 ASP A CA 1
ATOM 2967 C C . ASP A 1 374 ? 20.846 31.709 12.411 1.00 20.60 381 ASP A C 1
ATOM 2968 O O . ASP A 1 374 ? 20.721 32.543 13.303 1.00 19.63 381 ASP A O 1
ATOM 2973 N N . GLN A 1 375 ? 20.350 30.490 12.499 1.00 19.39 382 GLN A N 1
ATOM 2974 C CA . GLN A 1 375 ? 19.617 30.048 13.679 1.00 20.18 382 GLN A CA 1
ATOM 2975 C C . GLN A 1 375 ? 20.422 30.167 14.947 1.00 19.24 382 GLN A C 1
ATOM 2976 O O . GLN A 1 375 ? 19.918 30.626 15.947 1.00 18.10 382 GLN A O 1
ATOM 2982 N N . LEU A 1 376 ? 21.708 29.811 14.910 1.00 18.51 383 LEU A N 1
ATOM 2983 C CA . LEU A 1 376 ? 22.550 29.983 16.074 1.00 17.62 383 LEU A CA 1
ATOM 2984 C C . LEU A 1 376 ? 22.734 31.448 16.431 1.00 18.76 383 LEU A C 1
ATOM 2985 O O . LEU A 1 376 ? 22.787 31.802 17.600 1.00 18.48 383 LEU A O 1
ATOM 2990 N N . SER A 1 377 ? 22.803 32.317 15.429 1.00 19.88 384 SER A N 1
ATOM 2991 C CA . SER A 1 377 ? 23.023 33.741 15.709 1.00 20.07 384 SER A CA 1
ATOM 2992 C C . SER A 1 377 ? 21.800 34.296 16.463 1.00 20.51 384 SER A C 1
ATOM 2993 O O . SER A 1 377 ? 21.924 35.271 17.216 1.00 21.21 384 SER A O 1
ATOM 2996 N N . LYS A 1 378 ? 20.668 33.631 16.278 1.00 20.75 385 LYS A N 1
ATOM 2997 C CA . LYS A 1 378 ? 19.366 34.027 16.857 1.00 21.00 385 LYS A CA 1
ATOM 2998 C C . LYS A 1 378 ? 19.107 33.383 18.239 1.00 20.36 385 LYS A C 1
ATOM 2999 O O . LYS A 1 378 ? 18.072 33.657 18.854 1.00 19.90 385 LYS A O 1
ATOM 3005 N N . LEU A 1 379 ? 20.027 32.540 18.722 1.00 19.03 386 LEU A N 1
ATOM 3006 C CA A LEU A 1 379 ? 19.879 31.824 20.001 0.60 19.53 386 LEU A CA 1
ATOM 3007 C CA B LEU A 1 379 ? 19.862 31.816 20.001 0.40 19.28 386 LEU A CA 1
ATOM 3008 C C . LEU A 1 379 ? 19.281 32.649 21.145 1.00 18.91 386 LEU A C 1
ATOM 3009 O O . LEU A 1 379 ? 18.291 32.241 21.784 1.00 18.99 386 LEU A O 1
ATOM 3018 N N . PHE A 1 380 ? 19.888 33.795 21.447 1.00 18.03 387 PHE A N 1
ATOM 3019 C CA . PHE A 1 380 ? 19.451 34.564 22.583 1.00 19.24 387 PHE A CA 1
ATOM 3020 C C . PHE A 1 380 ? 18.183 35.390 22.297 1.00 17.37 387 PHE A C 1
ATOM 3021 O O . PHE A 1 380 ? 17.422 35.667 23.237 1.00 18.29 387 PHE A O 1
ATOM 3029 N N . ALA A 1 381 ? 17.949 35.731 21.032 1.00 16.46 388 ALA A N 1
ATOM 3030 C CA . ALA A 1 381 ? 16.702 36.375 20.619 1.00 16.03 388 ALA A CA 1
ATOM 3031 C C . ALA A 1 381 ? 15.546 35.386 20.804 1.00 15.31 388 ALA A C 1
ATOM 3032 O O . ALA A 1 381 ? 14.508 35.734 21.367 1.00 14.58 388 ALA A O 1
ATOM 3034 N N . THR A 1 382 ? 15.744 34.159 20.323 1.00 15.76 389 THR A N 1
ATOM 3035 C CA . THR A 1 382 ? 14.747 33.107 20.490 1.00 16.49 389 THR A CA 1
ATOM 3036 C C . THR A 1 382 ? 14.424 32.882 21.963 1.00 15.81 389 THR A C 1
ATOM 3037 O O . THR A 1 382 ? 13.258 32.832 22.352 1.00 15.66 389 THR A O 1
ATOM 3041 N N . TYR A 1 383 ? 15.454 32.790 22.784 1.00 15.62 390 TYR A N 1
ATOM 3042 C CA . TYR A 1 383 ? 15.305 32.595 24.210 1.00 15.40 390 TYR A CA 1
ATOM 3043 C C . TYR A 1 383 ? 14.480 33.657 24.856 1.00 14.70 390 TYR A C 1
ATOM 3044 O O . TYR A 1 383 ? 13.560 33.357 25.666 1.00 13.53 390 TYR A O 1
ATOM 3053 N N . ALA A 1 384 ? 14.775 34.917 24.526 1.00 12.74 391 ALA A N 1
ATOM 3054 C CA . ALA A 1 384 ? 14.018 36.023 25.130 1.00 13.34 391 ALA A CA 1
ATOM 3055 C C . ALA A 1 384 ? 12.539 35.989 24.851 1.00 12.84 391 ALA A C 1
ATOM 3056 O O . ALA A 1 384 ? 11.740 36.513 25.648 1.00 14.56 391 ALA A O 1
ATOM 3058 N N . ARG A 1 385 ? 12.176 35.410 23.726 1.00 12.04 392 ARG A N 1
ATOM 3059 C CA . ARG A 1 385 ? 10.804 35.381 23.231 1.00 13.88 392 ARG A CA 1
ATOM 3060 C C . ARG A 1 385 ? 10.086 34.092 23.675 1.00 13.42 392 ARG A C 1
ATOM 3061 O O . ARG A 1 385 ? 8.949 33.871 23.275 1.00 13.81 392 ARG A O 1
ATOM 3069 N N . THR A 1 386 ? 10.753 33.271 24.471 1.00 12.03 393 THR A N 1
ATOM 3070 C CA . THR A 1 386 ? 10.211 31.946 24.849 1.00 11.36 393 THR A CA 1
ATOM 3071 C C . THR A 1 386 ? 9.351 32.012 26.130 1.00 11.67 393 THR A C 1
ATOM 3072 O O . THR A 1 386 ? 9.801 32.343 27.228 1.00 11.53 393 THR A O 1
ATOM 3076 N N . ASP A 1 387 ? 8.083 31.654 25.938 1.00 11.08 394 ASP A N 1
ATOM 3077 C CA . ASP A 1 387 ? 7.060 31.568 27.001 1.00 10.49 394 ASP A CA 1
ATOM 3078 C C . ASP A 1 387 ? 7.562 30.593 28.104 1.00 9.09 394 ASP A C 1
ATOM 3079 O O . ASP A 1 387 ? 8.191 29.583 27.864 1.00 9.69 394 ASP A O 1
ATOM 3084 N N . THR A 1 388 ? 7.278 30.956 29.344 1.00 8.34 395 THR A N 1
ATOM 3085 C CA . THR A 1 388 ? 7.602 30.108 30.509 1.00 8.95 395 THR A CA 1
ATOM 3086 C C . THR A 1 388 ? 7.114 28.660 30.364 1.00 7.98 395 THR A C 1
ATOM 3087 O O . THR A 1 388 ? 7.790 27.751 30.776 1.00 8.88 395 THR A O 1
ATOM 3091 N N . ASP A 1 389 ? 5.966 28.441 29.738 1.00 8.30 396 ASP A N 1
ATOM 3092 C CA . ASP A 1 389 ? 5.553 27.042 29.553 1.00 8.85 396 ASP A CA 1
ATOM 3093 C C . ASP A 1 389 ? 6.421 26.214 28.603 1.00 8.65 396 ASP A C 1
ATOM 3094 O O . ASP A 1 389 ? 6.561 24.988 28.750 1.00 8.58 396 ASP A O 1
ATOM 3099 N N . ILE A 1 390 ? 7.038 26.880 27.617 1.00 8.29 397 ILE A N 1
ATOM 3100 C CA . ILE A 1 390 ? 7.966 26.240 26.712 1.00 9.86 397 ILE A CA 1
ATOM 3101 C C . ILE A 1 390 ? 9.297 25.942 27.401 1.00 9.08 397 ILE A C 1
ATOM 3102 O O . ILE A 1 390 ? 9.864 24.822 27.241 1.00 10.09 397 ILE A O 1
ATOM 3107 N N . LEU A 1 391 ? 9.799 26.914 28.187 1.00 8.88 398 LEU A N 1
ATOM 3108 C CA . LEU A 1 391 ? 10.962 26.665 29.016 1.00 9.23 398 LEU A CA 1
ATOM 3109 C C . LEU A 1 391 ? 10.716 25.429 29.895 1.00 8.52 398 LEU A C 1
ATOM 3110 O O . LEU A 1 391 ? 11.622 24.600 30.102 1.00 9.55 398 LEU A O 1
ATOM 3123 N N . SER A 1 393 ? 8.435 22.872 29.460 1.00 9.54 400 SER A N 1
ATOM 3124 C CA . SER A 1 393 ? 8.327 21.606 28.743 1.00 10.40 400 SER A CA 1
ATOM 3125 C C . SER A 1 393 ? 9.670 21.132 28.242 1.00 10.82 400 SER A C 1
ATOM 3126 O O . SER A 1 393 ? 9.941 19.938 28.201 1.00 12.10 400 SER A O 1
ATOM 3129 N N . GLN A 1 394 ? 10.534 22.069 27.843 1.00 11.19 401 GLN A N 1
ATOM 3130 C CA . GLN A 1 394 ? 11.883 21.718 27.421 1.00 11.36 401 GLN A CA 1
ATOM 3131 C C . GLN A 1 394 ? 12.665 21.083 28.551 1.00 10.99 401 GLN A C 1
ATOM 3132 O O . GLN A 1 394 ? 13.338 20.062 28.343 1.00 11.16 401 GLN A O 1
ATOM 3138 N N . ARG A 1 395 ? 12.562 21.667 29.765 1.00 9.43 402 ARG A N 1
ATOM 3139 C CA . ARG A 1 395 ? 13.259 21.096 30.908 1.00 9.84 402 ARG A CA 1
ATOM 3140 C C . ARG A 1 395 ? 12.746 19.693 31.239 1.00 9.82 402 ARG A C 1
ATOM 3141 O O . ARG A 1 395 ? 13.557 18.805 31.460 1.00 11.86 402 ARG A O 1
ATOM 3149 N N . LEU A 1 396 ? 11.418 19.499 31.267 1.00 9.58 403 LEU A N 1
ATOM 3150 C CA . LEU A 1 396 ? 10.871 18.161 31.575 1.00 10.68 403 LEU A CA 1
ATOM 3151 C C . LEU A 1 396 ? 11.316 17.165 30.496 1.00 13.05 403 LEU A C 1
ATOM 3152 O O . LEU A 1 396 ? 11.650 16.016 30.786 1.00 14.83 403 LEU A O 1
ATOM 3157 N N . ARG A 1 397 ? 11.353 17.606 29.253 1.00 13.42 404 ARG A N 1
ATOM 3158 C CA . ARG A 1 397 ? 11.797 16.701 28.180 1.00 14.33 404 ARG A CA 1
ATOM 3159 C C . ARG A 1 397 ? 13.241 16.315 28.372 1.00 14.54 404 ARG A C 1
ATOM 3160 O O . ARG A 1 397 ? 13.614 15.134 28.304 1.00 13.65 404 ARG A O 1
ATOM 3168 N N . SER A 1 398 ? 14.060 17.292 28.740 1.00 13.39 405 SER A N 1
ATOM 3169 C CA . SER A 1 398 ? 15.443 17.022 29.048 1.00 15.22 405 SER A CA 1
ATOM 3170 C C . SER A 1 398 ? 15.610 16.032 30.180 1.00 15.80 405 SER A C 1
ATOM 3171 O O . SER A 1 398 ? 16.435 15.107 30.116 1.00 17.71 405 SER A O 1
ATOM 3174 N N . GLN A 1 399 ? 14.822 16.208 31.222 1.00 15.76 406 GLN A N 1
ATOM 3175 C CA . GLN A 1 399 ? 14.952 15.447 32.428 1.00 16.85 406 GLN A CA 1
ATOM 3176 C C . GLN A 1 399 ? 14.408 14.021 32.175 1.00 18.80 406 GLN A C 1
ATOM 3177 O O . GLN A 1 399 ? 15.042 13.016 32.569 1.00 20.58 406 GLN A O 1
ATOM 3183 N N . GLN A 1 400 ? 13.256 13.930 31.524 1.00 19.04 407 GLN A N 1
ATOM 3184 C CA . GLN A 1 400 ? 12.535 12.638 31.416 1.00 21.00 407 GLN A CA 1
ATOM 3185 C C . GLN A 1 400 ? 13.150 11.746 30.385 1.00 23.68 407 GLN A C 1
ATOM 3186 O O . GLN A 1 400 ? 13.160 10.515 30.566 1.00 25.42 407 GLN A O 1
ATOM 3192 N N . SER A 1 401 ? 13.672 12.335 29.313 1.00 25.14 408 SER A N 1
ATOM 3193 C CA . SER A 1 401 ? 14.182 11.576 28.180 1.00 26.73 408 SER A CA 1
ATOM 3194 C C . SER A 1 401 ? 15.682 11.490 28.184 1.00 26.41 408 SER A C 1
ATOM 3195 O O . SER A 1 401 ? 16.280 10.798 27.335 1.00 28.32 408 SER A O 1
ATOM 3198 N N . GLY A 1 402 ? 16.301 12.173 29.134 1.00 26.73 409 GLY A N 1
ATOM 3199 C CA . GLY A 1 402 ? 17.735 12.210 29.228 1.00 25.20 409 GLY A CA 1
ATOM 3200 C C . GLY A 1 402 ? 18.439 12.836 28.045 1.00 24.65 409 GLY A C 1
ATOM 3201 O O . GLY A 1 402 ? 19.334 12.234 27.457 1.00 24.07 409 GLY A O 1
ATOM 3202 N N . VAL A 1 403 ? 18.045 14.051 27.694 1.00 23.47 410 VAL A N 1
ATOM 3203 C CA . VAL A 1 403 ? 18.659 14.805 26.602 1.00 21.84 410 VAL A CA 1
ATOM 3204 C C . VAL A 1 403 ? 19.240 16.085 27.247 1.00 21.62 410 VAL A C 1
ATOM 3205 O O . VAL A 1 403 ? 18.497 16.975 27.676 1.00 21.07 410 VAL A O 1
ATOM 3209 N N . VAL A 1 404 ? 20.563 16.155 27.304 1.00 19.03 411 VAL A N 1
ATOM 3210 C CA . VAL A 1 404 ? 21.278 17.104 28.203 1.00 17.05 411 VAL A CA 1
ATOM 3211 C C . VAL A 1 404 ? 21.001 18.605 28.004 1.00 14.57 411 VAL A C 1
ATOM 3212 O O . VAL A 1 404 ? 20.885 19.100 26.857 1.00 14.81 411 VAL A O 1
ATOM 3216 N N . ASP A 1 405 ? 20.906 19.313 29.128 1.00 15.03 412 ASP A N 1
ATOM 3217 C CA . ASP A 1 405 ? 20.674 20.782 29.166 1.00 13.33 412 ASP A CA 1
ATOM 3218 C C . ASP A 1 405 ? 21.917 21.509 29.657 1.00 13.86 412 ASP A C 1
ATOM 3219 O O . ASP A 1 405 ? 22.335 21.349 30.798 1.00 15.16 412 ASP A O 1
ATOM 3224 N N . ILE A 1 406 ? 22.555 22.244 28.766 1.00 11.56 413 ILE A N 1
ATOM 3225 C CA . ILE A 1 406 ? 23.838 22.839 29.045 1.00 11.76 413 ILE A CA 1
ATOM 3226 C C . ILE A 1 406 ? 23.767 24.357 29.140 1.00 11.15 413 ILE A C 1
ATOM 3227 O O . ILE A 1 406 ? 22.847 24.944 28.588 1.00 11.85 413 ILE A O 1
ATOM 3232 N N . ALA A 1 407 ? 24.756 24.971 29.801 1.00 10.66 414 ALA A N 1
ATOM 3233 C CA . ALA A 1 407 ? 24.817 26.446 29.870 1.00 11.52 414 ALA A CA 1
ATOM 3234 C C . ALA A 1 407 ? 24.724 27.037 28.479 1.00 11.93 414 ALA A C 1
ATOM 3235 O O . ALA A 1 407 ? 25.375 26.565 27.555 1.00 11.86 414 ALA A O 1
ATOM 3237 N N . PRO A 1 408 ? 23.930 28.101 28.313 1.00 14.72 415 PRO A N 1
ATOM 3238 C CA . PRO A 1 408 ? 23.719 28.575 26.945 1.00 14.69 415 PRO A CA 1
ATOM 3239 C C . PRO A 1 408 ? 24.981 29.163 26.319 1.00 12.27 415 PRO A C 1
ATOM 3240 O O . PRO A 1 408 ? 25.161 29.028 25.104 1.00 13.14 415 PRO A O 1
ATOM 3244 N N . GLU A 1 409 ? 25.885 29.765 27.102 1.00 12.14 416 GLU A N 1
ATOM 3245 C CA . GLU A 1 409 ? 27.119 30.234 26.517 1.00 12.45 416 GLU A CA 1
ATOM 3246 C C . GLU A 1 409 ? 27.975 29.062 26.046 1.00 11.07 416 GLU A C 1
ATOM 3247 O O . GLU A 1 409 ? 28.652 29.190 25.007 1.00 11.62 416 GLU A O 1
ATOM 3253 N N . GLN A 1 410 ? 27.938 27.953 26.780 1.00 11.48 417 GLN A N 1
ATOM 3254 C CA . GLN A 1 410 ? 28.715 26.777 26.325 1.00 10.79 417 GLN A CA 1
ATOM 3255 C C . GLN A 1 410 ? 28.089 26.201 25.070 1.00 10.17 417 GLN A C 1
ATOM 3256 O O . GLN A 1 410 ? 28.799 25.878 24.120 1.00 10.93 417 GLN A O 1
ATOM 3262 N N . TYR A 1 411 ? 26.755 26.184 25.020 1.00 10.46 418 TYR A N 1
ATOM 3263 C CA . TYR A 1 411 ? 26.055 25.718 23.874 1.00 11.78 418 TYR A CA 1
ATOM 3264 C C . TYR A 1 411 ? 26.500 26.544 22.678 1.00 10.87 418 TYR A C 1
ATOM 3265 O O . TYR A 1 411 ? 26.853 26.024 21.639 1.00 11.27 418 TYR A O 1
ATOM 3274 N N . GLN A 1 412 ? 26.493 27.865 22.827 1.00 11.36 419 GLN A N 1
ATOM 3275 C CA . GLN A 1 412 ? 26.803 28.718 21.688 1.00 12.27 419 GLN A CA 1
ATOM 3276 C C . GLN A 1 412 ? 28.216 28.430 21.132 1.00 11.34 419 GLN A C 1
ATOM 3277 O O . GLN A 1 412 ? 28.430 28.327 19.915 1.00 12.86 419 GLN A O 1
ATOM 3283 N N . LYS A 1 413 ? 29.179 28.277 22.028 1.00 10.35 420 LYS A N 1
ATOM 3284 C CA . LYS A 1 413 ? 30.525 28.005 21.673 1.00 10.04 420 LYS A CA 1
ATOM 3285 C C . LYS A 1 413 ? 30.675 26.614 21.019 1.00 10.46 420 LYS A C 1
ATOM 3286 O O . LYS A 1 413 ? 31.290 26.461 19.947 1.00 10.69 420 LYS A O 1
ATOM 3292 N N . LEU A 1 414 ? 30.150 25.595 21.683 1.00 9.95 421 LEU A N 1
ATOM 3293 C CA . LEU A 1 414 ? 30.264 24.245 21.126 1.00 10.16 421 LEU A CA 1
ATOM 3294 C C . LEU A 1 414 ? 29.528 24.091 19.792 1.00 9.79 421 LEU A C 1
ATOM 3295 O O . LEU A 1 414 ? 30.037 23.440 18.864 1.00 10.58 421 LEU A O 1
ATOM 3300 N N . ARG A 1 415 ? 28.338 24.685 19.669 1.00 10.23 422 ARG A N 1
ATOM 3301 C CA . ARG A 1 415 ? 27.537 24.599 18.441 1.00 10.70 422 ARG A CA 1
ATOM 3302 C C . ARG A 1 415 ? 28.247 25.358 17.310 1.00 11.42 422 ARG A C 1
ATOM 3303 O O . ARG A 1 415 ? 28.316 24.869 16.171 1.00 12.55 422 ARG A O 1
ATOM 3311 N N . GLN A 1 416 ? 28.784 26.547 17.612 1.00 11.86 423 GLN A N 1
ATOM 3312 C CA . GLN A 1 416 ? 29.590 27.260 16.602 1.00 13.30 423 GLN A CA 1
ATOM 3313 C C . GLN A 1 416 ? 30.745 26.389 16.113 1.00 12.05 423 GLN A C 1
ATOM 3314 O O . GLN A 1 416 ? 31.064 26.350 14.930 1.00 12.78 423 GLN A O 1
ATOM 3320 N N . ALA A 1 417 ? 31.450 25.747 17.017 1.00 12.15 424 ALA A N 1
ATOM 3321 C CA . ALA A 1 417 ? 32.594 24.958 16.606 1.00 10.27 424 ALA A CA 1
ATOM 3322 C C . ALA A 1 417 ? 32.150 23.767 15.774 1.00 10.78 424 ALA A C 1
ATOM 3323 O O . ALA A 1 417 ? 32.826 23.417 14.779 1.00 12.28 424 ALA A O 1
ATOM 3325 N N . PHE A 1 418 ? 31.028 23.137 16.148 1.00 10.44 425 PHE A N 1
ATOM 3326 C CA . PHE A 1 418 ? 30.446 22.062 15.338 1.00 11.07 425 PHE A CA 1
ATOM 3327 C C . PHE A 1 418 ? 30.145 22.564 13.887 1.00 11.80 425 PHE A C 1
ATOM 3328 O O . PHE A 1 418 ? 30.559 21.944 12.898 1.00 12.30 425 PHE A O 1
ATOM 3336 N N . LEU A 1 419 ? 29.406 23.662 13.781 1.00 12.81 426 LEU A N 1
ATOM 3337 C CA . LEU A 1 419 ? 28.993 24.147 12.460 1.00 12.99 426 LEU A CA 1
ATOM 3338 C C . LEU A 1 419 ? 30.233 24.554 11.650 1.00 13.91 426 LEU A C 1
ATOM 3339 O O . LEU A 1 419 ? 30.305 24.261 10.467 1.00 15.53 426 LEU A O 1
ATOM 3344 N N . SER A 1 420 ? 31.217 25.188 12.276 1.00 14.29 427 SER A N 1
ATOM 3345 C CA . SER A 1 420 ? 32.351 25.669 11.493 1.00 15.01 427 SER A CA 1
ATOM 3346 C C . SER A 1 420 ? 33.257 24.544 11.059 1.00 15.43 427 SER A C 1
ATOM 3347 O O . SER A 1 420 ? 33.995 24.697 10.053 1.00 17.73 427 SER A O 1
ATOM 3350 N N . GLY A 1 421 ? 33.247 23.448 11.824 1.00 15.35 428 GLY A N 1
ATOM 3351 C CA . GLY A 1 421 ? 34.104 22.302 11.579 1.00 14.81 428 GLY A CA 1
ATOM 3352 C C . GLY A 1 421 ? 33.529 21.277 10.598 1.00 14.05 428 GLY A C 1
ATOM 3353 O O . GLY A 1 421 ? 34.270 20.534 9.972 1.00 15.47 428 GLY A O 1
ATOM 3354 N N . LEU A 1 422 ? 32.214 21.241 10.466 1.00 12.61 429 LEU A N 1
ATOM 3355 C CA . LEU A 1 422 ? 31.571 20.234 9.664 1.00 13.79 429 LEU A CA 1
ATOM 3356 C C . LEU A 1 422 ? 31.866 20.382 8.164 1.00 13.24 429 LEU A C 1
ATOM 3357 O O . LEU A 1 422 ? 31.760 21.477 7.619 1.00 15.16 429 LEU A O 1
ATOM 3362 N N . THR A 1 423 ? 32.241 19.286 7.529 1.00 14.22 430 THR A N 1
ATOM 3363 C CA . THR A 1 423 ? 32.451 19.263 6.069 1.00 13.74 430 THR A CA 1
ATOM 3364 C C . THR A 1 423 ? 31.340 18.548 5.309 1.00 13.81 430 THR A C 1
ATOM 3365 O O . THR A 1 423 ? 30.591 17.745 5.872 1.00 12.19 430 THR A O 1
ATOM 3369 N N . LEU A 1 424 ? 31.250 18.835 4.010 1.00 13.92 431 LEU A N 1
ATOM 3370 C CA . LEU A 1 424 ? 30.322 18.078 3.155 1.00 13.97 431 LEU A CA 1
ATOM 3371 C C . LEU A 1 424 ? 30.543 16.598 3.281 1.00 13.57 431 LEU A C 1
ATOM 3372 O O . LEU A 1 424 ? 29.604 15.837 3.359 1.00 13.82 431 LEU A O 1
ATOM 3377 N N . ALA A 1 425 ? 31.803 16.170 3.208 1.00 12.61 432 ALA A N 1
ATOM 3378 C CA . ALA A 1 425 ? 32.132 14.766 3.266 1.00 13.09 432 ALA A CA 1
ATOM 3379 C C . ALA A 1 425 ? 31.600 14.104 4.529 1.00 12.50 432 ALA A C 1
ATOM 3380 O O . ALA A 1 425 ? 31.149 12.958 4.496 1.00 12.93 432 ALA A O 1
ATOM 3382 N N . GLU A 1 426 ? 31.718 14.818 5.645 1.00 12.08 433 GLU A N 1
ATOM 3383 C CA . GLU A 1 426 ? 31.287 14.301 6.945 1.00 11.72 433 GLU A CA 1
ATOM 3384 C C . GLU A 1 426 ? 29.789 14.193 6.976 1.00 11.45 433 GLU A C 1
ATOM 3385 O O . GLU A 1 426 ? 29.232 13.131 7.385 1.00 11.56 433 GLU A O 1
ATOM 3391 N N . LEU A 1 427 ? 29.113 15.266 6.562 1.00 11.36 434 LEU A N 1
ATOM 3392 C CA . LEU A 1 427 ? 27.634 15.213 6.581 1.00 11.95 434 LEU A CA 1
ATOM 3393 C C . LEU A 1 427 ? 27.147 14.131 5.586 1.00 9.84 434 LEU A C 1
ATOM 3394 O O . LEU A 1 427 ? 26.243 13.386 5.887 1.00 11.02 434 LEU A O 1
ATOM 3399 N N . ASN A 1 428 ? 27.737 14.059 4.399 1.00 11.09 435 ASN A N 1
ATOM 3400 C CA . ASN A 1 428 ? 27.313 13.019 3.439 1.00 9.42 435 ASN A CA 1
ATOM 3401 C C . ASN A 1 428 ? 27.583 11.585 3.904 1.00 9.81 435 ASN A C 1
ATOM 3402 O O . ASN A 1 428 ? 26.800 10.663 3.625 1.00 10.38 435 ASN A O 1
ATOM 3407 N N . ARG A 1 429 ? 28.699 11.353 4.589 1.00 10.79 436 ARG A N 1
ATOM 3408 C CA . ARG A 1 429 ? 28.945 10.042 5.179 1.00 11.57 436 ARG A CA 1
ATOM 3409 C C . ARG A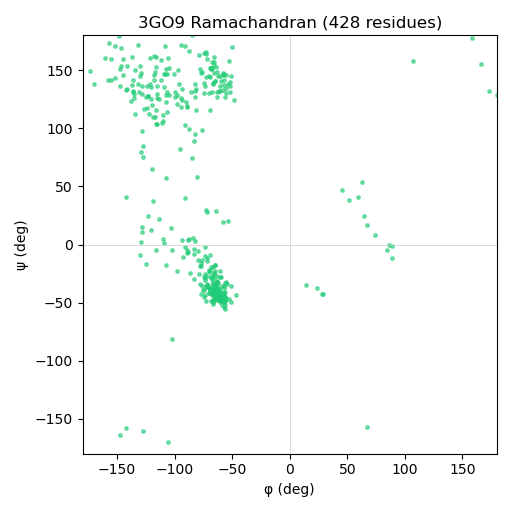 1 429 ? 27.878 9.665 6.193 1.00 10.56 436 ARG A C 1
ATOM 3410 O O . ARG A 1 429 ? 27.442 8.523 6.197 1.00 11.46 436 ARG A O 1
ATOM 3418 N N . GLU A 1 430 ? 27.510 10.621 7.047 1.00 10.69 437 GLU A N 1
ATOM 3419 C CA . GLU A 1 430 ? 26.457 10.429 8.074 1.00 11.28 437 GLU A CA 1
ATOM 3420 C C . GLU A 1 430 ? 25.131 10.092 7.360 1.00 11.94 437 GLU A C 1
ATOM 3421 O O . GLU A 1 430 ? 24.446 9.107 7.706 1.00 11.61 437 GLU A O 1
ATOM 3427 N N . LEU A 1 431 ? 24.823 10.821 6.311 1.00 10.91 438 LEU A N 1
ATOM 3428 C CA . LEU A 1 431 ? 23.623 10.519 5.523 1.00 12.23 438 LEU A CA 1
ATOM 3429 C C . LEU A 1 431 ? 23.655 9.097 4.964 1.00 12.75 438 LEU A C 1
ATOM 3430 O O . LEU A 1 431 ? 22.641 8.362 5.013 1.00 12.56 438 LEU A O 1
ATOM 3435 N N . LYS A 1 432 ? 24.803 8.727 4.398 1.00 13.13 439 LYS A N 1
ATOM 3436 C CA . LYS A 1 432 ? 24.952 7.420 3.810 1.00 12.69 439 LYS A CA 1
ATOM 3437 C C . LYS A 1 432 ? 24.755 6.358 4.890 1.00 12.89 439 LYS A C 1
ATOM 3438 O O . LYS A 1 432 ? 24.040 5.386 4.696 1.00 13.51 439 LYS A O 1
ATOM 3444 N N . GLN A 1 433 ? 25.406 6.555 6.036 1.00 13.37 440 GLN A N 1
ATOM 3445 C CA . GLN A 1 433 ? 25.321 5.592 7.148 1.00 15.34 440 GLN A CA 1
ATOM 3446 C C . GLN A 1 433 ? 23.887 5.407 7.668 1.00 14.87 440 GLN A C 1
ATOM 3447 O O . GLN A 1 433 ? 23.406 4.287 7.784 1.00 16.62 440 GLN A O 1
ATOM 3453 N N . GLN A 1 434 ? 23.207 6.513 7.899 1.00 14.67 441 GLN A N 1
ATOM 3454 C CA A GLN A 1 434 ? 21.812 6.488 8.354 0.60 14.85 441 GLN A CA 1
ATOM 3455 C CA B GLN A 1 434 ? 21.832 6.454 8.386 0.40 14.78 441 GLN A CA 1
ATOM 3456 C C . GLN A 1 434 ? 20.905 5.769 7.365 1.00 14.65 441 GLN A C 1
ATOM 3457 O O . GLN A 1 434 ? 20.081 4.933 7.725 1.00 14.97 441 GLN A O 1
ATOM 3468 N N . LEU A 1 435 ? 21.078 6.075 6.102 1.00 13.76 442 LEU A N 1
ATOM 3469 C CA . LEU A 1 435 ? 20.186 5.526 5.096 1.00 14.68 442 LEU A CA 1
ATOM 3470 C C . LEU A 1 435 ? 20.595 4.134 4.658 1.00 15.05 442 LEU A C 1
ATOM 3471 O O . LEU A 1 435 ? 19.888 3.525 3.844 1.00 16.06 442 LEU A O 1
ATOM 3476 N N . SER A 1 436 ? 21.713 3.647 5.172 1.00 16.73 443 SER A N 1
ATOM 3477 C CA . SER A 1 436 ? 22.150 2.267 4.904 1.00 17.49 443 SER A CA 1
ATOM 3478 C C . SER A 1 436 ? 21.568 1.278 5.943 1.00 17.73 443 SER A C 1
ATOM 3479 O O . SER A 1 436 ? 21.709 0.040 5.851 1.00 18.76 443 SER A O 1
ATOM 3482 N N . GLN A 1 437 ? 20.887 1.831 6.925 1.00 17.08 444 GLN A N 1
ATOM 3483 C CA A GLN A 1 437 ? 20.140 1.018 7.855 0.60 17.64 444 GLN A CA 1
ATOM 3484 C CA B GLN A 1 437 ? 20.114 1.048 7.877 0.40 17.49 444 GLN A CA 1
ATOM 3485 C C . GLN A 1 437 ? 18.716 0.909 7.289 1.00 17.55 444 GLN A C 1
ATOM 3486 O O . GLN A 1 437 ? 18.110 1.909 6.940 1.00 16.22 444 GLN A O 1
ATOM 3497 N N . ASP A 1 438 ? 18.202 -0.308 7.151 1.00 17.52 445 ASP A N 1
ATOM 3498 C CA . ASP A 1 438 ? 16.901 -0.484 6.498 1.00 17.46 445 ASP A CA 1
ATOM 3499 C C . ASP A 1 438 ? 15.845 0.281 7.302 1.00 15.56 445 ASP A C 1
ATOM 3500 O O . ASP A 1 438 ? 15.826 0.200 8.508 1.00 15.86 445 ASP A O 1
ATOM 3505 N N . THR A 1 439 ? 14.976 0.978 6.599 1.00 13.73 446 THR A N 1
ATOM 3506 C CA . THR A 1 439 ? 13.791 1.529 7.233 1.00 13.62 446 THR A CA 1
ATOM 3507 C C . THR A 1 439 ? 12.798 0.406 7.544 1.00 11.87 446 THR A C 1
ATOM 3508 O O . THR A 1 439 ? 12.909 -0.746 7.064 1.00 13.70 446 THR A O 1
ATOM 3512 N N . THR A 1 440 ? 11.820 0.759 8.399 1.00 11.12 447 THR A N 1
ATOM 3513 C CA . THR A 1 440 ? 10.695 -0.070 8.706 1.00 10.65 447 THR A CA 1
ATOM 3514 C C . THR A 1 440 ? 9.465 0.616 8.167 1.00 10.98 447 THR A C 1
ATOM 3515 O O . THR A 1 440 ? 9.234 1.780 8.509 1.00 10.95 447 THR A O 1
ATOM 3519 N N . LEU A 1 441 ? 8.702 -0.084 7.341 1.00 10.57 448 LEU A N 1
ATOM 3520 C CA . LEU A 1 441 ? 7.497 0.489 6.736 1.00 10.59 448 LEU A CA 1
ATOM 3521 C C . LEU A 1 441 ? 6.289 0.269 7.603 1.00 10.15 448 LEU A C 1
ATOM 3522 O O . LEU A 1 441 ? 5.860 -0.874 7.822 1.00 11.13 448 LEU A O 1
ATOM 3527 N N . VAL A 1 442 ? 5.674 1.365 8.031 1.00 10.24 449 VAL A N 1
ATOM 3528 C CA . VAL A 1 442 ? 4.481 1.282 8.859 1.00 10.24 449 VAL A CA 1
ATOM 3529 C C . VAL A 1 442 ? 3.360 2.033 8.139 1.00 11.68 449 VAL A C 1
ATOM 3530 O O . VAL A 1 442 ? 3.405 3.246 8.045 1.00 12.77 449 VAL A O 1
ATOM 3534 N N . LEU A 1 443 ? 2.363 1.309 7.682 1.00 12.56 450 LEU A N 1
ATOM 3535 C CA . LEU A 1 443 ? 1.263 1.900 6.892 1.00 12.54 450 LEU A CA 1
ATOM 3536 C C . LEU A 1 443 ? 0.046 1.975 7.773 1.00 14.41 450 LEU A C 1
ATOM 3537 O O . LEU A 1 443 ? -0.470 0.924 8.171 1.00 15.32 450 LEU A O 1
ATOM 3550 N N . GLN A 1 445 ? -3.860 2.725 7.681 1.00 18.67 452 GLN A N 1
ATOM 3551 C CA . GLN A 1 445 ? -5.010 2.899 6.785 1.00 18.98 452 GLN A CA 1
ATOM 3552 C C . GLN A 1 445 ? -6.272 3.336 7.535 1.00 21.12 452 GLN A C 1
ATOM 3553 O O . GLN A 1 445 ? -6.439 3.007 8.718 1.00 22.12 452 GLN A O 1
ATOM 3559 N N . PRO A 1 446 ? -7.142 4.113 6.861 1.00 20.80 453 PRO A N 1
ATOM 3560 C CA . PRO A 1 446 ? -8.456 4.432 7.510 1.00 22.39 453 PRO A CA 1
ATOM 3561 C C . PRO A 1 446 ? -9.315 3.206 7.690 1.00 22.74 453 PRO A C 1
ATOM 3562 O O . PRO A 1 446 ? -9.291 2.309 6.840 1.00 23.88 453 PRO A O 1
ATOM 3566 N N . LYS A 1 447 ? -10.124 3.168 8.759 1.00 25.74 454 LYS A N 1
ATOM 3567 C CA . LYS A 1 447 ? -11.106 2.079 8.896 1.00 26.97 454 LYS A CA 1
ATOM 3568 C C . LYS A 1 447 ? -11.971 1.979 7.640 1.00 26.83 454 LYS A C 1
ATOM 3569 O O . LYS A 1 447 ? -12.372 2.998 7.092 1.00 27.69 454 LYS A O 1
ATOM 3575 N N . GLY A 1 448 ? -12.227 0.755 7.191 1.00 27.11 455 GLY A N 1
ATOM 3576 C CA . GLY A 1 448 ? -13.016 0.469 5.985 1.00 27.52 455 GLY A CA 1
ATOM 3577 C C . GLY A 1 448 ? -12.269 0.398 4.673 1.00 27.19 455 GLY A C 1
ATOM 3578 O O . GLY A 1 448 ? -12.806 -0.082 3.664 1.00 28.39 455 GLY A O 1
ATOM 3579 N N . GLU A 1 449 ? -11.005 0.828 4.658 1.00 27.01 456 GLU A N 1
ATOM 3580 C CA . GLU A 1 449 ? -10.225 0.791 3.425 1.00 26.95 456 GLU A CA 1
ATOM 3581 C C . GLU A 1 449 ? -9.648 -0.606 3.215 1.00 26.99 456 GLU A C 1
ATOM 3582 O O . GLU A 1 449 ? -9.058 -1.160 4.133 1.00 28.50 456 GLU A O 1
ATOM 3588 N N . PRO A 1 450 ? -9.784 -1.178 2.012 1.00 28.44 457 PRO A N 1
ATOM 3589 C CA . PRO A 1 450 ? -9.226 -2.496 1.739 1.00 28.38 457 PRO A CA 1
ATOM 3590 C C . PRO A 1 450 ? -7.751 -2.559 2.134 1.00 28.55 457 PRO A C 1
ATOM 3591 O O . PRO A 1 450 ? -7.003 -1.651 1.781 1.00 27.88 457 PRO A O 1
ATOM 3595 N N . GLU A 1 451 ? -7.368 -3.600 2.882 1.00 27.92 458 GLU A N 1
ATOM 3596 C CA . GLU A 1 451 ? -5.999 -3.757 3.349 1.00 27.98 458 GLU A CA 1
ATOM 3597 C C . GLU A 1 451 ? -5.032 -3.724 2.191 1.00 25.73 458 GLU A C 1
ATOM 3598 O O . GLU A 1 451 ? -5.224 -4.403 1.174 1.00 25.98 458 GLU A O 1
ATOM 3604 N N . VAL A 1 452 ? -3.988 -2.904 2.336 1.00 23.54 459 VAL A N 1
ATOM 3605 C CA . VAL A 1 452 ? -2.886 -2.883 1.384 1.00 21.75 459 VAL A CA 1
ATOM 3606 C C . VAL A 1 452 ? -1.944 -4.025 1.751 1.00 21.17 459 VAL A C 1
ATOM 3607 O O . VAL A 1 452 ? -1.679 -4.281 2.930 1.00 20.83 459 VAL A O 1
ATOM 3611 N N . ASN A 1 453 ? -1.465 -4.715 0.729 1.00 21.74 460 ASN A N 1
ATOM 3612 C CA . ASN A 1 453 ? -0.465 -5.764 0.876 1.00 22.12 460 ASN A CA 1
ATOM 3613 C C . ASN A 1 453 ? 0.879 -5.110 1.094 1.00 20.98 460 ASN A C 1
ATOM 3614 O O . ASN A 1 453 ? 1.504 -4.653 0.132 1.00 21.84 460 ASN A O 1
ATOM 3619 N N . VAL A 1 454 ? 1.321 -5.022 2.348 1.00 21.33 461 VAL A N 1
ATOM 3620 C CA . VAL A 1 454 ? 2.540 -4.287 2.653 1.00 21.04 461 VAL A CA 1
ATOM 3621 C C . VAL A 1 454 ? 3.797 -5.076 2.310 1.00 21.71 461 VAL A C 1
ATOM 3622 O O . VAL A 1 454 ? 4.848 -4.512 2.172 1.00 21.62 461 VAL A O 1
ATOM 3626 N N . LYS A 1 455 ? 3.677 -6.384 2.150 1.00 22.87 462 LYS A N 1
ATOM 3627 C CA . LYS A 1 455 ? 4.796 -7.167 1.659 1.00 23.52 462 LYS A CA 1
ATOM 3628 C C . LYS A 1 455 ? 5.106 -6.778 0.227 1.00 22.80 462 LYS A C 1
ATOM 3629 O O . LYS A 1 455 ? 6.264 -6.588 -0.117 1.00 22.21 462 LYS A O 1
ATOM 3635 N N . ALA A 1 456 ? 4.076 -6.624 -0.608 1.00 22.90 463 ALA A N 1
ATOM 3636 C CA . ALA A 1 456 ? 4.261 -6.176 -1.986 1.00 22.47 463 ALA A CA 1
ATOM 3637 C C . ALA A 1 456 ? 4.854 -4.767 -2.011 1.00 22.16 463 ALA A C 1
ATOM 3638 O O . ALA A 1 456 ? 5.697 -4.440 -2.841 1.00 22.16 463 ALA A O 1
ATOM 3640 N N . LEU A 1 457 ? 4.368 -3.917 -1.122 1.00 21.34 464 LEU A N 1
ATOM 3641 C CA . LEU A 1 457 ? 4.836 -2.541 -1.072 1.00 20.58 464 LEU A CA 1
ATOM 3642 C C . LEU A 1 457 ? 6.327 -2.543 -0.719 1.00 19.39 464 LEU A C 1
ATOM 3643 O O . LEU A 1 457 ? 7.122 -1.812 -1.311 1.00 18.25 464 LEU A O 1
ATOM 3648 N N . GLN A 1 458 ? 6.691 -3.410 0.231 1.00 19.49 465 GLN A N 1
ATOM 3649 C CA . GLN A 1 458 ? 8.064 -3.583 0.666 1.00 18.21 465 GLN A CA 1
ATOM 3650 C C . GLN A 1 458 ? 8.979 -4.031 -0.471 1.00 18.19 465 GLN A C 1
ATOM 3651 O O . GLN A 1 458 ? 10.105 -3.577 -0.541 1.00 17.14 465 GLN A O 1
ATOM 3657 N N . GLU A 1 459 ? 8.494 -4.941 -1.323 1.00 19.04 466 GLU A N 1
ATOM 3658 C CA A GLU A 1 459 ? 9.260 -5.389 -2.486 0.60 19.47 466 GLU A CA 1
ATOM 3659 C CA B GLU A 1 459 ? 9.279 -5.396 -2.498 0.40 19.09 466 GLU A CA 1
ATOM 3660 C C . GLU A 1 459 ? 9.565 -4.250 -3.455 1.00 19.23 466 GLU A C 1
ATOM 3661 O O . GLU A 1 459 ? 10.711 -4.104 -3.905 1.00 19.64 466 GLU A O 1
ATOM 3672 N N . ILE A 1 460 ? 8.538 -3.434 -3.751 1.00 17.85 467 ILE A N 1
ATOM 3673 C CA . ILE A 1 460 ? 8.672 -2.2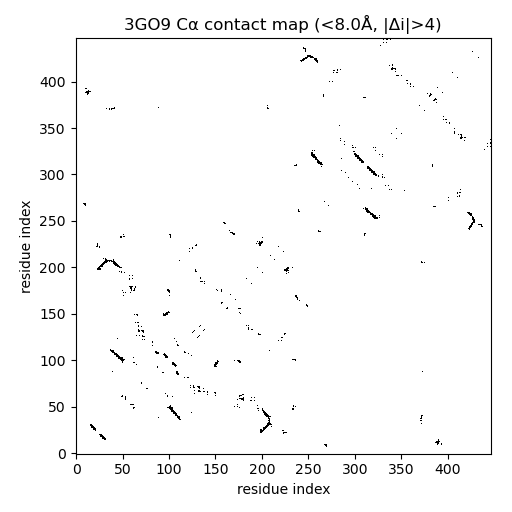40 -4.595 1.00 17.64 467 ILE A CA 1
ATOM 3674 C C . ILE A 1 460 ? 9.717 -1.289 -4.012 1.00 16.00 467 ILE A C 1
ATOM 3675 O O . ILE A 1 460 ? 10.638 -0.843 -4.691 1.00 16.83 467 ILE A O 1
ATOM 3680 N N . TYR A 1 461 ? 9.595 -1.021 -2.722 1.00 15.31 468 TYR A N 1
ATOM 3681 C CA . TYR A 1 461 ? 10.528 -0.189 -1.988 1.00 14.48 468 TYR A CA 1
ATOM 3682 C C . TYR A 1 461 ? 11.941 -0.760 -2.067 1.00 15.58 468 TYR A C 1
ATOM 3683 O O . TYR A 1 461 ? 12.909 -0.036 -2.357 1.00 14.10 468 TYR A O 1
ATOM 3692 N N . ASN A 1 462 ? 12.067 -2.058 -1.802 1.00 14.89 469 ASN A N 1
ATOM 3693 C CA . ASN A 1 462 ? 13.403 -2.695 -1.880 1.00 16.35 469 ASN A CA 1
ATOM 3694 C C . ASN A 1 462 ? 14.048 -2.525 -3.256 1.00 16.92 469 ASN A C 1
ATOM 3695 O O . ASN A 1 462 ? 15.255 -2.325 -3.369 1.00 19.18 469 ASN A O 1
ATOM 3700 N N . GLY A 1 463 ? 13.225 -2.556 -4.300 1.00 17.29 470 GLY A N 1
ATOM 3701 C CA . GLY A 1 463 ? 13.728 -2.374 -5.666 1.00 17.83 470 GLY A CA 1
ATOM 3702 C C . GLY A 1 463 ? 14.424 -1.032 -5.846 1.00 18.66 470 GLY A C 1
ATOM 3703 O O . GLY A 1 463 ? 15.495 -0.946 -6.433 1.00 19.17 470 GLY A O 1
ATOM 3704 N N . ILE A 1 464 ? 13.820 0.019 -5.287 1.00 19.23 471 ILE A N 1
ATOM 3705 C CA . ILE A 1 464 ? 14.362 1.375 -5.431 1.00 19.98 471 ILE A CA 1
ATOM 3706 C C . ILE A 1 464 ? 15.610 1.546 -4.598 1.00 21.00 471 ILE A C 1
ATOM 3707 O O . ILE A 1 464 ? 16.565 2.217 -5.003 1.00 21.16 471 ILE A O 1
ATOM 3720 N N . ALA A 1 466 ? 17.758 -0.761 -3.785 1.00 28.89 473 ALA A N 1
ATOM 3721 C CA . ALA A 1 466 ? 18.886 -1.506 -4.389 1.00 29.66 473 ALA A CA 1
ATOM 3722 C C . ALA A 1 466 ? 19.703 -0.576 -5.294 1.00 30.12 473 ALA A C 1
ATOM 3723 O O . ALA A 1 466 ? 20.830 -0.211 -4.968 1.00 31.42 473 ALA A O 1
#

CATH classification: 3.30.830.10 (+1 more: 3.30.830.10)